Protein AF-0000000079761253 (afdb_homodimer)

Structure (mmCIF, N/CA/C/O backbone):
data_AF-0000000079761253-model_v1
#
loop_
_entity.id
_entity.type
_entity.pdbx_description
1 polymer 'Protein-ADP-ribose hydrolase'
#
loop_
_atom_site.group_PDB
_atom_site.id
_atom_site.type_symbol
_atom_site.label_atom_id
_atom_site.label_alt_id
_atom_site.label_comp_id
_atom_site.label_asym_id
_atom_site.label_entity_id
_atom_site.label_seq_id
_atom_site.pdbx_PDB_ins_code
_atom_site.Cartn_x
_atom_site.Cartn_y
_atom_site.Cartn_z
_atom_site.occupancy
_atom_site.B_iso_or_equiv
_atom_site.auth_seq_id
_atom_site.auth_comp_id
_atom_site.auth_asym_id
_atom_site.auth_atom_id
_atom_site.pdbx_PDB_model_num
ATOM 1 N N . MET A 1 1 ? 31.469 12.852 4.66 1 55.59 1 MET A N 1
ATOM 2 C CA . MET A 1 1 ? 31.109 11.852 3.656 1 55.59 1 MET A CA 1
ATOM 3 C C . MET A 1 1 ? 30.234 12.461 2.572 1 55.59 1 MET A C 1
ATOM 5 O O . MET A 1 1 ? 29.297 13.203 2.873 1 55.59 1 MET A O 1
ATOM 9 N N . ILE A 1 2 ? 30.562 12.32 1.294 1 78.19 2 ILE A N 1
ATOM 10 C CA . ILE A 1 2 ? 29.797 12.812 0.151 1 78.19 2 ILE A CA 1
ATOM 11 C C . ILE A 1 2 ? 28.422 12.156 0.125 1 78.19 2 ILE A C 1
ATOM 13 O O . ILE A 1 2 ? 28.25 11.047 0.638 1 78.19 2 ILE A O 1
ATOM 17 N N . ARG A 1 3 ? 27.438 12.938 -0.159 1 83.31 3 ARG A N 1
ATOM 18 C CA . ARG A 1 3 ? 26.031 12.547 -0.161 1 83.31 3 ARG A CA 1
ATOM 19 C C . ARG A 1 3 ? 25.844 11.164 -0.781 1 83.31 3 ARG A C 1
ATOM 21 O O . ARG A 1 3 ? 25.141 10.32 -0.221 1 83.31 3 ARG A O 1
ATOM 28 N N . GLU A 1 4 ? 26.516 10.93 -1.768 1 84 4 GLU A N 1
ATOM 29 C CA . GLU A 1 4 ? 26.375 9.656 -2.477 1 84 4 GLU A CA 1
ATOM 30 C C . GLU A 1 4 ? 26.922 8.5 -1.642 1 84 4 GLU A C 1
ATOM 32 O O . GLU A 1 4 ? 26.344 7.414 -1.631 1 84 4 GLU A O 1
ATOM 37 N N . GLU A 1 5 ? 27.984 8.789 -0.993 1 86.56 5 GLU A N 1
ATOM 38 C CA . GLU A 1 5 ? 28.578 7.75 -0.155 1 86.56 5 GLU A CA 1
ATOM 39 C C . GLU A 1 5 ? 27.688 7.414 1.031 1 86.56 5 GLU A C 1
ATOM 41 O O . GLU A 1 5 ? 27.609 6.258 1.451 1 86.56 5 GLU A O 1
ATOM 46 N N . ARG A 1 6 ? 27.109 8.469 1.516 1 90.69 6 ARG A N 1
ATOM 47 C CA . ARG A 1 6 ? 26.203 8.258 2.633 1 90.69 6 ARG A CA 1
ATOM 48 C C . ARG A 1 6 ? 25.016 7.379 2.215 1 90.69 6 ARG A C 1
ATOM 50 O O . ARG A 1 6 ? 24.656 6.445 2.93 1 90.69 6 ARG A O 1
ATOM 57 N N . VAL A 1 7 ? 24.469 7.664 1.088 1 92.38 7 VAL A N 1
ATOM 58 C CA . VAL A 1 7 ? 23.344 6.895 0.562 1 92.38 7 VAL A CA 1
ATOM 59 C C . VAL A 1 7 ? 23.766 5.438 0.366 1 92.38 7 VAL A C 1
ATOM 61 O O . VAL A 1 7 ? 23.016 4.52 0.712 1 92.38 7 VAL A O 1
ATOM 64 N N . ASP A 1 8 ? 24.953 5.258 -0.069 1 89.88 8 ASP A N 1
ATOM 65 C CA . ASP A 1 8 ? 25.469 3.906 -0.267 1 89.88 8 ASP A CA 1
ATOM 66 C C . ASP A 1 8 ? 25.562 3.152 1.059 1 89.88 8 ASP A C 1
ATOM 68 O O . ASP A 1 8 ? 25.219 1.972 1.133 1 89.88 8 ASP A O 1
ATOM 72 N N . SER A 1 9 ? 26.047 3.855 1.982 1 91.81 9 SER A N 1
ATOM 73 C CA . SER A 1 9 ? 26.203 3.244 3.299 1 91.81 9 SER A CA 1
ATOM 74 C C . SER A 1 9 ? 24.844 2.863 3.893 1 91.81 9 SER A C 1
ATOM 76 O O . SER A 1 9 ? 24.703 1.796 4.492 1 91.81 9 SER A O 1
ATOM 78 N N . LEU A 1 10 ? 23.906 3.721 3.719 1 94.19 10 LEU A N 1
ATOM 79 C CA . LEU A 1 10 ? 22.562 3.459 4.23 1 94.19 10 LEU A CA 1
ATOM 80 C C . LEU A 1 10 ? 21.938 2.26 3.527 1 94.19 10 LEU A C 1
ATOM 82 O O . LEU A 1 10 ? 21.328 1.404 4.172 1 94.19 10 LEU A O 1
ATOM 86 N N . ILE A 1 11 ? 22.094 2.244 2.256 1 89.69 11 ILE A N 1
ATOM 87 C CA . ILE A 1 11 ? 21.578 1.137 1.461 1 89.69 11 ILE A CA 1
ATOM 88 C C . ILE A 1 11 ? 22.219 -0.17 1.913 1 89.69 11 ILE A C 1
ATOM 90 O O . ILE A 1 11 ? 21.531 -1.174 2.113 1 89.69 11 ILE A O 1
ATOM 94 N N . ARG A 1 12 ? 23.531 -0.15 2.115 1 88.56 12 ARG A N 1
ATOM 95 C CA . ARG A 1 12 ? 24.25 -1.344 2.537 1 88.56 12 ARG A CA 1
ATOM 96 C C . ARG A 1 12 ? 23.734 -1.851 3.881 1 88.56 12 ARG A C 1
ATOM 98 O O . ARG A 1 12 ? 23.562 -3.057 4.07 1 88.56 12 ARG A O 1
ATOM 105 N N . TYR A 1 13 ? 23.484 -0.959 4.746 1 91.12 13 TYR A N 1
ATOM 106 C CA . TYR A 1 13 ? 22.969 -1.336 6.059 1 91.12 13 TYR A CA 1
ATOM 107 C C . TYR A 1 13 ? 21.625 -2.041 5.934 1 91.12 13 TYR A C 1
ATOM 109 O O . TYR A 1 13 ? 21.422 -3.117 6.504 1 91.12 13 TYR A O 1
ATOM 117 N N . LEU A 1 14 ? 20.719 -1.41 5.188 1 87.94 14 LEU A N 1
ATOM 118 C CA . LEU A 1 14 ? 19.359 -1.941 5.062 1 87.94 14 LEU A CA 1
ATOM 119 C C . LEU A 1 14 ? 19.375 -3.275 4.324 1 87.94 14 LEU A C 1
ATOM 121 O O . LEU A 1 14 ? 18.578 -4.168 4.637 1 87.94 14 LEU A O 1
ATOM 125 N N . LYS A 1 15 ? 20.281 -3.361 3.408 1 82.69 15 LYS A N 1
ATOM 126 C CA . LYS A 1 15 ? 20.422 -4.621 2.68 1 82.69 15 LYS A CA 1
ATOM 127 C C . LYS A 1 15 ? 20.875 -5.742 3.602 1 82.69 15 LYS A C 1
ATOM 129 O O . LYS A 1 15 ? 20.484 -6.898 3.43 1 82.69 15 LYS A O 1
ATOM 134 N N . ASN A 1 16 ? 21.656 -5.387 4.574 1 82.5 16 ASN A N 1
ATOM 135 C CA . ASN A 1 16 ? 22.234 -6.375 5.484 1 82.5 16 ASN A CA 1
ATOM 136 C C . ASN A 1 16 ? 21.219 -6.828 6.527 1 82.5 16 ASN A C 1
ATOM 138 O O . ASN A 1 16 ? 21.406 -7.859 7.18 1 82.5 16 ASN A O 1
ATOM 142 N N . GLU A 1 17 ? 20.219 -6.035 6.707 1 80.44 17 GLU A N 1
ATOM 143 C CA . GLU A 1 17 ? 19.188 -6.41 7.676 1 80.44 17 GLU A CA 1
ATOM 144 C C . GLU A 1 17 ? 18.359 -7.578 7.164 1 80.44 17 GLU A C 1
ATOM 146 O O . GLU A 1 17 ? 17.719 -8.289 7.953 1 80.44 17 GLU A O 1
ATOM 151 N N . ASN A 1 18 ? 18.281 -7.633 5.961 1 68.31 18 ASN A N 1
ATOM 152 C CA . ASN A 1 18 ? 17.5 -8.695 5.336 1 68.31 18 ASN A CA 1
ATOM 153 C C . ASN A 1 18 ? 18.297 -9.398 4.238 1 68.31 18 ASN A C 1
ATOM 155 O O . ASN A 1 18 ? 18.609 -8.797 3.209 1 68.31 18 ASN A O 1
ATOM 159 N N . ASP A 1 19 ? 18.625 -10.555 4.523 1 61.22 19 ASP A N 1
ATOM 160 C CA . ASP A 1 19 ? 19.438 -11.328 3.598 1 61.22 19 ASP A CA 1
ATOM 161 C C . ASP A 1 19 ? 18.859 -11.297 2.188 1 61.22 19 ASP A C 1
ATOM 163 O O . ASP A 1 19 ? 19.594 -11.43 1.204 1 61.22 19 ASP A O 1
ATOM 167 N N . GLY A 1 20 ? 17.641 -11.039 2.26 1 57.16 20 GLY A N 1
ATOM 168 C CA . GLY A 1 20 ? 16.984 -11 0.961 1 57.16 20 GLY A CA 1
ATOM 169 C C . GLY A 1 20 ? 17.375 -9.789 0.133 1 57.16 20 GLY A C 1
ATOM 170 O O . GLY A 1 20 ? 17.219 -9.797 -1.091 1 57.16 20 GLY A O 1
ATOM 171 N N . TYR A 1 21 ? 17.969 -8.781 0.924 1 61 21 TYR A N 1
ATOM 172 C CA . TYR A 1 21 ? 18.312 -7.559 0.209 1 61 21 TYR A CA 1
ATOM 173 C C . TYR A 1 21 ? 19.812 -7.504 -0.076 1 61 21 TYR A C 1
ATOM 175 O O . TYR A 1 21 ? 20.281 -6.582 -0.743 1 61 21 TYR A O 1
ATOM 183 N N . ALA A 1 22 ? 20.547 -8.375 0.52 1 57.91 22 ALA A N 1
ATOM 184 C CA . ALA A 1 22 ? 22.016 -8.359 0.447 1 57.91 22 ALA A CA 1
ATOM 185 C C . ALA A 1 22 ? 22.484 -8.336 -1.003 1 57.91 22 ALA A C 1
ATOM 187 O O . ALA A 1 22 ? 23.547 -7.777 -1.307 1 57.91 22 ALA A O 1
ATOM 188 N N . SER A 1 23 ? 21.672 -8.797 -1.765 1 51.03 23 SER A N 1
ATOM 189 C CA . SER A 1 23 ? 22.125 -9 -3.137 1 51.03 23 SER A CA 1
ATOM 190 C C . SER A 1 23 ? 21.812 -7.777 -4 1 51.03 23 SER A C 1
ATOM 192 O O . SER A 1 23 ? 22.219 -7.719 -5.164 1 51.03 23 SER A O 1
ATOM 194 N N . ILE A 1 24 ? 21.156 -6.844 -3.422 1 56.28 24 ILE A N 1
ATOM 195 C CA . ILE A 1 24 ? 20.828 -5.652 -4.207 1 56.28 24 ILE A CA 1
ATOM 196 C C . ILE A 1 24 ? 22.109 -4.875 -4.504 1 56.28 24 ILE A C 1
ATOM 198 O O . ILE A 1 24 ? 22.859 -4.527 -3.592 1 56.28 24 ILE A O 1
ATOM 202 N N . ARG A 1 25 ? 22.547 -4.793 -5.742 1 58.28 25 ARG A N 1
ATOM 203 C CA . ARG A 1 25 ? 23.703 -3.975 -6.082 1 58.28 25 ARG A CA 1
ATOM 204 C C . ARG A 1 25 ? 23.406 -2.492 -5.902 1 58.28 25 ARG A C 1
ATOM 206 O O . ARG A 1 25 ? 22.281 -2.047 -6.156 1 58.28 25 ARG A O 1
ATOM 213 N N . GLU A 1 26 ? 24.297 -1.822 -5.473 1 64.88 26 GLU A N 1
ATOM 214 C CA . GLU A 1 26 ? 24.156 -0.379 -5.32 1 64.88 26 GLU A CA 1
ATOM 215 C C . GLU A 1 26 ? 24.203 0.33 -6.672 1 64.88 26 GLU A C 1
ATOM 217 O O . GLU A 1 26 ? 25.094 0.071 -7.48 1 64.88 26 GLU A O 1
ATOM 222 N N . PRO A 1 27 ? 23.047 0.994 -6.984 1 62.44 27 PRO A N 1
ATOM 223 C CA . PRO A 1 27 ? 23.031 1.741 -8.242 1 62.44 27 PRO A CA 1
ATOM 224 C C . PRO A 1 27 ? 24.219 2.678 -8.398 1 62.44 27 PRO A C 1
ATOM 226 O O . PRO A 1 27 ? 24.859 3.039 -7.402 1 62.44 27 PRO A O 1
ATOM 229 N N . ILE A 1 28 ? 24.438 2.877 -9.727 1 65.56 28 ILE A N 1
ATOM 230 C CA . ILE A 1 28 ? 25.562 3.752 -10.031 1 65.56 28 ILE A CA 1
ATOM 231 C C . ILE A 1 28 ? 25.125 5.211 -9.969 1 65.56 28 ILE A C 1
ATOM 233 O O . ILE A 1 28 ? 25.812 6.059 -9.406 1 65.56 28 ILE A O 1
ATOM 237 N N . ASN A 1 29 ? 23.922 5.426 -10.516 1 82.38 29 ASN A N 1
ATOM 238 C CA . ASN A 1 29 ? 23.469 6.812 -10.523 1 82.38 29 ASN A CA 1
ATOM 239 C C . ASN A 1 29 ? 22.75 7.168 -9.227 1 82.38 29 ASN A C 1
ATOM 241 O O . ASN A 1 29 ? 22.062 6.328 -8.633 1 82.38 29 ASN A O 1
ATOM 245 N N . TYR A 1 30 ? 22.891 8.359 -8.891 1 84.94 30 TYR A N 1
ATOM 246 C CA . TYR A 1 30 ? 22.406 8.82 -7.594 1 84.94 30 TYR A CA 1
ATOM 247 C C . TYR A 1 30 ? 20.891 8.695 -7.5 1 84.94 30 TYR A C 1
ATOM 249 O O . TYR A 1 30 ? 20.359 8.305 -6.457 1 84.94 30 TYR A O 1
ATOM 257 N N . ASP A 1 31 ? 20.203 9.023 -8.531 1 85.06 31 ASP A N 1
ATOM 258 C CA . ASP A 1 31 ? 18.75 9 -8.508 1 85.06 31 ASP A CA 1
ATOM 259 C C . ASP A 1 31 ? 18.234 7.59 -8.242 1 85.06 31 ASP A C 1
ATOM 261 O O . ASP A 1 31 ? 17.266 7.406 -7.484 1 85.06 31 ASP A O 1
ATOM 265 N N . GLU A 1 32 ? 18.875 6.719 -8.781 1 82.88 32 GLU A N 1
ATOM 266 C CA . GLU A 1 32 ? 18.5 5.32 -8.594 1 82.88 32 GLU A CA 1
ATOM 267 C C . GLU A 1 32 ? 18.828 4.844 -7.18 1 82.88 32 GLU A C 1
ATOM 269 O O . GLU A 1 32 ? 18.078 4.07 -6.586 1 82.88 32 GLU A O 1
ATOM 274 N N . LYS A 1 33 ? 19.953 5.258 -6.738 1 86.25 33 LYS A N 1
ATOM 275 C CA . LYS A 1 33 ? 20.344 4.926 -5.371 1 86.25 33 LYS A CA 1
ATOM 276 C C . LYS A 1 33 ? 19.344 5.477 -4.359 1 86.25 33 LYS A C 1
ATOM 278 O O . LYS A 1 33 ? 18.953 4.777 -3.422 1 86.25 33 LYS A O 1
ATOM 283 N N . ARG A 1 34 ? 18.906 6.652 -4.695 1 91.81 34 ARG A N 1
ATOM 284 C CA . ARG A 1 34 ? 17.969 7.285 -3.771 1 91.81 34 ARG A CA 1
ATOM 285 C C . ARG A 1 34 ? 16.625 6.57 -3.785 1 91.81 34 ARG A C 1
ATOM 287 O O . ARG A 1 34 ? 16 6.391 -2.738 1 91.81 34 ARG A O 1
ATOM 294 N N . ARG A 1 35 ? 16.219 6.223 -4.938 1 88 35 ARG A N 1
ATOM 295 C CA . ARG A 1 35 ? 14.969 5.48 -5.07 1 88 35 ARG A CA 1
ATOM 296 C C . ARG A 1 35 ? 15.047 4.145 -4.34 1 88 35 ARG A C 1
ATOM 298 O O . ARG A 1 35 ? 14.086 3.736 -3.686 1 88 35 ARG A O 1
ATOM 305 N N . LEU A 1 36 ? 16.156 3.508 -4.449 1 86.5 36 LEU A N 1
ATOM 306 C CA . LEU A 1 36 ? 16.344 2.229 -3.773 1 86.5 36 LEU A CA 1
ATOM 307 C C . LEU A 1 36 ? 16.312 2.408 -2.258 1 86.5 36 LEU A C 1
ATOM 309 O O . LEU A 1 36 ? 15.68 1.627 -1.547 1 86.5 36 LEU A O 1
ATOM 313 N N . LEU A 1 37 ? 17.031 3.373 -1.843 1 91.88 37 LEU A N 1
ATOM 314 C CA . LEU A 1 37 ? 17.047 3.646 -0.41 1 91.88 37 LEU A CA 1
ATOM 315 C C . LEU A 1 37 ? 15.625 3.855 0.112 1 91.88 37 LEU A C 1
ATOM 317 O O . LEU A 1 37 ? 15.234 3.264 1.12 1 91.88 37 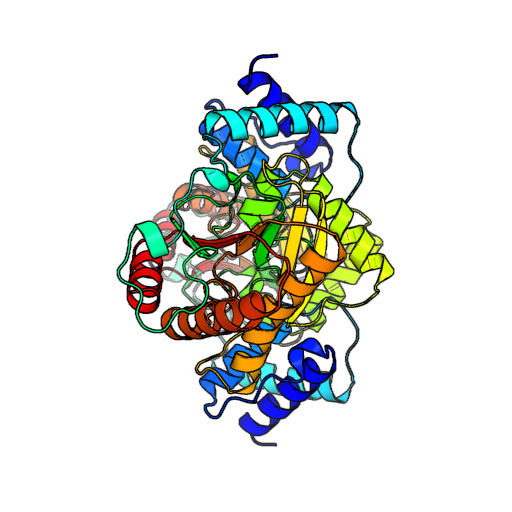LEU A O 1
ATOM 321 N N . ARG A 1 38 ? 14.828 4.691 -0.618 1 93.38 38 ARG A N 1
ATOM 322 C CA . ARG A 1 38 ? 13.445 4.945 -0.224 1 93.38 38 ARG A CA 1
ATOM 323 C C . ARG A 1 38 ? 12.633 3.654 -0.218 1 93.38 38 ARG A C 1
ATOM 325 O O . ARG A 1 38 ? 11.859 3.404 0.711 1 93.38 38 ARG A O 1
ATOM 332 N N . SER A 1 39 ? 12.805 2.902 -1.215 1 89.31 39 SER A N 1
ATOM 333 C CA . SER A 1 39 ? 12.078 1.64 -1.324 1 89.31 39 SER A CA 1
ATOM 334 C C . SER A 1 39 ? 12.383 0.724 -0.142 1 89.31 39 SER A C 1
ATOM 336 O O . SER A 1 39 ? 11.477 0.136 0.445 1 89.31 39 SER A O 1
ATOM 338 N N . LEU A 1 40 ? 13.672 0.574 0.189 1 88.25 40 LEU A N 1
ATOM 339 C CA . LEU A 1 40 ? 14.086 -0.291 1.287 1 88.25 40 LEU A CA 1
ATOM 340 C C . LEU A 1 40 ? 13.531 0.211 2.615 1 88.25 40 LEU A C 1
ATOM 342 O O . LEU A 1 40 ? 13.141 -0.586 3.469 1 88.25 40 LEU A O 1
ATOM 346 N N . MET A 1 41 ? 13.523 1.505 2.723 1 93.12 41 MET A N 1
ATOM 347 C CA . MET A 1 41 ? 12.938 2.09 3.928 1 93.12 41 MET A CA 1
ATOM 348 C C . MET A 1 41 ? 11.438 1.832 3.988 1 93.12 41 MET A C 1
ATOM 350 O O . MET A 1 41 ? 10.891 1.57 5.062 1 93.12 41 MET A O 1
ATOM 354 N N . ASN A 1 42 ? 10.75 1.91 2.859 1 91.69 42 ASN A N 1
ATOM 355 C CA . ASN A 1 42 ? 9.297 1.735 2.783 1 91.69 42 ASN A CA 1
ATOM 356 C C . ASN A 1 42 ? 8.883 0.331 3.209 1 91.69 42 ASN A C 1
ATOM 358 O O . ASN A 1 42 ? 7.875 0.161 3.9 1 91.69 42 ASN A O 1
ATOM 362 N N . VAL A 1 43 ? 9.633 -0.604 2.908 1 86.88 43 VAL A N 1
ATOM 363 C CA . VAL A 1 43 ? 9.203 -1.98 3.133 1 86.88 43 VAL A CA 1
ATOM 364 C C . VAL A 1 43 ? 9.727 -2.473 4.48 1 86.88 43 VAL A C 1
ATOM 366 O O . VAL A 1 43 ? 9.391 -3.576 4.918 1 86.88 43 VAL A O 1
ATOM 369 N N . ARG A 1 44 ? 10.57 -1.717 5.18 1 87.88 44 ARG A N 1
ATOM 370 C CA . ARG A 1 44 ? 11.203 -2.141 6.426 1 87.88 44 ARG A CA 1
ATOM 371 C C . ARG A 1 44 ? 10.188 -2.184 7.562 1 87.88 44 ARG A C 1
ATOM 373 O O . ARG A 1 44 ? 9.438 -1.228 7.773 1 87.88 44 ARG A O 1
ATOM 380 N N . TRP A 1 45 ? 10.133 -3.244 8.25 1 86.19 45 TRP A N 1
ATOM 381 C CA . TRP A 1 45 ? 9.281 -3.373 9.43 1 86.19 45 TRP A CA 1
ATOM 382 C C . TRP A 1 45 ? 9.812 -2.521 10.578 1 86.19 45 TRP A C 1
ATOM 384 O O . TRP A 1 45 ? 11.008 -2.227 10.641 1 86.19 45 TRP A O 1
ATOM 394 N N . PRO A 1 46 ? 8.867 -2.064 11.445 1 90.88 46 PRO A N 1
ATOM 395 C CA . PRO A 1 46 ? 9.367 -1.336 12.609 1 90.88 46 PRO A CA 1
ATOM 396 C C . PRO A 1 46 ? 10.43 -2.115 13.375 1 90.88 46 PRO A C 1
ATOM 398 O O . PRO A 1 46 ? 10.336 -3.338 13.508 1 90.88 46 PRO A O 1
ATOM 401 N N . GLY A 1 47 ? 11.461 -1.355 13.844 1 90.31 47 GLY A N 1
ATOM 402 C CA . GLY A 1 47 ? 12.539 -2 14.578 1 90.31 47 GLY A CA 1
ATOM 403 C C . GLY A 1 47 ? 13.734 -1.092 14.812 1 90.31 47 GLY A C 1
ATOM 404 O O . GLY A 1 47 ? 13.883 -0.072 14.133 1 90.31 47 GLY A O 1
ATOM 405 N N . GLU A 1 48 ? 14.539 -1.493 15.68 1 89.81 48 GLU A N 1
ATOM 406 C CA . GLU A 1 48 ? 15.734 -0.724 16 1 89.81 48 GLU A CA 1
ATOM 407 C C . GLU A 1 48 ? 16.75 -0.792 14.859 1 89.81 48 GLU A C 1
ATOM 409 O O . GLU A 1 48 ? 16.703 -1.702 14.031 1 89.81 48 GLU A O 1
ATOM 414 N N . ALA A 1 49 ? 17.547 0.183 14.727 1 93.38 49 ALA A N 1
ATOM 415 C CA . ALA A 1 49 ? 18.672 0.235 13.812 1 93.38 49 ALA A CA 1
ATOM 416 C C . ALA A 1 49 ? 19.938 0.702 14.523 1 93.38 49 ALA A C 1
ATOM 418 O O . ALA A 1 49 ? 19.875 1.239 15.633 1 93.38 49 ALA A O 1
ATOM 419 N N . SER A 1 50 ? 21.062 0.476 13.93 1 94.88 50 SER A N 1
ATOM 420 C CA . SER A 1 50 ? 22.328 0.874 14.539 1 94.88 50 SER A CA 1
ATOM 421 C C . SER A 1 50 ? 22.438 2.389 14.672 1 94.88 50 SER A C 1
ATOM 423 O O . SER A 1 50 ? 21.781 3.127 13.93 1 94.88 50 SER A O 1
ATOM 425 N N . GLU A 1 51 ? 23.219 2.805 15.656 1 96.06 51 GLU A N 1
ATOM 426 C CA . GLU A 1 51 ? 23.453 4.234 15.836 1 96.06 51 GLU A CA 1
ATOM 427 C C . GLU A 1 51 ? 24.062 4.859 14.586 1 96.06 51 GLU A C 1
ATOM 429 O O . GLU A 1 51 ? 23.734 5.996 14.234 1 96.06 51 GLU A O 1
ATOM 434 N N . GLU A 1 52 ? 24.938 4.074 14.023 1 94.69 52 GLU A N 1
ATOM 435 C CA . GLU A 1 52 ? 25.594 4.543 12.805 1 94.69 52 GLU A CA 1
ATOM 436 C C . GLU A 1 52 ? 24.578 4.789 11.695 1 94.69 52 GLU A C 1
ATOM 438 O O . GLU A 1 52 ? 24.641 5.805 11 1 94.69 52 GLU A O 1
ATOM 443 N N . PHE A 1 53 ? 23.688 3.887 11.531 1 96.56 53 PHE A N 1
ATOM 444 C CA . PHE A 1 53 ? 22.625 4.055 10.531 1 96.56 53 PHE A CA 1
ATOM 445 C C . PHE A 1 53 ? 21.766 5.266 10.859 1 96.56 53 PHE A C 1
ATOM 447 O O . PHE A 1 53 ? 21.469 6.078 9.977 1 96.56 53 PHE A O 1
ATOM 454 N N . MET A 1 54 ? 21.359 5.383 12.094 1 97.19 54 MET A N 1
ATOM 455 C CA . MET A 1 54 ? 20.469 6.457 12.508 1 97.19 54 MET A CA 1
ATOM 456 C C . MET A 1 54 ? 21.094 7.82 12.266 1 97.19 54 MET A C 1
ATOM 458 O O . MET A 1 54 ? 20.453 8.727 11.734 1 97.19 54 MET A O 1
ATOM 462 N N . THR A 1 55 ? 22.328 7.938 12.648 1 97 55 THR A N 1
ATOM 463 C CA . THR A 1 55 ? 23.047 9.195 12.445 1 97 55 THR A CA 1
ATOM 464 C C . THR A 1 55 ? 23.172 9.516 10.961 1 97 55 THR A C 1
ATOM 466 O O . THR A 1 55 ? 22.938 10.656 10.547 1 97 55 THR A O 1
ATOM 469 N N . GLY A 1 56 ? 23.594 8.484 10.18 1 96.94 56 GLY A N 1
ATOM 470 C CA . GLY A 1 56 ? 23.719 8.664 8.742 1 96.94 56 GLY A CA 1
ATOM 471 C C . GLY A 1 56 ? 22.422 9.047 8.07 1 96.94 56 GLY A C 1
ATOM 472 O O . GLY A 1 56 ? 22.391 9.945 7.227 1 96.94 56 GLY A O 1
ATOM 473 N N . GLN A 1 57 ? 21.359 8.367 8.383 1 97.81 57 GLN A N 1
ATOM 474 C CA . GLN A 1 57 ? 20.047 8.672 7.82 1 97.81 57 GLN A CA 1
ATOM 475 C C . GLN A 1 57 ? 19.625 10.102 8.156 1 97.81 57 GLN A C 1
ATOM 477 O O . GLN A 1 57 ? 19.156 10.828 7.281 1 97.81 57 GLN A O 1
ATOM 482 N N . ASP A 1 58 ? 19.781 10.477 9.43 1 98.06 58 ASP A N 1
ATOM 483 C CA . ASP A 1 58 ? 19.344 11.797 9.867 1 98.06 58 ASP A CA 1
ATOM 484 C C . ASP A 1 58 ? 20.094 12.898 9.109 1 98.06 58 ASP A C 1
ATOM 486 O O . ASP A 1 58 ? 19.484 13.875 8.672 1 98.06 58 ASP A O 1
ATOM 490 N N . GLU A 1 59 ? 21.359 12.68 9 1 97.5 59 GLU A N 1
ATOM 491 C CA . GLU A 1 59 ? 22.156 13.656 8.266 1 97.5 59 GLU A CA 1
ATOM 492 C C . GLU A 1 59 ? 21.719 13.742 6.809 1 97.5 59 GLU A C 1
ATOM 494 O O . GLU A 1 59 ? 21.578 14.836 6.254 1 97.5 59 GLU A O 1
ATOM 499 N N . PHE A 1 60 ? 21.547 12.641 6.234 1 97.75 60 PHE A N 1
ATOM 500 C CA . PHE A 1 60 ? 21.141 12.578 4.832 1 97.75 60 PHE A CA 1
ATOM 501 C C . PHE A 1 60 ? 19.797 13.242 4.617 1 97.75 60 PHE A C 1
ATOM 503 O O . PHE A 1 60 ? 19.641 14.102 3.74 1 97.75 60 PHE A O 1
ATOM 510 N N . LEU A 1 61 ? 18.766 12.898 5.379 1 98.25 61 LEU A N 1
ATOM 511 C CA . LEU A 1 61 ? 17.391 13.375 5.188 1 98.25 61 LEU A CA 1
ATOM 512 C C . LEU A 1 61 ? 17.281 14.859 5.516 1 98.25 61 LEU A C 1
ATOM 514 O O . LEU A 1 61 ? 16.516 15.586 4.875 1 98.25 61 LEU A O 1
ATOM 518 N N . THR A 1 62 ? 18.016 15.297 6.539 1 97.62 62 THR A N 1
ATOM 519 C CA . THR A 1 62 ? 18.031 16.719 6.867 1 97.62 62 THR A CA 1
ATOM 520 C C . THR A 1 62 ? 18.641 17.531 5.73 1 97.62 62 THR A C 1
ATOM 522 O O . THR A 1 62 ? 18.125 18.594 5.371 1 97.62 62 THR A O 1
ATOM 525 N N . GLU A 1 63 ? 19.734 16.984 5.172 1 96.88 63 GLU A N 1
ATOM 526 C CA . GLU A 1 63 ? 20.359 17.656 4.031 1 96.88 63 GLU A CA 1
ATOM 527 C C . GLU A 1 63 ? 19.422 17.688 2.83 1 96.88 63 GLU A C 1
ATOM 529 O O . GLU A 1 63 ? 19.344 18.688 2.125 1 96.88 63 GLU A O 1
ATOM 534 N N . GLU A 1 64 ? 18.766 16.641 2.6 1 96.75 64 GLU A N 1
ATOM 535 C CA . GLU A 1 64 ? 17.828 16.562 1.487 1 96.75 64 GLU A CA 1
ATOM 536 C C . GLU A 1 64 ? 16.688 17.562 1.662 1 96.75 64 GLU A C 1
ATOM 538 O O . GLU A 1 64 ? 16.234 18.188 0.694 1 96.75 64 GLU A O 1
ATOM 543 N N . ALA A 1 65 ? 16.188 17.688 2.85 1 97.19 65 ALA A N 1
ATOM 544 C CA . ALA A 1 65 ? 15.141 18.672 3.135 1 97.19 65 ALA A CA 1
ATOM 545 C C . ALA A 1 65 ? 15.609 20.078 2.826 1 97.19 65 ALA A C 1
ATOM 547 O O . ALA A 1 65 ? 14.875 20.875 2.223 1 97.19 65 ALA A O 1
ATOM 548 N N . GLU A 1 66 ? 16.781 20.359 3.227 1 97 66 GLU A N 1
ATOM 549 C CA . GLU A 1 66 ? 17.359 21.672 2.961 1 97 66 GLU A CA 1
ATOM 550 C C . GLU A 1 66 ? 17.531 21.906 1.463 1 97 66 GLU A C 1
ATOM 552 O O . GLU A 1 66 ? 17.234 23 0.962 1 97 66 GLU A O 1
ATOM 557 N N . GLU A 1 67 ? 17.953 20.891 0.765 1 96.12 67 GLU A N 1
ATOM 558 C CA . GLU A 1 67 ? 18.172 21 -0.675 1 96.12 67 GLU A CA 1
ATOM 559 C C . GLU A 1 67 ? 16.859 21.219 -1.419 1 96.12 67 GLU A C 1
ATOM 561 O O . GLU A 1 67 ? 16.828 21.938 -2.416 1 96.12 67 GLU A O 1
ATOM 566 N N . LYS A 1 68 ? 15.828 20.547 -0.965 1 95.94 68 LYS A N 1
ATOM 567 C CA . LYS A 1 68 ? 14.508 20.688 -1.571 1 95.94 68 LYS A CA 1
ATOM 568 C C . LYS A 1 68 ? 13.945 22.094 -1.34 1 95.94 68 LYS A C 1
ATOM 570 O O . LYS A 1 68 ? 13.078 22.547 -2.084 1 95.94 68 LYS A O 1
ATOM 575 N N . GLY A 1 69 ? 14.445 22.734 -0.339 1 97.75 69 GLY A N 1
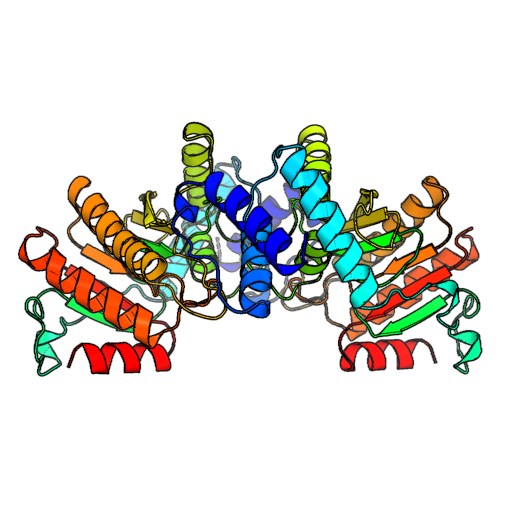ATOM 576 C CA . GLY A 1 69 ? 13.945 24.047 0.03 1 97.75 69 GLY A CA 1
ATOM 577 C C . GLY A 1 69 ? 12.875 24 1.102 1 97.75 69 GLY A C 1
ATOM 578 O O . GLY A 1 69 ? 11.805 23.438 0.888 1 97.75 69 GLY A O 1
ATOM 579 N N . ILE A 1 70 ? 13.188 24.594 2.158 1 98.5 70 ILE A N 1
ATOM 580 C CA . ILE A 1 70 ? 12.266 24.656 3.285 1 98.5 70 ILE A CA 1
ATOM 581 C C . ILE A 1 70 ? 11.375 25.891 3.162 1 98.5 70 ILE A C 1
ATOM 583 O O . ILE A 1 70 ? 11.844 26.969 2.809 1 98.5 70 ILE A O 1
ATOM 587 N N . VAL A 1 71 ? 10.102 25.703 3.381 1 98.69 71 VAL A N 1
ATOM 588 C CA . VAL A 1 71 ? 9.125 26.797 3.34 1 98.69 71 VAL A CA 1
ATOM 589 C C . VAL A 1 71 ? 8.586 27.062 4.742 1 98.69 71 VAL A C 1
ATOM 591 O O . VAL A 1 71 ? 7.914 26.203 5.328 1 98.69 71 VAL A O 1
ATOM 594 N N . ASP A 1 72 ? 8.883 28.234 5.242 1 98.62 72 ASP A N 1
ATOM 595 C CA . ASP A 1 72 ? 8.336 28.609 6.539 1 98.62 72 ASP A CA 1
ATOM 596 C C . ASP A 1 72 ? 6.855 28.984 6.426 1 98.62 72 ASP A C 1
ATOM 598 O O . ASP A 1 72 ? 6.465 29.734 5.535 1 98.62 72 ASP A O 1
ATOM 602 N N . TYR A 1 73 ? 6.078 28.422 7.328 1 98.31 73 TYR A N 1
ATOM 603 C CA . TYR A 1 73 ? 4.645 28.688 7.242 1 98.31 73 TYR A CA 1
ATOM 604 C C . TYR A 1 73 ? 4.355 30.188 7.332 1 98.31 73 TYR A C 1
ATOM 606 O O . TYR A 1 73 ? 3.381 30.672 6.754 1 98.31 73 TYR A O 1
ATOM 614 N N . GLU A 1 74 ? 5.176 30.969 7.973 1 97.88 74 GLU A N 1
ATOM 615 C CA . GLU A 1 74 ? 4.996 32.406 8.133 1 97.88 74 GLU A CA 1
ATOM 616 C C . GLU A 1 74 ? 5.145 33.125 6.801 1 97.88 74 GLU A C 1
ATOM 618 O O . GLU A 1 74 ? 4.652 34.25 6.641 1 97.88 74 GLU A O 1
ATOM 623 N N . ASP A 1 75 ? 5.855 32.469 5.906 1 98.06 75 ASP A N 1
ATOM 624 C CA . ASP A 1 75 ? 6.102 33.094 4.613 1 98.06 75 ASP A CA 1
ATOM 625 C C . ASP A 1 75 ? 4.953 32.812 3.645 1 98.06 75 ASP A C 1
ATOM 627 O O . ASP A 1 75 ? 4.906 33.406 2.553 1 98.06 75 ASP A O 1
ATOM 631 N N . ILE A 1 76 ? 4.051 31.984 4.008 1 98.31 76 ILE A N 1
ATOM 632 C CA . ILE A 1 76 ? 2.861 31.719 3.201 1 98.31 76 ILE A CA 1
ATOM 633 C C . ILE A 1 76 ? 1.77 32.75 3.545 1 98.31 76 ILE A C 1
ATOM 635 O O . ILE A 1 76 ? 1.342 32.812 4.699 1 98.31 76 ILE A O 1
ATOM 639 N N . PRO A 1 77 ? 1.352 33.469 2.572 1 98.06 77 PRO A N 1
ATOM 640 C CA . PRO A 1 77 ? 0.34 34.5 2.883 1 98.06 77 PRO A CA 1
ATOM 641 C C . PRO A 1 77 ? -0.978 33.875 3.357 1 98.06 77 PRO A C 1
ATOM 643 O O . PRO A 1 77 ? -1.34 32.781 2.938 1 98.06 77 PRO A O 1
ATOM 646 N N . VAL A 1 78 ? -1.642 34.594 4.242 1 98.06 78 VAL A N 1
ATOM 647 C CA . VAL A 1 78 ? -3.008 34.219 4.598 1 98.06 78 VAL A CA 1
ATOM 648 C C . VAL A 1 78 ? -3.955 34.594 3.455 1 98.06 78 VAL A C 1
ATOM 650 O O . VAL A 1 78 ? -3.652 35.469 2.643 1 98.06 78 VAL A O 1
ATOM 653 N N . ILE A 1 79 ? -5.031 33.906 3.396 1 97.69 79 ILE A N 1
ATOM 654 C CA . ILE A 1 79 ? -5.918 34.062 2.25 1 97.69 79 ILE A CA 1
ATOM 655 C C . ILE A 1 79 ? -6.516 35.469 2.232 1 97.69 79 ILE A C 1
ATOM 657 O O . ILE A 1 79 ? -6.809 36 1.165 1 97.69 79 ILE A O 1
ATOM 661 N N . GLY A 1 80 ? -6.672 36.125 3.365 1 95.81 80 GLY A N 1
ATOM 662 C CA . GLY A 1 80 ? -7.199 37.5 3.434 1 95.81 80 GLY A CA 1
ATOM 663 C C . GLY A 1 80 ? -6.324 38.5 2.727 1 95.81 80 GLY A C 1
ATOM 664 O O . GLY A 1 80 ? -6.797 39.562 2.342 1 95.81 80 GLY A O 1
ATOM 665 N N . ASP A 1 81 ? -5.102 38.156 2.562 1 95.69 81 ASP A N 1
ATOM 666 C CA . ASP A 1 81 ? -4.16 39.094 1.922 1 95.69 81 ASP A CA 1
ATOM 667 C C . ASP A 1 81 ? -4.156 38.906 0.407 1 95.69 81 ASP A C 1
ATOM 669 O O . ASP A 1 81 ? -3.648 39.75 -0.328 1 95.69 81 ASP A O 1
ATOM 673 N N . ILE A 1 82 ? -4.766 37.781 -0.028 1 93.19 82 ILE A N 1
ATOM 674 C CA . ILE A 1 82 ? -4.578 37.469 -1.436 1 93.19 82 ILE A CA 1
ATOM 675 C C . ILE A 1 82 ? -5.934 37.438 -2.143 1 93.19 82 ILE A C 1
ATOM 677 O O . ILE A 1 82 ? -6.012 37.625 -3.354 1 93.19 82 ILE A O 1
ATOM 681 N N . TYR A 1 83 ? -6.922 37.125 -1.38 1 90.56 83 TYR A N 1
ATOM 682 C CA . TYR A 1 83 ? -8.242 36.969 -1.987 1 90.56 83 TYR A CA 1
ATOM 683 C C . TYR A 1 83 ? -9.25 37.906 -1.345 1 90.56 83 TYR A C 1
ATOM 685 O O . TYR A 1 83 ? -9.016 38.438 -0.25 1 90.56 83 TYR A O 1
ATOM 693 N N . THR A 1 84 ? -10.273 38.219 -2.17 1 88.25 84 THR A N 1
ATOM 694 C CA . THR A 1 84 ? -11.492 38.75 -1.58 1 88.25 84 THR A CA 1
ATOM 695 C C . THR A 1 84 ? -12.375 37.656 -1.027 1 88.25 84 THR A C 1
ATOM 697 O O . THR A 1 84 ? -13.07 36.969 -1.783 1 88.25 84 THR A O 1
ATOM 700 N N . CYS A 1 85 ? -12.297 37.406 0.247 1 86.62 85 CYS A N 1
ATOM 701 C CA . CYS A 1 85 ? -12.93 36.25 0.877 1 86.62 85 CYS A CA 1
ATOM 702 C C . CYS A 1 85 ? -14.375 36.562 1.239 1 86.62 85 CYS A C 1
ATOM 704 O O . CYS A 1 85 ? -14.664 37.562 1.902 1 86.62 85 CYS A O 1
ATOM 706 N N . ILE A 1 86 ? -15.195 35.781 0.62 1 84.56 86 ILE A N 1
ATOM 707 C CA . ILE A 1 86 ? -16.609 35.906 0.956 1 84.56 86 ILE A CA 1
ATOM 708 C C . ILE A 1 86 ? -17.031 34.75 1.855 1 84.56 86 ILE A C 1
ATOM 710 O O . ILE A 1 86 ? -16.906 33.594 1.468 1 84.56 86 ILE A O 1
ATOM 714 N N . GLY A 1 87 ? -17.406 35.031 3.113 1 90.5 87 GLY A N 1
ATOM 715 C CA . GLY A 1 87 ? -17.984 34 3.949 1 90.5 87 GLY A CA 1
ATOM 716 C C . GLY A 1 87 ? -16.969 33.281 4.812 1 90.5 87 GLY A C 1
ATOM 717 O O . GLY A 1 87 ? -17.297 32.25 5.434 1 90.5 87 GLY A O 1
ATOM 718 N N . ILE A 1 88 ? -15.758 33.688 4.762 1 96.19 88 ILE A N 1
ATOM 719 C CA . ILE A 1 88 ? -14.727 33.125 5.617 1 96.19 88 ILE A CA 1
ATOM 720 C C . ILE A 1 88 ? -14.438 34.062 6.785 1 96.19 88 ILE A C 1
ATOM 722 O O . ILE A 1 88 ? -13.945 35.156 6.586 1 96.19 88 ILE A O 1
ATOM 726 N N . LYS A 1 89 ? -14.625 33.625 7.961 1 96.69 89 LYS A N 1
ATOM 727 C CA . LYS A 1 89 ? -14.523 34.469 9.141 1 96.69 89 LYS A CA 1
ATOM 728 C C . LYS A 1 89 ? -13.07 34.656 9.57 1 96.69 89 LYS A C 1
ATOM 730 O O . LYS A 1 89 ? -12.688 35.719 10.055 1 96.69 89 LYS A O 1
ATOM 735 N N . ASN A 1 90 ? -12.281 33.625 9.344 1 97.81 90 ASN A N 1
ATOM 736 C CA . ASN A 1 90 ? -10.914 33.625 9.852 1 97.81 90 ASN A CA 1
ATOM 737 C C . ASN A 1 90 ? -9.891 33.688 8.719 1 97.81 90 ASN A C 1
ATOM 739 O O . ASN A 1 90 ? -8.891 32.969 8.75 1 97.81 90 ASN A O 1
ATOM 743 N N . MET A 1 91 ? -10.117 34.5 7.762 1 97 91 MET A N 1
ATOM 744 C CA . MET A 1 91 ? -9.297 34.656 6.562 1 97 91 MET A CA 1
ATOM 745 C C . MET A 1 91 ? -7.895 35.125 6.918 1 97 91 MET A C 1
ATOM 747 O O . MET A 1 91 ? -6.965 35 6.117 1 97 91 MET A O 1
ATOM 751 N N . ASP A 1 92 ? -7.715 35.688 8.109 1 97.06 92 ASP A N 1
ATOM 752 C CA . ASP A 1 92 ? -6.43 36.219 8.547 1 97.06 92 ASP A CA 1
ATOM 753 C C . ASP A 1 92 ? -5.586 35.156 9.219 1 97.06 92 ASP A C 1
ATOM 755 O O . ASP A 1 92 ? -4.441 35.406 9.609 1 97.06 92 ASP A O 1
ATOM 759 N N . ARG A 1 93 ? -6.066 33.875 9.281 1 98.19 93 ARG A N 1
ATOM 760 C CA . ARG A 1 93 ? -5.344 32.781 9.93 1 98.19 93 ARG A CA 1
ATOM 761 C C . ARG A 1 93 ? -5.316 31.547 9.047 1 98.19 93 ARG A C 1
ATOM 763 O O . ARG A 1 93 ? -4.805 30.5 9.453 1 98.19 93 ARG A O 1
ATOM 770 N N . ILE A 1 94 ? -5.883 31.594 7.895 1 98.62 94 ILE A N 1
ATOM 771 C CA . ILE A 1 94 ? -5.953 30.453 6.98 1 98.62 94 ILE A CA 1
ATOM 772 C C . ILE A 1 94 ? -5.074 30.719 5.762 1 98.62 94 ILE A C 1
ATOM 774 O O . ILE A 1 94 ? -5.094 31.828 5.199 1 98.62 94 ILE A O 1
ATOM 778 N N . SER A 1 95 ? -4.258 29.812 5.418 1 98.75 95 SER A N 1
ATOM 779 C CA . SER A 1 95 ? -3.426 29.875 4.219 1 98.75 95 SER A CA 1
ATOM 780 C C . SER A 1 95 ? -3.725 28.703 3.277 1 98.75 95 SER A C 1
ATOM 782 O O . SER A 1 95 ? -4.25 27.672 3.701 1 98.75 95 SER A O 1
ATOM 784 N N . LEU A 1 96 ? -3.479 28.875 1.988 1 98.56 96 LEU A N 1
ATOM 785 C CA . LEU A 1 96 ? -3.482 27.859 0.951 1 98.56 96 LEU A CA 1
ATOM 786 C C . LEU A 1 96 ? -2.109 27.734 0.297 1 98.56 96 LEU A C 1
ATOM 788 O O . LEU A 1 96 ? -1.54 28.734 -0.142 1 98.56 96 LEU A O 1
ATOM 792 N N . TRP A 1 97 ? -1.568 26.562 0.288 1 98.5 97 TRP A N 1
ATOM 793 C CA . TRP A 1 97 ? -0.23 26.391 -0.27 1 98.5 97 TRP A CA 1
ATOM 794 C C . TRP A 1 97 ? -0.157 25.141 -1.147 1 98.5 97 TRP A C 1
ATOM 796 O O . TRP A 1 97 ? -0.563 24.062 -0.729 1 98.5 97 TRP A O 1
ATOM 806 N N . ARG A 1 98 ? 0.269 25.25 -2.389 1 98.25 98 ARG A N 1
ATOM 807 C CA . ARG A 1 98 ? 0.525 24.125 -3.293 1 98.25 98 ARG A CA 1
ATOM 808 C C . ARG A 1 98 ? 2 23.734 -3.277 1 98.25 98 ARG A C 1
ATOM 810 O O . ARG A 1 98 ? 2.863 24.547 -3.631 1 98.25 98 ARG A O 1
ATOM 817 N N . GLY A 1 99 ? 2.266 22.531 -2.883 1 97.88 99 GLY A N 1
ATOM 818 C CA . GLY A 1 99 ? 3.643 22.062 -2.822 1 97.88 99 GLY A CA 1
ATOM 819 C C . GLY A 1 99 ? 3.805 20.781 -2.035 1 97.88 99 GLY A C 1
ATOM 820 O O . GLY A 1 99 ? 2.816 20.156 -1.629 1 97.88 99 GLY A O 1
ATOM 821 N N . ASP A 1 100 ? 5.008 20.359 -1.856 1 98.06 100 ASP A N 1
ATOM 822 C CA . ASP A 1 100 ? 5.391 19.172 -1.094 1 98.06 100 ASP A CA 1
ATOM 823 C C . ASP A 1 100 ? 5.324 19.453 0.408 1 98.06 100 ASP A C 1
ATOM 825 O O . ASP A 1 100 ? 6.148 20.188 0.948 1 98.06 100 ASP A O 1
ATOM 829 N N . ILE A 1 101 ? 4.441 18.875 1.097 1 98.56 101 ILE A N 1
ATOM 830 C CA . ILE A 1 101 ? 4.156 19.156 2.498 1 98.56 101 ILE A CA 1
ATOM 831 C C . ILE A 1 101 ? 5.391 18.859 3.346 1 98.56 101 ILE A C 1
ATOM 833 O O . ILE A 1 101 ? 5.543 19.406 4.445 1 98.56 101 ILE A O 1
ATOM 837 N N . THR A 1 102 ? 6.309 18 2.838 1 98.75 102 THR A N 1
ATOM 838 C CA . THR A 1 102 ? 7.488 17.625 3.607 1 98.75 102 THR A CA 1
ATOM 839 C C . THR A 1 102 ? 8.492 18.766 3.65 1 98.75 102 THR A C 1
ATOM 841 O O . THR A 1 102 ? 9.477 18.703 4.387 1 98.75 102 THR A O 1
ATOM 844 N N . ARG A 1 103 ? 8.211 19.797 2.906 1 98.75 103 ARG A N 1
ATOM 845 C CA . ARG A 1 103 ? 9.07 20.969 2.893 1 98.75 103 ARG A CA 1
ATOM 846 C C . ARG A 1 103 ? 8.602 22 3.914 1 98.75 103 ARG A C 1
ATOM 848 O O . ARG A 1 103 ? 9.305 22.984 4.18 1 98.75 103 ARG A O 1
ATOM 855 N N . LEU A 1 104 ? 7.52 21.891 4.492 1 98.75 104 LEU A N 1
ATOM 856 C CA . LEU A 1 104 ? 6.879 22.922 5.293 1 98.75 104 LEU A CA 1
ATOM 857 C C . LEU A 1 104 ? 7.426 22.922 6.719 1 98.75 104 LEU A C 1
ATOM 859 O O . LEU A 1 104 ? 7.434 21.891 7.387 1 98.75 104 LEU A O 1
ATOM 863 N N . ARG A 1 105 ? 7.926 24.047 7.109 1 98.75 105 ARG A N 1
ATOM 864 C CA . ARG A 1 105 ? 8.281 24.281 8.508 1 98.75 105 ARG A CA 1
ATOM 865 C C . ARG A 1 105 ? 7.117 24.891 9.273 1 98.75 105 ARG A C 1
ATOM 867 O O . ARG A 1 105 ? 6.883 26.094 9.211 1 98.75 105 ARG A O 1
ATOM 874 N N . ALA A 1 106 ? 6.375 24.141 9.969 1 98.81 106 ALA A N 1
ATOM 875 C CA . ALA A 1 106 ? 5.258 24.453 10.852 1 98.81 106 ALA A CA 1
ATOM 876 C C . ALA A 1 106 ? 5.324 23.641 12.141 1 98.81 106 ALA A C 1
ATOM 878 O O . ALA A 1 106 ? 6.168 22.75 12.273 1 98.81 106 ALA A O 1
ATOM 879 N N . ASP A 1 107 ? 4.492 23.969 13.117 1 98.88 107 ASP A N 1
ATOM 880 C CA . ASP A 1 107 ? 4.48 23.172 14.344 1 98.88 107 ASP A CA 1
ATOM 881 C C . ASP A 1 107 ? 4.031 21.734 14.055 1 98.88 107 ASP A C 1
ATOM 883 O O . ASP A 1 107 ? 4.566 20.797 14.625 1 98.88 107 ASP A O 1
ATOM 887 N N . ALA A 1 108 ? 3.043 21.609 13.133 1 98.94 108 ALA A N 1
ATOM 888 C CA . ALA A 1 108 ? 2.596 20.266 12.781 1 98.94 108 ALA A CA 1
ATOM 889 C C . ALA A 1 108 ? 2.133 20.203 11.328 1 98.94 108 ALA A C 1
ATOM 891 O O . ALA A 1 108 ? 1.568 21.156 10.812 1 98.94 108 ALA A O 1
ATOM 892 N N . ILE A 1 109 ? 2.412 19.062 10.703 1 98.94 109 ILE A N 1
ATOM 893 C CA . ILE A 1 109 ? 1.743 18.688 9.461 1 98.94 109 ILE A CA 1
ATOM 894 C C . ILE A 1 109 ? 0.861 17.469 9.695 1 98.94 109 ILE A C 1
ATOM 896 O O . ILE A 1 109 ? 1.135 16.656 10.586 1 98.94 109 ILE A O 1
ATOM 900 N N . VAL A 1 110 ? -0.209 17.375 8.922 1 98.94 110 VAL A N 1
ATOM 901 C CA . VAL A 1 110 ? -1.153 16.281 9.117 1 98.94 110 VAL A CA 1
ATOM 902 C C . VAL A 1 110 ? -0.908 15.195 8.07 1 98.94 110 VAL A C 1
ATOM 904 O O . VAL A 1 110 ? -0.767 15.492 6.879 1 98.94 110 VAL A O 1
ATOM 907 N N . ASN A 1 111 ? -0.806 13.969 8.469 1 98.62 111 ASN A N 1
ATOM 908 C CA . ASN A 1 111 ? -0.7 12.789 7.629 1 98.62 111 ASN A CA 1
ATOM 909 C C . ASN A 1 111 ? -2.031 12.047 7.527 1 98.62 111 ASN A C 1
ATOM 911 O O . ASN A 1 111 ? -2.65 11.734 8.547 1 98.62 111 ASN A O 1
ATOM 915 N N . ALA A 1 112 ? -2.477 11.867 6.293 1 97.25 112 ALA A N 1
ATOM 916 C CA . ALA A 1 112 ? -3.58 10.93 6.086 1 97.25 112 ALA A CA 1
ATOM 917 C C . ALA A 1 112 ? -3.1 9.484 6.176 1 97.25 112 ALA A C 1
ATOM 919 O O . ALA A 1 112 ? -2.652 8.914 5.18 1 97.25 112 ALA A O 1
ATOM 920 N N . ALA A 1 113 ? -3.252 8.875 7.363 1 95.31 113 ALA A N 1
ATOM 921 C CA . ALA A 1 113 ? -2.717 7.547 7.66 1 95.31 113 ALA A CA 1
ATOM 922 C C . ALA A 1 113 ? -3.762 6.465 7.402 1 95.31 113 ALA A C 1
ATOM 924 O O . ALA A 1 113 ? -4.938 6.77 7.191 1 95.31 113 ALA A O 1
ATOM 925 N N . ASN A 1 114 ? -3.295 5.234 7.367 1 89.5 114 ASN A N 1
ATOM 926 C CA . ASN A 1 114 ? -4.207 4.098 7.477 1 89.5 114 ASN A CA 1
ATOM 927 C C . ASN A 1 114 ? -4.414 3.684 8.93 1 89.5 114 ASN A C 1
ATOM 929 O O . ASN A 1 114 ? -3.779 4.23 9.836 1 89.5 114 ASN A O 1
ATOM 933 N N . SER A 1 115 ? -5.309 2.764 9.125 1 89.12 115 SER A N 1
ATOM 934 C CA . SER A 1 115 ? -5.707 2.426 10.492 1 89.12 115 SER A CA 1
ATOM 935 C C . SER A 1 115 ? -4.59 1.702 11.234 1 89.12 115 SER A C 1
ATOM 937 O O . SER A 1 115 ? -4.57 1.668 12.461 1 89.12 115 SER A O 1
ATOM 939 N N . GLN A 1 116 ? -3.693 1.043 10.492 1 88.06 116 GLN A N 1
ATOM 940 C CA . GLN A 1 116 ? -2.574 0.358 11.133 1 88.06 116 GLN A CA 1
ATOM 941 C C . GLN A 1 116 ? -1.58 1.357 11.711 1 88.06 116 GLN A C 1
ATOM 943 O O . GLN A 1 116 ? -0.833 1.028 12.641 1 88.06 116 GLN A O 1
ATOM 948 N N . MET A 1 117 ? -1.467 2.549 11.117 1 94.44 117 MET A N 1
ATOM 949 C CA . MET A 1 117 ? -0.635 3.646 11.602 1 94.44 117 MET A CA 1
ATOM 950 C C . MET A 1 117 ? 0.846 3.318 11.445 1 94.44 117 MET A C 1
ATOM 952 O O . MET A 1 117 ? 1.666 3.715 12.273 1 94.44 117 MET A O 1
ATOM 956 N N . LEU A 1 118 ? 1.198 2.559 10.469 1 93.12 118 LEU A N 1
ATOM 957 C CA . LEU A 1 118 ? 2.596 2.17 10.312 1 93.12 118 LEU A CA 1
ATOM 958 C C . LEU A 1 118 ? 3.164 2.719 9.008 1 93.12 118 LEU A C 1
ATOM 960 O O . LEU A 1 118 ? 4.242 2.305 8.57 1 93.12 118 LEU A O 1
ATOM 964 N N . GLY A 1 119 ? 2.393 3.602 8.398 1 93.94 119 GLY A N 1
ATOM 965 C CA . GLY A 1 119 ? 2.832 4.137 7.117 1 93.94 119 GLY A CA 1
ATOM 966 C C . GLY A 1 119 ? 2.531 3.219 5.949 1 93.94 119 GLY A C 1
ATOM 967 O O . GLY A 1 119 ? 1.931 2.156 6.125 1 93.94 119 GLY A O 1
ATOM 968 N N . CYS A 1 120 ? 2.879 3.607 4.809 1 92.12 120 CYS A N 1
ATOM 969 C CA . CYS A 1 120 ? 2.678 2.854 3.578 1 92.12 120 CYS A CA 1
ATOM 970 C C . CYS A 1 120 ? 3.873 1.954 3.287 1 92.12 120 CYS A C 1
ATOM 972 O O . CYS A 1 120 ? 5.012 2.426 3.23 1 92.12 120 CYS A O 1
ATOM 974 N N . PHE A 1 121 ? 3.674 0.712 2.945 1 89.06 121 PHE A N 1
ATOM 975 C CA . PHE A 1 121 ? 4.75 -0.255 2.771 1 89.06 121 PHE A CA 1
ATOM 976 C C . PHE A 1 121 ? 5.035 -0.49 1.293 1 89.06 121 PHE A C 1
ATOM 978 O O . PHE A 1 121 ? 5.914 -1.281 0.943 1 89.06 121 PHE A O 1
ATOM 985 N N . VAL A 1 122 ? 4.281 0.129 0.446 1 87.44 122 VAL A N 1
ATOM 986 C CA . VAL A 1 122 ? 4.48 -0.011 -0.992 1 87.44 122 VAL A CA 1
ATOM 987 C C . VAL A 1 122 ? 5.652 0.864 -1.437 1 87.44 122 VAL A C 1
ATOM 989 O O . VAL A 1 122 ? 5.629 2.084 -1.251 1 87.44 122 VAL A O 1
ATOM 992 N N . PRO A 1 123 ? 6.707 0.262 -2.035 1 87.44 123 PRO A N 1
ATOM 993 C CA . PRO A 1 123 ? 7.883 1.033 -2.434 1 87.44 123 PRO A CA 1
ATOM 994 C C . PRO A 1 123 ? 7.539 2.209 -3.346 1 87.44 123 PRO A C 1
ATOM 996 O O . PRO A 1 123 ? 6.883 2.025 -4.375 1 87.44 123 PRO A O 1
ATOM 999 N N . CYS A 1 124 ? 7.934 3.4 -2.908 1 88.75 124 CYS A N 1
ATOM 1000 C CA . CYS A 1 124 ? 7.863 4.637 -3.678 1 88.75 124 CYS A CA 1
ATOM 1001 C C . CYS A 1 124 ? 6.422 4.961 -4.055 1 88.75 124 CYS A C 1
ATOM 1003 O O . CYS A 1 124 ? 6.172 5.582 -5.09 1 88.75 124 CYS A O 1
ATOM 1005 N N . HIS A 1 125 ? 5.445 4.441 -3.281 1 90.44 125 HIS A N 1
ATOM 1006 C CA . HIS A 1 125 ? 4.039 4.742 -3.529 1 90.44 125 HIS A CA 1
ATOM 1007 C C . HIS A 1 125 ? 3.787 6.246 -3.5 1 90.44 125 HIS A C 1
ATOM 1009 O O . HIS A 1 125 ? 4.395 6.969 -2.707 1 90.44 125 HIS A O 1
ATOM 1015 N N . GLY A 1 126 ? 2.906 6.715 -4.344 1 90.5 126 GLY A N 1
ATOM 1016 C CA . GLY A 1 126 ? 2.658 8.133 -4.508 1 90.5 126 GLY A CA 1
ATOM 1017 C C . GLY A 1 126 ? 1.63 8.68 -3.531 1 90.5 126 GLY A C 1
ATOM 1018 O O . GLY A 1 126 ? 0.917 9.633 -3.842 1 90.5 126 GLY A O 1
ATOM 1019 N N . CYS A 1 127 ? 1.519 8.133 -2.346 1 92.31 127 CYS A N 1
ATOM 1020 C CA . CYS A 1 127 ? 0.563 8.625 -1.361 1 92.31 127 CYS A CA 1
ATOM 1021 C C . CYS A 1 127 ? 1.257 9.492 -0.318 1 92.31 127 CYS A C 1
ATOM 1023 O O . CYS A 1 127 ? 2.471 9.398 -0.132 1 92.31 127 CYS A O 1
ATOM 1025 N N . ILE A 1 128 ? 0.508 10.359 0.342 1 96.5 128 ILE A N 1
ATOM 1026 C CA . ILE A 1 128 ? 1.035 11.312 1.314 1 96.5 128 ILE A CA 1
ATOM 1027 C C . ILE A 1 128 ? 1.641 10.562 2.496 1 96.5 128 ILE A C 1
ATOM 1029 O O . ILE A 1 128 ? 2.631 11.008 3.082 1 96.5 128 ILE A O 1
ATOM 1033 N N . ASP A 1 129 ? 1.07 9.438 2.889 1 96.75 129 ASP A N 1
ATOM 1034 C CA . ASP A 1 129 ? 1.571 8.609 3.982 1 96.75 129 ASP A CA 1
ATOM 1035 C C . ASP A 1 129 ? 2.996 8.133 3.705 1 96.75 129 ASP A C 1
ATOM 1037 O O . ASP A 1 129 ? 3.857 8.195 4.582 1 96.75 129 ASP A O 1
ATOM 1041 N N . ASN A 1 130 ? 3.268 7.723 2.504 1 96.44 130 ASN A N 1
ATOM 1042 C CA . ASN A 1 130 ? 4.602 7.305 2.09 1 96.44 130 ASN A CA 1
ATOM 1043 C C . ASN A 1 130 ? 5.574 8.477 2.068 1 96.44 130 ASN A C 1
ATOM 1045 O O . ASN A 1 130 ? 6.703 8.367 2.551 1 96.44 130 ASN A O 1
ATOM 1049 N N . ALA A 1 131 ? 5.133 9.57 1.529 1 97.62 131 ALA A N 1
ATOM 1050 C CA . ALA A 1 131 ? 5.973 10.758 1.405 1 97.62 131 ALA A CA 1
ATOM 1051 C C . ALA A 1 131 ? 6.449 11.234 2.773 1 97.62 131 ALA A C 1
ATOM 1053 O O . ALA A 1 131 ? 7.641 11.5 2.963 1 97.62 131 ALA A O 1
ATOM 1054 N N . ILE A 1 132 ? 5.555 11.305 3.695 1 98.69 132 ILE A N 1
ATOM 1055 C CA . ILE A 1 132 ? 5.867 11.844 5.016 1 98.69 132 ILE A CA 1
ATOM 1056 C C . ILE A 1 132 ? 6.777 10.875 5.766 1 98.69 132 ILE A C 1
ATOM 1058 O O . ILE A 1 132 ? 7.793 11.281 6.336 1 98.69 132 ILE A O 1
ATOM 1062 N N . HIS A 1 133 ? 6.484 9.648 5.719 1 98.5 133 HIS A N 1
ATOM 1063 C CA . HIS A 1 133 ? 7.32 8.664 6.398 1 98.5 133 HIS A CA 1
ATOM 1064 C C . HIS A 1 133 ? 8.719 8.609 5.789 1 98.5 133 HIS A C 1
ATOM 1066 O O . HIS A 1 133 ? 9.703 8.461 6.508 1 98.5 133 HIS A O 1
ATOM 1072 N N . SER A 1 134 ? 8.773 8.695 4.496 1 98.12 134 SER A N 1
ATOM 1073 C CA . SER A 1 134 ? 10.055 8.656 3.805 1 98.12 134 SER A CA 1
ATOM 1074 C C . SER A 1 134 ? 10.93 9.844 4.188 1 98.12 134 SER A C 1
ATOM 1076 O O . SER A 1 134 ? 12.141 9.695 4.355 1 98.12 134 SER A O 1
ATOM 1078 N N . ALA A 1 135 ? 10.336 10.984 4.301 1 98.62 135 ALA A N 1
ATOM 1079 C CA . ALA A 1 135 ? 11.086 12.203 4.613 1 98.62 135 ALA A CA 1
ATOM 1080 C C . ALA A 1 135 ? 11.438 12.266 6.094 1 98.62 135 ALA A C 1
ATOM 1082 O O . ALA A 1 135 ? 12.477 12.812 6.469 1 98.62 135 ALA A O 1
ATOM 1083 N N . ALA A 1 136 ? 10.625 11.703 6.941 1 98.75 136 ALA A N 1
ATOM 1084 C CA . ALA A 1 136 ? 10.828 11.758 8.383 1 98.75 136 ALA A CA 1
ATOM 1085 C C . ALA A 1 136 ? 11.938 10.805 8.82 1 98.75 136 ALA A C 1
ATOM 1087 O O . ALA A 1 136 ? 12.656 11.078 9.789 1 98.75 136 ALA A O 1
ATOM 1088 N N . GLY A 1 137 ? 12.008 9.664 8.117 1 98.5 137 GLY A N 1
ATOM 1089 C CA . GLY A 1 137 ? 12.938 8.617 8.516 1 98.5 137 GLY A CA 1
ATOM 1090 C C . GLY A 1 137 ? 12.266 7.473 9.258 1 98.5 137 GLY A C 1
ATOM 1091 O O . GLY A 1 137 ? 11.094 7.57 9.625 1 98.5 137 GLY A O 1
ATOM 1092 N N . ILE A 1 138 ? 13.039 6.434 9.547 1 97.25 138 ILE A N 1
ATOM 1093 C CA . ILE A 1 138 ? 12.477 5.188 10.062 1 97.25 138 ILE A CA 1
ATOM 1094 C C . ILE A 1 138 ? 11.977 5.398 11.492 1 97.25 138 ILE A C 1
ATOM 1096 O O . ILE A 1 138 ? 11.203 4.59 12.008 1 97.25 138 ILE A O 1
ATOM 1100 N N . GLN A 1 139 ? 12.414 6.512 12.133 1 98 139 GLN A N 1
ATOM 1101 C CA . GLN A 1 139 ? 12.023 6.812 13.508 1 98 139 GLN A CA 1
ATOM 1102 C C . GLN A 1 139 ? 10.516 7.031 13.617 1 98 139 GLN A C 1
ATOM 1104 O O . GLN A 1 139 ? 9.898 6.684 14.625 1 98 139 GLN A O 1
ATOM 1109 N N . LEU A 1 140 ? 9.992 7.617 12.594 1 98.56 140 LEU A N 1
ATOM 1110 C CA . LEU A 1 140 ? 8.562 7.922 12.648 1 98.56 140 LEU A CA 1
ATOM 1111 C C . LEU A 1 140 ? 7.738 6.645 12.75 1 98.56 140 LEU A C 1
ATOM 1113 O O . LEU A 1 140 ? 6.848 6.539 13.602 1 98.56 140 LEU A O 1
ATOM 1117 N N . ARG A 1 141 ? 8.008 5.691 11.891 1 97.12 141 ARG A N 1
ATOM 1118 C CA . ARG A 1 141 ? 7.301 4.414 11.914 1 97.12 141 ARG A CA 1
ATOM 1119 C C . ARG A 1 141 ? 7.496 3.709 13.258 1 97.12 141 ARG A C 1
ATOM 1121 O O . ARG A 1 141 ? 6.57 3.086 13.773 1 97.12 141 ARG A O 1
ATOM 1128 N N . ASN A 1 142 ? 8.703 3.738 13.797 1 97.31 142 ASN A N 1
ATOM 1129 C CA . ASN A 1 142 ? 8.984 3.129 15.086 1 97.31 142 ASN A CA 1
ATOM 1130 C C . ASN A 1 142 ? 8.125 3.736 16.188 1 97.31 142 ASN A C 1
ATOM 1132 O O . ASN A 1 142 ? 7.598 3.016 17.047 1 97.31 142 ASN A O 1
ATOM 1136 N N . GLU A 1 143 ? 8.055 5.062 16.172 1 98.31 143 GLU A N 1
ATOM 1137 C CA . GLU A 1 143 ? 7.23 5.727 17.172 1 98.31 143 GLU A CA 1
ATOM 1138 C C . GLU A 1 143 ? 5.762 5.34 17.031 1 98.31 143 GLU A C 1
ATOM 1140 O O . GLU A 1 143 ? 5.086 5.059 18.016 1 98.31 143 GLU A O 1
ATOM 1145 N N . CYS A 1 144 ? 5.293 5.273 15.82 1 97.94 144 CYS A N 1
ATOM 1146 C CA . CYS A 1 144 ? 3.922 4.848 15.562 1 97.94 144 CYS A CA 1
ATOM 1147 C C . CYS A 1 144 ? 3.689 3.426 16.062 1 97.94 144 CYS A C 1
ATOM 1149 O O . CYS A 1 144 ? 2.672 3.145 16.703 1 97.94 144 CYS A O 1
ATOM 1151 N N . ALA A 1 145 ? 4.605 2.557 15.758 1 95.12 145 ALA A N 1
ATOM 1152 C CA . ALA A 1 145 ? 4.492 1.154 16.156 1 95.12 145 ALA A CA 1
ATOM 1153 C C . ALA A 1 145 ? 4.344 1.018 17.672 1 95.12 145 ALA A C 1
ATOM 1155 O O . ALA A 1 145 ? 3.523 0.233 18.141 1 95.12 145 ALA A O 1
ATOM 1156 N N . ARG A 1 146 ? 5.168 1.764 18.391 1 96.62 146 ARG A N 1
ATOM 1157 C CA . ARG A 1 146 ? 5.094 1.729 19.844 1 96.62 146 ARG A CA 1
ATOM 1158 C C . ARG A 1 146 ? 3.729 2.203 20.344 1 96.62 146 ARG A C 1
ATOM 1160 O O . ARG A 1 146 ? 3.137 1.593 21.234 1 96.62 146 ARG A O 1
ATOM 1167 N N . MET A 1 147 ? 3.25 3.305 19.75 1 97.25 147 MET A N 1
ATOM 1168 C CA . MET A 1 147 ? 1.943 3.84 20.109 1 97.25 147 MET A CA 1
ATOM 1169 C C . MET A 1 147 ? 0.845 2.809 19.875 1 97.25 147 MET A C 1
ATOM 1171 O O . MET A 1 147 ? -0.041 2.635 20.719 1 97.25 147 MET A O 1
ATOM 1175 N N . MET A 1 148 ? 0.936 2.115 18.812 1 93.5 148 MET A N 1
ATOM 1176 C CA . MET A 1 148 ? -0.114 1.176 18.438 1 93.5 148 MET A CA 1
ATOM 1177 C C . MET A 1 148 ? -0.051 -0.087 19.281 1 93.5 148 MET A C 1
ATOM 1179 O O . MET A 1 148 ? -1.084 -0.673 19.609 1 93.5 148 MET A O 1
ATOM 1183 N N . GLU A 1 149 ? 1.181 -0.521 19.531 1 90.5 149 GLU A N 1
ATOM 1184 C CA . GLU A 1 149 ? 1.345 -1.655 20.438 1 90.5 149 GLU A CA 1
ATOM 1185 C C . GLU A 1 149 ? 0.694 -1.381 21.781 1 90.5 149 GLU A C 1
ATOM 1187 O O . GLU A 1 149 ? -0.003 -2.238 22.328 1 90.5 149 GLU A O 1
ATOM 1192 N N . GLU A 1 150 ? 0.917 -0.21 22.266 1 94.19 150 GLU A N 1
ATOM 1193 C CA . GLU A 1 150 ? 0.34 0.19 23.547 1 94.19 150 GLU A CA 1
ATOM 1194 C C . GLU A 1 150 ? -1.183 0.268 23.469 1 94.19 150 GLU A C 1
ATOM 1196 O O . GLU A 1 150 ? -1.881 -0.15 24.391 1 94.19 150 GLU A O 1
ATOM 1201 N N . GLN A 1 151 ? -1.646 0.799 22.375 1 91.12 151 GLN A N 1
ATOM 1202 C CA . GLN A 1 151 ? -3.084 0.954 22.188 1 91.12 151 GLN A CA 1
ATOM 1203 C C . GLN A 1 151 ? -3.768 -0.401 22.031 1 91.12 151 GLN A C 1
ATOM 1205 O O . GLN A 1 151 ? -4.883 -0.603 22.516 1 91.12 151 GLN A O 1
ATOM 1210 N N . GLY A 1 152 ? -3.141 -1.338 21.234 1 85.44 152 GLY A N 1
ATOM 1211 C CA . GLY A 1 152 ? -3.59 -2.719 21.172 1 85.44 152 GLY A CA 1
ATOM 1212 C C . GLY A 1 152 ? -4.664 -2.943 20.125 1 85.44 152 GLY A C 1
ATOM 1213 O O . GLY A 1 152 ? -5.227 -4.035 20.031 1 85.44 152 GLY A O 1
ATOM 1214 N N . HIS A 1 153 ? -5.102 -1.873 19.391 1 82.62 153 HIS A N 1
ATOM 1215 C CA . HIS A 1 153 ? -6.074 -1.982 18.312 1 82.62 153 HIS A CA 1
ATOM 1216 C C . HIS A 1 153 ? -5.836 -0.916 17.25 1 82.62 153 HIS A C 1
ATOM 1218 O O . HIS A 1 153 ? -5.098 0.045 17.484 1 82.62 153 HIS A O 1
ATOM 1224 N N . GLU A 1 154 ? -6.387 -1.076 16.094 1 87.31 154 GLU A N 1
ATOM 1225 C CA . GLU A 1 154 ? -6.211 -0.143 14.992 1 87.31 154 GLU A CA 1
ATOM 1226 C C . GLU A 1 154 ? -6.75 1.241 15.344 1 87.31 154 GLU A C 1
ATOM 1228 O O . GLU A 1 154 ? -7.672 1.366 16.156 1 87.31 154 GLU A O 1
ATOM 1233 N N . GLU A 1 155 ? -6.164 2.221 14.797 1 91.75 155 GLU A N 1
ATOM 1234 C CA . GLU A 1 155 ? -6.625 3.586 15.023 1 91.75 155 GLU A CA 1
ATOM 1235 C C . GLU A 1 155 ? -7.98 3.828 14.359 1 91.75 155 GLU A C 1
ATOM 1237 O O . GLU A 1 155 ? -8.148 3.562 13.164 1 91.75 155 GLU A O 1
ATOM 1242 N N . PRO A 1 156 ? -8.906 4.383 15.102 1 89.19 156 PRO A N 1
ATOM 1243 C CA . PRO A 1 156 ? -10.234 4.605 14.523 1 89.19 156 PRO A CA 1
ATOM 1244 C C . PRO A 1 156 ? -10.266 5.785 13.555 1 89.19 156 PRO A C 1
ATOM 1246 O O . PRO A 1 156 ? -9.484 6.73 13.703 1 89.19 156 PRO A O 1
ATOM 1249 N N . THR A 1 157 ? -11.195 5.703 12.633 1 90.94 157 THR A N 1
ATOM 1250 C CA . THR A 1 157 ? -11.43 6.805 11.711 1 90.94 157 THR A CA 1
ATOM 1251 C C . THR A 1 157 ? -11.789 8.078 12.469 1 90.94 157 THR A C 1
ATOM 1253 O O . THR A 1 157 ? -12.555 8.039 13.43 1 90.94 157 THR A O 1
ATOM 1256 N N . GLY A 1 158 ? -11.203 9.148 12.062 1 93.62 158 GLY A N 1
ATOM 1257 C CA . GLY A 1 158 ? -11.586 10.445 12.602 1 93.62 158 GLY A CA 1
ATOM 1258 C C . GLY A 1 158 ? -10.781 10.828 13.836 1 93.62 158 GLY A C 1
ATOM 1259 O O . GLY A 1 158 ? -10.875 11.969 14.305 1 93.62 158 GLY A O 1
ATOM 1260 N N . LYS A 1 159 ? -10.047 9.938 14.367 1 94.94 159 LYS A N 1
ATOM 1261 C CA . LYS A 1 159 ? -9.188 10.25 15.516 1 94.94 159 LYS A CA 1
ATOM 1262 C C . LYS A 1 159 ? -7.824 10.766 15.055 1 94.94 159 LYS A C 1
ATOM 1264 O O . LYS A 1 159 ? -7.535 10.789 13.859 1 94.94 159 LYS A O 1
ATOM 1269 N N . ALA A 1 160 ? -7.078 11.25 16 1 97.5 160 ALA A N 1
ATOM 1270 C CA . ALA A 1 160 ? -5.777 11.828 15.68 1 97.5 160 ALA A CA 1
ATOM 1271 C C . ALA A 1 160 ? -4.723 11.422 16.703 1 97.5 160 ALA A C 1
ATOM 1273 O O . ALA A 1 160 ? -5.012 11.32 17.891 1 97.5 160 ALA A O 1
ATOM 1274 N N . LYS A 1 161 ? -3.549 11.172 16.234 1 98.25 161 LYS A N 1
ATOM 1275 C CA . LYS A 1 161 ? -2.365 10.914 17.047 1 98.25 161 LYS A CA 1
ATOM 1276 C C . LYS A 1 161 ? -1.206 11.812 16.625 1 98.25 161 LYS A C 1
ATOM 1278 O O . LYS A 1 161 ? -1.114 12.219 15.469 1 98.25 161 LYS A O 1
ATOM 1283 N N . ILE A 1 162 ? -0.33 12.102 17.641 1 98.81 162 ILE A N 1
ATOM 1284 C CA . ILE A 1 162 ? 0.751 13.031 17.344 1 98.81 162 ILE A CA 1
ATOM 1285 C C . ILE A 1 162 ? 2.1 12.344 17.562 1 98.81 162 ILE A C 1
ATOM 1287 O O . ILE A 1 162 ? 2.264 11.57 18.5 1 98.81 162 ILE A O 1
ATOM 1291 N N . THR A 1 163 ? 3.014 12.508 16.688 1 98.81 163 THR A N 1
ATOM 1292 C CA . THR A 1 163 ? 4.402 12.07 16.812 1 98.81 163 THR A CA 1
ATOM 1293 C C . THR A 1 163 ? 5.355 13.25 16.609 1 98.81 163 THR A C 1
ATOM 1295 O O . THR A 1 163 ? 4.926 14.352 16.281 1 98.81 163 THR A O 1
ATOM 1298 N N . GLN A 1 164 ? 6.633 12.969 16.891 1 98.75 164 GLN A N 1
ATOM 1299 C CA . GLN A 1 164 ? 7.656 13.93 16.484 1 98.75 164 GLN A CA 1
ATOM 1300 C C . GLN A 1 164 ? 7.785 13.969 14.961 1 98.75 164 GLN A C 1
ATOM 1302 O O . GLN A 1 164 ? 7.32 13.062 14.266 1 98.75 164 GLN A O 1
ATOM 1307 N N . GLY A 1 165 ? 8.422 15.023 14.469 1 98.75 165 GLY A N 1
ATOM 1308 C CA . GLY A 1 165 ? 8.609 15.164 13.031 1 98.75 165 GLY A CA 1
ATOM 1309 C C . GLY A 1 165 ? 9.914 14.578 12.539 1 98.75 165 GLY A C 1
ATOM 1310 O O . GLY A 1 165 ? 10.086 14.336 11.344 1 98.75 165 GLY A O 1
ATOM 1311 N N . TYR A 1 166 ? 10.945 14.477 13.555 1 98.56 166 TYR A N 1
ATOM 1312 C CA . TYR A 1 166 ? 12.258 13.914 13.266 1 98.56 166 TYR A CA 1
ATOM 1313 C C . TYR A 1 166 ? 12.977 14.734 12.195 1 98.56 166 TYR A C 1
ATOM 1315 O O . TYR A 1 166 ? 13.25 15.922 12.383 1 98.56 166 TYR A O 1
ATOM 1323 N N . ASN A 1 167 ? 13.141 14.203 10.953 1 98.75 167 ASN A N 1
ATOM 1324 C CA . ASN A 1 167 ? 13.969 14.898 9.969 1 98.75 167 ASN A CA 1
ATOM 1325 C C . ASN A 1 167 ? 13.133 15.852 9.109 1 98.75 167 ASN A C 1
ATOM 1327 O O . ASN A 1 167 ? 13.664 16.484 8.195 1 98.75 167 ASN A O 1
ATOM 1331 N N . LEU A 1 168 ? 11.898 15.945 9.359 1 98.81 168 LEU A N 1
ATOM 1332 C CA . LEU A 1 168 ? 11.039 16.922 8.695 1 98.81 168 LEU A CA 1
ATOM 1333 C C . LEU A 1 168 ? 11.305 18.328 9.234 1 98.81 168 LEU A C 1
ATOM 1335 O O . LEU A 1 168 ? 11.688 18.484 10.391 1 98.81 168 LEU A O 1
ATOM 1339 N N . PRO A 1 169 ? 11.055 19.359 8.344 1 98.81 169 PRO A N 1
ATOM 1340 C CA . PRO A 1 169 ? 11.07 20.719 8.875 1 98.81 169 PRO A CA 1
ATOM 1341 C C . PRO A 1 169 ? 9.977 20.953 9.922 1 98.81 169 PRO A C 1
ATOM 1343 O O . PRO A 1 169 ? 10.133 21.797 10.805 1 98.81 169 PRO A O 1
ATOM 1346 N N . ALA A 1 170 ? 8.859 20.266 9.844 1 98.88 170 ALA A N 1
ATOM 1347 C CA . ALA A 1 170 ? 7.785 20.359 10.828 1 98.88 170 ALA A CA 1
ATOM 1348 C C . ALA A 1 170 ? 8.195 19.688 12.141 1 98.88 170 ALA A C 1
ATOM 1350 O O . ALA A 1 170 ? 8.828 18.625 12.133 1 98.88 170 ALA A O 1
ATOM 1351 N N . SER A 1 171 ? 7.797 20.266 13.242 1 98.88 171 SER A N 1
ATOM 1352 C CA . SER A 1 171 ? 8.18 19.75 14.555 1 98.88 171 SER A CA 1
ATOM 1353 C C . SER A 1 171 ? 7.445 18.438 14.867 1 98.88 171 SER A C 1
ATOM 1355 O O . SER A 1 171 ? 7.992 17.562 15.539 1 98.88 171 SER A O 1
ATOM 1357 N N . HIS A 1 172 ? 6.199 18.375 14.398 1 98.94 172 HIS A N 1
ATOM 1358 C CA . HIS A 1 172 ? 5.355 17.219 14.695 1 98.94 172 HIS A CA 1
ATOM 1359 C C . HIS A 1 172 ? 4.59 16.766 13.461 1 98.94 172 HIS A C 1
ATOM 1361 O O . HIS A 1 172 ? 4.43 17.516 12.5 1 98.94 172 HIS A O 1
ATOM 1367 N N . VAL A 1 173 ? 4.258 15.516 13.477 1 98.94 173 VAL A N 1
ATOM 1368 C CA . VAL A 1 173 ? 3.271 14.977 12.539 1 98.94 173 VAL A CA 1
ATOM 1369 C C . VAL A 1 173 ? 2.021 14.547 13.297 1 98.94 173 VAL A C 1
ATOM 1371 O O . VAL A 1 173 ? 2.113 13.828 14.297 1 98.94 173 VAL A O 1
ATOM 1374 N N . ILE A 1 174 ? 0.895 15.07 12.922 1 98.94 174 ILE A N 1
ATOM 1375 C CA . ILE A 1 174 ? -0.377 14.562 13.438 1 98.94 174 ILE A CA 1
ATOM 1376 C C . ILE A 1 174 ? -1.004 13.617 12.414 1 98.94 174 ILE A C 1
ATOM 1378 O O . ILE A 1 174 ? -1.212 13.984 11.258 1 98.94 174 ILE A O 1
ATOM 1382 N N . HIS A 1 175 ? -1.206 12.383 12.867 1 98.75 175 HIS A N 1
ATOM 1383 C CA . HIS A 1 175 ? -1.764 11.344 12.008 1 98.75 175 HIS A CA 1
ATOM 1384 C C . HIS A 1 175 ? -3.262 11.18 12.242 1 98.75 175 HIS A C 1
ATOM 1386 O O . HIS A 1 175 ? -3.711 11.133 13.391 1 98.75 175 HIS A O 1
ATOM 1392 N N . THR A 1 176 ? -4.012 11.109 11.148 1 97.75 176 THR A N 1
ATOM 1393 C CA . THR A 1 176 ? -5.441 10.844 11.242 1 97.75 176 THR A CA 1
ATOM 1394 C C . THR A 1 176 ? -5.879 9.852 10.172 1 97.75 176 THR A C 1
ATOM 1396 O O . THR A 1 176 ? -5.254 9.766 9.109 1 97.75 176 THR A O 1
ATOM 1399 N N . VAL A 1 177 ? -6.871 9.117 10.531 1 94.62 177 VAL A N 1
ATOM 1400 C CA . VAL A 1 177 ? -7.426 8.133 9.609 1 94.62 177 VAL A CA 1
ATOM 1401 C C . VAL A 1 177 ? -8.742 8.656 9.031 1 94.62 177 VAL A C 1
ATOM 1403 O O . VAL A 1 177 ? -9.727 8.797 9.75 1 94.62 177 VAL A O 1
ATOM 1406 N N . GLY A 1 178 ? -8.719 8.898 7.766 1 93.62 178 GLY A N 1
ATOM 1407 C CA . GLY A 1 178 ? -9.914 9.375 7.094 1 93.62 178 GLY A CA 1
ATOM 1408 C C . GLY A 1 178 ? -10.883 8.266 6.734 1 93.62 178 GLY A C 1
ATOM 1409 O O . GLY A 1 178 ? -10.523 7.086 6.789 1 93.62 178 GLY A O 1
ATOM 1410 N N . PRO A 1 179 ? -12.086 8.672 6.391 1 89.75 179 PRO A N 1
ATOM 1411 C CA . PRO A 1 179 ? -13.078 7.672 5.969 1 89.75 179 PRO A CA 1
ATOM 1412 C C . PRO A 1 179 ? -12.766 7.082 4.594 1 89.75 179 PRO A C 1
ATOM 1414 O O . PRO A 1 179 ? -12.297 7.797 3.703 1 89.75 179 PRO A O 1
ATOM 1417 N N . ILE A 1 180 ? -13.023 5.863 4.469 1 85.5 180 ILE A N 1
ATOM 1418 C CA . ILE A 1 180 ? -12.914 5.188 3.182 1 85.5 180 ILE A CA 1
ATOM 1419 C C . ILE A 1 180 ? -14.258 5.23 2.459 1 85.5 180 ILE A C 1
ATOM 1421 O O . ILE A 1 180 ? -15.281 4.797 3.002 1 85.5 180 ILE A O 1
ATOM 1425 N N . VAL A 1 181 ? -14.164 5.746 1.24 1 80.5 181 VAL A N 1
ATOM 1426 C CA . VAL A 1 181 ? -15.406 5.961 0.513 1 80.5 181 VAL A CA 1
ATOM 1427 C C . VAL A 1 181 ? -15.594 4.863 -0.534 1 80.5 181 VAL A C 1
ATOM 1429 O O . VAL A 1 181 ? -14.656 4.531 -1.263 1 80.5 181 VAL A O 1
ATOM 1432 N N . GLY A 1 182 ? -16.719 4.363 -0.519 1 70.31 182 GLY A N 1
ATOM 1433 C CA . GLY A 1 182 ? -17.094 3.494 -1.621 1 70.31 182 GLY A CA 1
ATOM 1434 C C . GLY A 1 182 ? -17.562 4.258 -2.848 1 70.31 182 GLY A C 1
ATOM 1435 O O . GLY A 1 182 ? -16.859 5.129 -3.35 1 70.31 182 GLY A O 1
ATOM 1436 N N . LEU A 1 183 ? -18.703 4.121 -3.396 1 66 183 LEU A N 1
ATOM 1437 C CA . LEU A 1 183 ? -19.188 4.801 -4.594 1 66 183 LEU A CA 1
ATOM 1438 C C . LEU A 1 183 ? -19.719 6.188 -4.254 1 66 183 LEU A C 1
ATOM 1440 O O . LEU A 1 183 ? -19.5 7.141 -5 1 66 183 LEU A O 1
ATOM 1444 N N . GLU A 1 184 ? -20.469 6.27 -3.08 1 76.38 184 GLU A N 1
ATOM 1445 C CA . GLU A 1 184 ? -21.016 7.57 -2.686 1 76.38 184 GLU A CA 1
ATOM 1446 C C . GLU A 1 184 ? -20.625 7.906 -1.247 1 76.38 184 GLU A C 1
ATOM 1448 O O . GLU A 1 184 ? -20.484 7.012 -0.412 1 76.38 184 GLU A O 1
ATOM 1453 N N . VAL A 1 185 ? -20.609 9.148 -1.046 1 85.88 185 VAL A N 1
ATOM 1454 C CA . VAL A 1 185 ? -20.281 9.633 0.286 1 85.88 185 VAL A CA 1
ATOM 1455 C C . VAL A 1 185 ? -21.531 9.664 1.162 1 85.88 185 VAL A C 1
ATOM 1457 O O . VAL A 1 185 ? -22.562 10.211 0.766 1 85.88 185 VAL A O 1
ATOM 1460 N N . THR A 1 186 ? -21.469 9.18 2.336 1 83.88 186 THR A N 1
ATOM 1461 C CA . THR A 1 186 ? -22.562 9.203 3.287 1 83.88 186 THR A CA 1
ATOM 1462 C C . THR A 1 186 ? -22.422 10.367 4.258 1 83.88 186 THR A C 1
ATOM 1464 O O . THR A 1 186 ? -21.359 10.984 4.336 1 83.88 186 THR A O 1
ATOM 1467 N N . GLN A 1 187 ? -23.516 10.68 4.906 1 88.19 187 GLN A N 1
ATOM 1468 C CA . GLN A 1 187 ? -23.469 11.734 5.914 1 88.19 187 GLN A CA 1
ATOM 1469 C C . G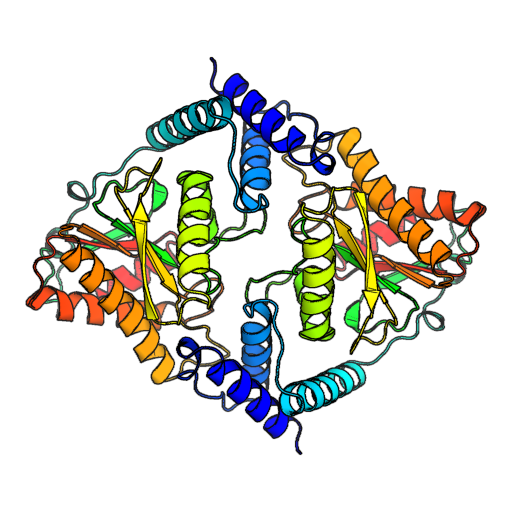LN A 1 187 ? -22.469 11.383 7.023 1 88.19 187 GLN A C 1
ATOM 1471 O O . GLN A 1 187 ? -21.766 12.258 7.531 1 88.19 187 GLN A O 1
ATOM 1476 N N . ARG A 1 188 ? -22.453 10.234 7.402 1 85.06 188 ARG A N 1
ATOM 1477 C CA . ARG A 1 188 ? -21.531 9.789 8.445 1 85.06 188 ARG A CA 1
ATOM 1478 C C . ARG A 1 188 ? -20.078 10.008 8.016 1 85.06 188 ARG A C 1
ATOM 1480 O O . ARG A 1 188 ? -19.25 10.43 8.82 1 85.06 188 ARG A O 1
ATOM 1487 N N . GLN A 1 189 ? -19.812 9.656 6.789 1 88.19 189 GLN A N 1
ATOM 1488 C CA . GLN A 1 189 ? -18.469 9.844 6.266 1 88.19 189 GLN A CA 1
ATOM 1489 C C . GLN A 1 189 ? -18.094 11.32 6.23 1 88.19 189 GLN A C 1
ATOM 1491 O O . GLN A 1 189 ? -16.938 11.68 6.449 1 88.19 189 GLN A O 1
ATOM 1496 N N . LYS A 1 190 ? -19.062 12.086 5.902 1 93.44 190 LYS A N 1
ATOM 1497 C CA . LYS A 1 190 ? -18.844 13.523 5.984 1 93.44 190 LYS A CA 1
ATOM 1498 C C . LYS A 1 190 ? -18.469 13.945 7.402 1 93.44 190 LYS A C 1
ATOM 1500 O O . LYS A 1 190 ? -17.531 14.727 7.602 1 93.44 190 LYS A O 1
ATOM 1505 N N . GLU A 1 191 ? -19.172 13.406 8.344 1 94.06 191 GLU A N 1
ATOM 1506 C CA . GLU A 1 191 ? -18.906 13.711 9.75 1 94.06 191 GLU A CA 1
ATOM 1507 C C . GLU A 1 191 ? -17.547 13.172 10.188 1 94.06 191 GLU A C 1
ATOM 1509 O O . GLU A 1 191 ? -16.859 13.789 11 1 94.06 191 GLU A O 1
ATOM 1514 N N . GLU A 1 192 ? -17.234 12.07 9.688 1 92.75 192 GLU A N 1
ATOM 1515 C CA . GLU A 1 192 ? -15.93 11.484 9.992 1 92.75 192 GLU A CA 1
ATOM 1516 C C . GLU A 1 192 ? -14.797 12.367 9.469 1 92.75 192 GLU A C 1
ATOM 1518 O O . GLU A 1 192 ? -13.805 12.578 10.156 1 92.75 192 GLU A O 1
ATOM 1523 N N . LEU A 1 193 ? -14.969 12.766 8.258 1 96.12 193 LEU A N 1
ATOM 1524 C CA . LEU A 1 193 ? -13.961 13.664 7.699 1 96.12 193 LEU A CA 1
ATOM 1525 C C . LEU A 1 193 ? -13.852 14.938 8.523 1 96.12 193 LEU A C 1
ATOM 1527 O O . LEU A 1 193 ? -12.742 15.414 8.797 1 96.12 193 LEU A O 1
ATOM 1531 N N . LYS A 1 194 ? -15.008 15.461 8.922 1 97.75 194 LYS A N 1
ATOM 1532 C CA . LYS A 1 194 ? -15.031 16.609 9.82 1 97.75 194 LYS A CA 1
ATOM 1533 C C . LYS A 1 194 ? -14.258 16.328 11.102 1 97.75 194 LYS A C 1
ATOM 1535 O O . LYS A 1 194 ? -13.477 17.156 11.562 1 97.75 194 LYS A O 1
ATOM 1540 N N . SER A 1 195 ? -14.477 15.164 11.609 1 97.19 195 SER A N 1
ATOM 1541 C CA . SER A 1 195 ? -13.844 14.766 12.867 1 97.19 195 SER A CA 1
ATOM 1542 C C . SER A 1 195 ? -12.328 14.703 12.727 1 97.19 195 SER A C 1
ATOM 1544 O O . SER A 1 195 ? -11.594 15 13.672 1 97.19 195 SER A O 1
ATOM 1546 N N . CYS A 1 196 ? -11.875 14.25 11.586 1 97.69 196 CYS A N 1
ATOM 1547 C CA . CYS A 1 196 ? -10.438 14.242 11.336 1 97.69 196 CYS A CA 1
ATOM 1548 C C . CYS A 1 196 ? -9.844 15.633 11.539 1 97.69 196 CYS A C 1
ATOM 1550 O O . CYS A 1 196 ? -8.891 15.797 12.297 1 97.69 196 CYS A O 1
ATOM 1552 N N . TYR A 1 197 ? -10.414 16.625 10.938 1 98.75 197 TYR A N 1
ATOM 1553 C CA . TYR A 1 197 ? -9.914 18 11.031 1 98.75 197 TYR A CA 1
ATOM 1554 C C . TYR A 1 197 ? -10.047 18.531 12.453 1 98.75 197 TYR A C 1
ATOM 1556 O O . TYR A 1 197 ? -9.102 19.109 12.992 1 98.75 197 TYR A O 1
ATOM 1564 N N . LEU A 1 198 ? -11.18 18.281 13.078 1 98.75 198 LEU A N 1
ATOM 1565 C CA . LEU A 1 198 ? -11.438 18.781 14.43 1 98.75 198 LEU A CA 1
ATOM 1566 C C . LEU A 1 198 ? -10.445 18.172 15.422 1 98.75 198 LEU A C 1
ATOM 1568 O O . LEU A 1 198 ? -9.836 18.891 16.203 1 98.75 198 LEU A O 1
ATOM 1572 N N . ASN A 1 199 ? -10.289 16.906 15.359 1 98.62 199 ASN A N 1
ATOM 1573 C CA . ASN A 1 199 ? -9.461 16.219 16.344 1 98.62 199 ASN A CA 1
ATOM 1574 C C . ASN A 1 199 ? -7.98 16.547 16.141 1 98.62 199 ASN A C 1
ATOM 1576 O O . ASN A 1 199 ? -7.223 16.609 17.109 1 98.62 199 ASN A O 1
ATOM 1580 N N . CYS A 1 200 ? -7.59 16.734 14.906 1 98.81 200 CYS A N 1
ATOM 1581 C CA . CYS A 1 200 ? -6.227 17.188 14.648 1 98.81 200 CYS A CA 1
ATOM 1582 C C . CYS A 1 200 ? -5.973 18.562 15.258 1 98.81 200 CYS A C 1
ATOM 1584 O O . CYS A 1 200 ? -4.949 18.766 15.906 1 98.81 200 CYS A O 1
ATOM 1586 N N . MET A 1 201 ? -6.891 19.453 15.078 1 98.88 201 MET A N 1
ATOM 1587 C CA . MET A 1 201 ? -6.727 20.812 15.609 1 98.88 201 MET A CA 1
ATOM 1588 C C . MET A 1 201 ? -6.793 20.812 17.125 1 98.88 201 MET A C 1
ATOM 1590 O O . MET A 1 201 ? -6 21.484 17.797 1 98.88 201 MET A O 1
ATOM 1594 N N . LYS A 1 202 ? -7.691 20.031 17.719 1 98.75 202 LYS A N 1
ATOM 1595 C CA . LYS A 1 202 ? -7.789 19.906 19.172 1 98.75 202 LYS A CA 1
ATOM 1596 C C . LYS A 1 202 ? -6.484 19.391 19.766 1 98.75 202 LYS A C 1
ATOM 1598 O O . LYS A 1 202 ? -6.016 19.891 20.781 1 98.75 202 LYS A O 1
ATOM 1603 N N . LEU A 1 203 ? -6.02 18.406 19.125 1 98.75 203 LEU A N 1
ATOM 1604 C CA . LEU A 1 203 ? -4.777 17.797 19.594 1 98.75 203 LEU A CA 1
ATOM 1605 C C . LEU A 1 203 ? -3.621 18.797 19.5 1 98.75 203 LEU A C 1
ATOM 1607 O O . LEU A 1 203 ? -2.793 18.875 20.406 1 98.75 203 LEU A O 1
ATOM 1611 N N . ALA A 1 204 ? -3.543 19.5 18.422 1 98.69 204 ALA A N 1
ATOM 1612 C CA . ALA A 1 204 ? -2.518 20.531 18.266 1 98.69 204 ALA A CA 1
ATOM 1613 C C . ALA A 1 204 ? -2.594 21.562 19.406 1 98.69 204 ALA A C 1
ATOM 1615 O O . ALA A 1 204 ? -1.575 21.906 20 1 98.69 204 ALA A O 1
ATOM 1616 N N . GLU A 1 205 ? -3.73 21.953 19.719 1 98.12 205 GLU A N 1
ATOM 1617 C CA . GLU A 1 205 ? -3.924 22.938 20.797 1 98.12 205 GLU A CA 1
ATOM 1618 C C . GLU A 1 205 ? -3.523 22.344 22.141 1 98.12 205 GLU A C 1
ATOM 1620 O O . GLU A 1 205 ? -2.891 23.031 22.953 1 98.12 205 GLU A O 1
ATOM 1625 N N . LYS A 1 206 ? -4.008 21.172 22.344 1 98.19 206 LYS A N 1
ATOM 1626 C CA . LYS A 1 206 ? -3.68 20.5 23.594 1 98.19 206 LYS A CA 1
ATOM 1627 C C . LYS A 1 206 ? -2.17 20.438 23.812 1 98.19 206 LYS A C 1
ATOM 1629 O O . LYS A 1 206 ? -1.697 20.547 24.938 1 98.19 206 LYS A O 1
ATOM 1634 N N . GLU A 1 207 ? -1.425 20.328 22.75 1 98.25 207 GLU A N 1
ATOM 1635 C CA . GLU A 1 207 ? 0.029 20.203 22.828 1 98.25 207 GLU A CA 1
ATOM 1636 C C . GLU A 1 207 ? 0.695 21.578 22.766 1 98.25 207 GLU A C 1
ATOM 1638 O O . GLU A 1 207 ? 1.923 21.672 22.703 1 98.25 207 GLU A O 1
ATOM 1643 N N . GLY A 1 208 ? -0.103 22.594 22.672 1 98.12 208 GLY A N 1
ATOM 1644 C CA . GLY A 1 208 ? 0.402 23.969 22.703 1 98.12 208 GLY A CA 1
ATOM 1645 C C . GLY A 1 208 ? 0.979 24.422 21.391 1 98.12 208 GLY A C 1
ATOM 1646 O O . GLY A 1 208 ? 1.801 25.344 21.344 1 98.12 208 GLY A O 1
ATOM 1647 N N . LEU A 1 209 ? 0.628 23.812 20.312 1 98.62 209 LEU A N 1
ATOM 1648 C CA . LEU A 1 209 ? 1.115 24.172 18.984 1 98.62 209 LEU A CA 1
ATOM 1649 C C . LEU A 1 209 ? 0.356 25.375 18.438 1 98.62 209 LEU A C 1
ATOM 1651 O O . LEU A 1 209 ? -0.788 25.625 18.828 1 98.62 209 LEU A O 1
ATOM 1655 N N . LYS A 1 210 ? 0.941 26.109 17.516 1 98.44 210 LYS A N 1
ATOM 1656 C CA . LYS A 1 210 ? 0.357 27.344 17.016 1 98.44 210 LYS A CA 1
ATOM 1657 C C . LYS A 1 210 ? -0.007 27.219 15.531 1 98.44 210 LYS A C 1
ATOM 1659 O O . LYS A 1 210 ? -0.858 27.969 15.039 1 98.44 210 LYS A O 1
ATOM 1664 N N . SER A 1 211 ? 0.671 26.328 14.805 1 98.88 211 SER A N 1
ATOM 1665 C CA . SER A 1 211 ? 0.44 26.188 13.367 1 98.88 211 SER A CA 1
ATOM 1666 C C . SER A 1 211 ? 0.268 24.734 12.977 1 98.88 211 SER A C 1
ATOM 1668 O O . SER A 1 211 ? 0.934 23.844 13.523 1 98.88 211 SER A O 1
ATOM 1670 N N . ILE A 1 212 ? -0.67 24.5 12.086 1 98.94 212 ILE A N 1
ATOM 1671 C CA . ILE A 1 212 ? -0.952 23.156 11.609 1 98.94 212 ILE A CA 1
ATOM 1672 C C . ILE A 1 212 ? -1.262 23.188 10.117 1 98.94 212 ILE A C 1
ATOM 1674 O O . ILE A 1 212 ? -1.991 24.062 9.648 1 98.94 212 ILE A O 1
ATOM 1678 N N . ALA A 1 213 ? -0.636 22.297 9.336 1 98.94 213 ALA A N 1
ATOM 1679 C CA . ALA A 1 213 ? -0.886 22.188 7.898 1 98.94 213 ALA A CA 1
ATOM 1680 C C . ALA A 1 213 ? -1.587 20.875 7.57 1 98.94 213 ALA A C 1
ATOM 1682 O O . ALA A 1 213 ? -1.104 19.797 7.93 1 98.94 213 ALA A O 1
ATOM 1683 N N . PHE A 1 214 ? -2.68 20.984 6.891 1 98.88 214 PHE A N 1
ATOM 1684 C CA . PHE A 1 214 ? -3.475 19.828 6.512 1 98.88 214 PHE A CA 1
ATOM 1685 C C . PHE A 1 214 ? -3.197 19.422 5.07 1 98.88 214 PHE A C 1
ATOM 1687 O O . PHE A 1 214 ? -3.248 20.266 4.164 1 98.88 214 PHE A O 1
ATOM 1694 N N . CYS A 1 215 ? -2.914 18.125 4.848 1 98.25 215 CYS A N 1
ATOM 1695 C CA . CYS A 1 215 ? -3.053 17.578 3.504 1 98.25 215 CYS A CA 1
ATOM 1696 C C . CYS A 1 215 ? -4.52 17.344 3.16 1 98.25 215 CYS A C 1
ATOM 1698 O O . CYS A 1 215 ? -5.406 17.625 3.967 1 98.25 215 CYS A O 1
ATOM 1700 N N . CYS A 1 216 ? -4.777 16.906 1.922 1 95.75 216 CYS A N 1
ATOM 1701 C CA . CYS A 1 216 ? -6.125 16.5 1.55 1 95.75 216 CYS A CA 1
ATOM 1702 C C . CYS A 1 216 ? -6.453 15.125 2.115 1 95.75 216 CYS A C 1
ATOM 1704 O O . CYS A 1 216 ? -6.039 14.109 1.558 1 95.75 216 CYS A O 1
ATOM 1706 N N . ILE A 1 217 ? -7.18 15.117 3.133 1 95.75 217 ILE A N 1
ATOM 1707 C CA . ILE A 1 217 ? -7.473 13.875 3.838 1 95.75 217 ILE A CA 1
ATOM 1708 C C . ILE A 1 217 ? -8.508 13.07 3.059 1 95.75 217 ILE A C 1
ATOM 1710 O O . ILE A 1 217 ? -9.555 13.602 2.67 1 95.75 217 ILE A O 1
ATOM 1714 N N . SER A 1 218 ? -8.273 11.766 2.809 1 90.12 218 SER A N 1
ATOM 1715 C CA . SER A 1 218 ? -9.18 10.75 2.285 1 90.12 218 SER A CA 1
ATOM 1716 C C . SER A 1 218 ? -9.414 10.93 0.79 1 90.12 218 SER A C 1
ATOM 1718 O O . SER A 1 218 ? -10.227 10.219 0.191 1 90.12 218 SER A O 1
ATOM 1720 N N . THR A 1 219 ? -8.734 11.773 0.127 1 87.44 219 THR A N 1
ATOM 1721 C CA . THR A 1 219 ? -9.102 12.117 -1.242 1 87.44 219 THR A CA 1
ATOM 1722 C C . THR A 1 219 ? -8.242 11.352 -2.242 1 87.44 219 THR A C 1
ATOM 1724 O O . THR A 1 219 ? -8.461 11.43 -3.451 1 87.44 219 THR A O 1
ATOM 1727 N N . GLY A 1 220 ? -7.262 10.641 -1.824 1 83.69 220 GLY A N 1
ATOM 1728 C CA . GLY A 1 220 ? -6.445 9.789 -2.678 1 83.69 220 GLY A CA 1
ATOM 1729 C C . GLY A 1 220 ? -6.863 8.336 -2.648 1 83.69 220 GLY A C 1
ATOM 1730 O O . GLY A 1 220 ? -7.855 7.953 -3.273 1 83.69 220 GLY A O 1
ATOM 1731 N N . GLU A 1 221 ? -6.289 7.547 -1.885 1 75.5 221 GLU A N 1
ATOM 1732 C CA . GLU A 1 221 ? -6.477 6.098 -1.803 1 75.5 221 GLU A CA 1
ATOM 1733 C C . GLU A 1 221 ? -7.84 5.75 -1.209 1 75.5 221 GLU A C 1
ATOM 1735 O O . GLU A 1 221 ? -8.383 4.68 -1.479 1 75.5 221 GLU A O 1
ATOM 1740 N N . PHE A 1 222 ? -8.406 6.75 -0.489 1 78 222 PHE A N 1
ATOM 1741 C CA . PHE A 1 222 ? -9.648 6.441 0.211 1 78 222 PHE A CA 1
ATOM 1742 C C . PHE A 1 222 ? -10.852 6.996 -0.546 1 78 222 PHE A C 1
ATOM 1744 O O . PHE A 1 222 ? -11.992 6.793 -0.139 1 78 222 PHE A O 1
ATOM 1751 N N . HIS A 1 223 ? -10.688 7.707 -1.587 1 80.5 223 HIS A N 1
ATOM 1752 C CA . HIS A 1 223 ? -11.609 7.996 -2.678 1 80.5 223 HIS A CA 1
ATOM 1753 C C . HIS A 1 223 ? -12.703 8.961 -2.232 1 80.5 223 HIS A C 1
ATOM 1755 O O . HIS A 1 223 ? -13.805 8.945 -2.777 1 80.5 223 HIS A O 1
ATOM 1761 N N . PHE A 1 224 ? -12.484 9.727 -1.225 1 88 224 PHE A N 1
ATOM 1762 C CA . PHE A 1 224 ? -13.398 10.82 -0.92 1 88 224 PHE A CA 1
ATOM 1763 C C . PHE A 1 224 ? -13.375 11.875 -2.025 1 88 224 PHE A C 1
ATOM 1765 O O . PHE A 1 224 ? -12.305 12.289 -2.469 1 88 224 PHE A O 1
ATOM 1772 N N . PRO A 1 225 ? -14.586 12.273 -2.52 1 91.5 225 PRO A N 1
ATOM 1773 C CA . PRO A 1 225 ? -14.578 13.258 -3.605 1 91.5 225 PRO A CA 1
ATOM 1774 C C . PRO A 1 225 ? -13.875 14.562 -3.221 1 91.5 225 PRO A C 1
ATOM 1776 O O . PRO A 1 225 ? -14.203 15.164 -2.193 1 91.5 225 PRO A O 1
ATOM 1779 N N . ASN A 1 226 ? -13.031 15.078 -4.066 1 95 226 ASN A N 1
ATOM 1780 C CA . ASN A 1 226 ? -12.133 16.188 -3.748 1 95 226 ASN A CA 1
ATOM 1781 C C . ASN A 1 226 ? -12.906 17.453 -3.395 1 95 226 ASN A C 1
ATOM 1783 O O . ASN A 1 226 ? -12.609 18.109 -2.395 1 95 226 ASN A O 1
ATOM 1787 N N . LYS A 1 227 ? -13.891 17.797 -4.227 1 96.12 227 LYS A N 1
ATOM 1788 C CA . LYS A 1 227 ? -14.625 19.047 -4.016 1 96.12 227 LYS A CA 1
ATOM 1789 C C . LYS A 1 227 ? -15.375 19.016 -2.682 1 96.12 227 LYS A C 1
ATOM 1791 O O . LYS A 1 227 ? -15.328 19.984 -1.923 1 96.12 227 LYS A O 1
ATOM 1796 N N . LEU A 1 228 ? -16.047 17.906 -2.451 1 96.44 228 LEU A N 1
ATOM 1797 C CA . LEU A 1 228 ? -16.797 17.766 -1.212 1 96.44 228 LEU A CA 1
ATOM 1798 C C . LEU A 1 228 ? -15.867 17.75 -0.006 1 96.44 228 LEU A C 1
ATOM 1800 O O . LEU A 1 228 ? -16.172 18.344 1.03 1 96.44 228 LEU A O 1
ATOM 1804 N N . ALA A 1 229 ? -14.797 17.062 -0.135 1 97.5 229 ALA A N 1
ATOM 1805 C CA . ALA A 1 229 ? -13.805 17 0.938 1 97.5 229 ALA A CA 1
ATOM 1806 C C . ALA A 1 229 ? -13.273 18.391 1.267 1 97.5 229 ALA A C 1
ATOM 1808 O O . ALA A 1 229 ? -13.133 18.75 2.439 1 97.5 229 ALA A O 1
ATOM 1809 N N . ALA A 1 230 ? -12.969 19.156 0.251 1 98.25 230 ALA A N 1
ATOM 1810 C CA . ALA A 1 230 ? -12.461 20.5 0.434 1 98.25 230 ALA A CA 1
ATOM 1811 C C . ALA A 1 230 ? -13.484 21.391 1.124 1 98.25 230 ALA A C 1
ATOM 1813 O O . ALA A 1 230 ? -13.141 22.188 1.998 1 98.25 230 ALA A O 1
ATOM 1814 N N . GLN A 1 231 ? -14.711 21.297 0.738 1 98 231 GLN A N 1
ATOM 1815 C CA . GLN A 1 231 ? -15.781 22.062 1.365 1 98 231 GLN A CA 1
ATOM 1816 C C . GLN A 1 231 ? -15.867 21.766 2.859 1 98 231 GLN A C 1
ATOM 1818 O O . GLN A 1 231 ? -15.945 22.688 3.676 1 98 231 GLN A O 1
ATOM 1823 N N . ILE A 1 232 ? -15.859 20.5 3.162 1 98.12 232 ILE A N 1
ATOM 1824 C CA . ILE A 1 232 ? -15.93 20.078 4.555 1 98.12 232 ILE A CA 1
ATOM 1825 C C . ILE A 1 232 ? -14.719 20.594 5.32 1 98.12 232 ILE A C 1
ATOM 1827 O O . ILE A 1 232 ? -14.852 21.094 6.438 1 98.12 232 ILE A O 1
ATOM 1831 N N . ALA A 1 233 ? -13.57 20.516 4.746 1 98.62 233 ALA A N 1
ATOM 1832 C CA . ALA A 1 233 ? -12.328 20.969 5.367 1 98.62 233 ALA A CA 1
ATOM 1833 C C . ALA A 1 233 ? -12.398 22.469 5.691 1 98.62 233 ALA A C 1
ATOM 1835 O O . ALA A 1 233 ? -12.18 22.875 6.84 1 98.62 233 ALA A O 1
ATOM 1836 N N . VAL A 1 234 ? -12.719 23.266 4.684 1 98.38 234 VAL A N 1
ATOM 1837 C CA . VAL A 1 234 ? -12.734 24.719 4.816 1 98.38 234 VAL A CA 1
ATOM 1838 C C . VAL A 1 234 ? -13.766 25.125 5.863 1 98.38 234 VAL A C 1
ATOM 1840 O O . VAL A 1 234 ? -13.469 25.922 6.758 1 98.38 234 VAL A O 1
ATOM 1843 N N . GLU A 1 235 ? -14.93 24.547 5.785 1 98.19 235 GLU A N 1
ATOM 1844 C CA . GLU A 1 235 ? -15.992 24.875 6.727 1 98.19 235 GLU A CA 1
ATOM 1845 C C . GLU A 1 235 ? -15.602 24.5 8.156 1 98.19 235 GLU A C 1
ATOM 1847 O O . GLU A 1 235 ? -15.805 25.281 9.086 1 98.19 235 GLU A O 1
ATOM 1852 N N . THR A 1 236 ? -15.086 23.328 8.305 1 98.69 236 THR A N 1
ATOM 1853 C CA . THR A 1 236 ? -14.727 22.812 9.625 1 98.69 236 THR A CA 1
ATOM 1854 C C . THR A 1 236 ? -13.617 23.656 10.242 1 98.69 236 THR A C 1
ATOM 1856 O O . THR A 1 236 ? -13.711 24.062 11.406 1 98.69 236 THR A O 1
ATOM 1859 N N . VAL A 1 237 ? -12.602 23.953 9.484 1 98.75 237 VAL A N 1
ATOM 1860 C CA . VAL A 1 237 ? -11.453 24.719 9.961 1 98.75 237 VAL A CA 1
ATOM 1861 C C . VAL A 1 237 ? -11.891 26.141 10.328 1 98.75 237 VAL A C 1
ATOM 1863 O O . VAL A 1 237 ? -11.562 26.641 11.406 1 98.75 237 VAL A O 1
ATOM 1866 N N . ASP A 1 238 ? -12.625 26.781 9.43 1 98.5 238 ASP A N 1
ATOM 1867 C CA . ASP A 1 238 ? -13.062 28.156 9.672 1 98.5 238 ASP A CA 1
ATOM 1868 C C . ASP A 1 238 ? -13.914 28.25 10.938 1 98.5 238 ASP A C 1
ATOM 1870 O O . ASP A 1 238 ? -13.727 29.141 11.758 1 98.5 238 ASP A O 1
ATOM 1874 N N . ARG A 1 239 ? -14.82 27.312 11.094 1 98.12 239 ARG A N 1
ATOM 1875 C CA . ARG A 1 239 ? -15.688 27.297 12.266 1 98.12 239 ARG A CA 1
ATOM 1876 C C . ARG A 1 239 ? -14.891 27.094 13.539 1 98.12 239 ARG A C 1
ATOM 1878 O O . ARG A 1 239 ? -15.109 27.766 14.547 1 98.12 239 ARG A O 1
ATOM 1885 N N . TYR A 1 240 ? -13.984 26.219 13.508 1 98.56 240 TYR A N 1
ATOM 1886 C CA . TYR A 1 240 ? -13.203 25.875 14.695 1 98.56 240 TYR A CA 1
ATOM 1887 C C . TYR A 1 240 ? -12.297 27.031 15.094 1 98.56 240 TYR A C 1
ATOM 1889 O O . TYR A 1 240 ? -12.109 27.312 16.281 1 98.56 240 TYR A O 1
ATOM 1897 N N . LEU A 1 241 ? -11.719 27.703 14.164 1 98.12 241 LEU A N 1
ATOM 1898 C CA . LEU A 1 241 ? -10.719 28.734 14.398 1 98.12 241 LEU A CA 1
ATOM 1899 C C . LEU A 1 241 ? -11.32 29.922 15.164 1 98.12 241 LEU A C 1
ATOM 1901 O O . LEU A 1 241 ? -10.602 30.656 15.852 1 98.12 241 LEU A O 1
ATOM 1905 N N . SER A 1 242 ? -12.633 30.109 15.062 1 97.31 242 SER A N 1
ATOM 1906 C CA . SER A 1 242 ? -13.281 31.25 15.703 1 97.31 242 SER A CA 1
ATOM 1907 C C . SER A 1 242 ? -13.125 31.203 17.219 1 97.31 242 SER A C 1
ATOM 1909 O O . SER A 1 242 ? -13.148 32.25 17.875 1 97.31 242 SER A O 1
ATOM 1911 N N . SER A 1 243 ? -12.898 30.047 17.734 1 96.88 243 SER A N 1
ATOM 1912 C CA . SER A 1 243 ? -12.734 29.922 19.172 1 96.88 243 SER A CA 1
ATOM 1913 C C . SER A 1 243 ? -11.414 29.25 19.531 1 96.88 243 SER A C 1
ATOM 1915 O O . SER A 1 243 ? -11.234 28.766 20.641 1 96.88 243 SER A O 1
ATOM 1917 N N . SER A 1 244 ? -10.57 29.172 18.625 1 97.06 244 SER A N 1
ATOM 1918 C CA . SER A 1 244 ? -9.32 28.438 18.766 1 97.06 244 SER A CA 1
ATOM 1919 C C . SER A 1 244 ? -8.156 29.375 19.031 1 97.06 244 SER A C 1
ATOM 1921 O O . SER A 1 244 ? -8.211 30.562 18.719 1 97.06 244 SER A O 1
ATOM 1923 N N . LYS A 1 245 ? -7.156 28.828 19.672 1 96.62 245 LYS A N 1
ATOM 1924 C CA . LYS A 1 245 ? -5.93 29.578 19.922 1 96.62 245 LYS A CA 1
ATOM 1925 C C . LYS A 1 245 ? -4.91 29.344 18.812 1 96.62 245 LYS A C 1
ATOM 1927 O O . LYS A 1 245 ? -3.838 29.969 18.812 1 96.62 245 LYS A O 1
ATOM 1932 N N . LEU A 1 246 ? -5.207 28.531 17.891 1 98.31 246 LEU A N 1
ATOM 1933 C CA . LEU A 1 246 ? -4.316 28.297 16.75 1 98.31 246 LEU A CA 1
ATOM 1934 C C . LEU A 1 246 ? -4.094 29.578 15.969 1 98.31 246 LEU A C 1
ATOM 1936 O O . LEU A 1 246 ? -5.039 30.344 15.719 1 98.31 246 LEU A O 1
ATOM 1940 N N . GLU A 1 247 ? -2.867 29.828 15.57 1 98.44 247 GLU A N 1
ATOM 1941 C CA . GLU A 1 247 ? -2.52 31.078 14.891 1 98.44 247 GLU A CA 1
ATOM 1942 C C . GLU A 1 247 ? -2.574 30.906 13.375 1 98.44 247 GLU A C 1
ATOM 1944 O O . GLU A 1 247 ? -2.768 31.891 12.648 1 98.44 247 GLU A O 1
ATOM 1949 N N . ARG A 1 248 ? -2.344 29.672 12.953 1 98.75 248 ARG A N 1
ATOM 1950 C CA . ARG A 1 248 ? -2.326 29.453 11.508 1 98.75 248 ARG A CA 1
ATOM 1951 C C . ARG A 1 248 ? -2.76 28.047 11.156 1 98.75 248 ARG A C 1
ATOM 1953 O O . ARG A 1 248 ? -2.289 27.078 11.758 1 98.75 248 ARG A O 1
ATOM 1960 N N . VAL A 1 249 ? -3.672 27.953 10.211 1 98.88 249 VAL A N 1
ATOM 1961 C CA . VAL A 1 249 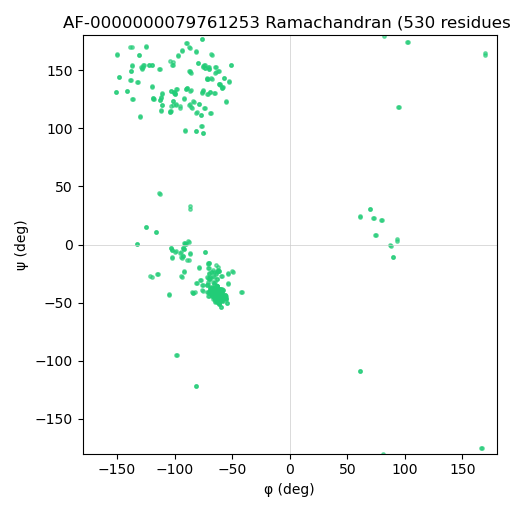? -4.008 26.688 9.562 1 98.88 249 VAL A CA 1
ATOM 1962 C C . VAL A 1 249 ? -3.711 26.781 8.07 1 98.88 249 VAL A C 1
ATOM 1964 O O . VAL A 1 249 ? -4.145 27.719 7.398 1 98.88 249 VAL A O 1
ATOM 1967 N N . ILE A 1 250 ? -2.947 25.875 7.547 1 98.94 250 ILE A N 1
ATOM 1968 C CA . ILE A 1 250 ? -2.57 25.859 6.141 1 98.94 250 ILE A CA 1
ATOM 1969 C C . ILE A 1 250 ? -3.234 24.672 5.441 1 98.94 250 ILE A C 1
ATOM 1971 O O . ILE A 1 250 ? -3.07 23.531 5.859 1 98.94 250 ILE A O 1
ATOM 1975 N N . PHE A 1 251 ? -4.039 24.953 4.438 1 98.81 251 PHE A N 1
ATOM 1976 C CA . PHE A 1 251 ? -4.453 23.906 3.518 1 98.81 251 PHE A CA 1
ATOM 1977 C C . PHE A 1 251 ? -3.369 23.641 2.482 1 98.81 251 PHE A C 1
ATOM 1979 O O . PHE A 1 251 ? -3.062 24.5 1.654 1 98.81 251 PHE A O 1
ATOM 1986 N N . ASN A 1 252 ? -2.807 22.453 2.557 1 98.75 252 ASN A N 1
ATOM 1987 C CA . ASN A 1 252 ? -1.779 22.062 1.601 1 98.75 252 ASN A CA 1
ATOM 1988 C C . ASN A 1 252 ? -2.346 21.156 0.511 1 98.75 252 ASN A C 1
ATOM 1990 O O . ASN A 1 252 ? -3.062 20.188 0.806 1 98.75 252 ASN A O 1
ATOM 1994 N N . VAL A 1 253 ? -2.039 21.5 -0.752 1 97.81 253 VAL A N 1
ATOM 1995 C CA . VAL A 1 253 ? -2.42 20.688 -1.898 1 97.81 253 VAL A CA 1
ATOM 1996 C C . VAL A 1 253 ? -1.2 20.438 -2.783 1 97.81 253 VAL A C 1
ATOM 1998 O O . VAL A 1 253 ? -0.244 21.219 -2.768 1 97.81 253 VAL A O 1
ATOM 2001 N N . PHE A 1 254 ? -1.224 19.312 -3.498 1 94.88 254 PHE A N 1
ATOM 2002 C CA . PHE A 1 254 ? -0.113 18.984 -4.383 1 94.88 254 PHE A CA 1
ATOM 2003 C C . PHE A 1 254 ? -0.499 19.219 -5.84 1 94.88 254 PHE A C 1
ATOM 2005 O O . PHE A 1 254 ? 0.268 19.797 -6.605 1 94.88 254 PHE A O 1
ATOM 2012 N N . LYS A 1 255 ? -1.727 18.781 -6.203 1 93.44 255 LYS A N 1
ATOM 2013 C CA . LYS A 1 255 ? -2.193 18.875 -7.582 1 93.44 255 LYS A CA 1
ATOM 2014 C C . LYS A 1 255 ? -2.83 20.234 -7.863 1 93.44 255 LYS A C 1
ATOM 2016 O O . LYS A 1 255 ? -3.48 20.812 -6.992 1 93.44 255 LYS A O 1
ATOM 2021 N N . GLU A 1 256 ? -2.721 20.656 -9.062 1 95.44 256 GLU A N 1
ATOM 2022 C CA . GLU A 1 256 ? -3.307 21.922 -9.484 1 95.44 256 GLU A CA 1
ATOM 2023 C C . GLU A 1 256 ? -4.828 21.891 -9.383 1 95.44 256 GLU A C 1
ATOM 2025 O O . GLU A 1 256 ? -5.457 22.891 -9.023 1 95.44 256 GLU A O 1
ATOM 2030 N N . GLU A 1 257 ? -5.355 20.828 -9.688 1 95.5 257 GLU A N 1
ATOM 2031 C CA . GLU A 1 257 ? -6.809 20.688 -9.617 1 95.5 257 GLU A CA 1
ATOM 2032 C C . GLU A 1 257 ? -7.32 20.953 -8.203 1 95.5 257 GLU A C 1
ATOM 2034 O O . GLU A 1 257 ? -8.336 21.625 -8.023 1 95.5 257 GLU A O 1
ATOM 2039 N N . ASP A 1 258 ? -6.645 20.406 -7.258 1 96.56 258 ASP A N 1
ATOM 2040 C CA . ASP A 1 258 ? -7.043 20.625 -5.871 1 96.56 258 ASP A CA 1
ATOM 2041 C C . ASP A 1 258 ? -6.84 22.078 -5.461 1 96.56 258 ASP A C 1
ATOM 2043 O O . ASP A 1 258 ? -7.641 22.641 -4.707 1 96.56 258 ASP A O 1
ATOM 2047 N N . TYR A 1 259 ? -5.762 22.656 -5.938 1 97.5 259 TYR A N 1
ATOM 2048 C CA . TYR A 1 259 ? -5.527 24.062 -5.66 1 97.5 259 TYR A CA 1
ATOM 2049 C C . TYR A 1 259 ? -6.699 24.922 -6.129 1 97.5 259 TYR A C 1
ATOM 2051 O O . TYR A 1 259 ? -7.168 25.797 -5.402 1 97.5 259 TYR A O 1
ATOM 2059 N N . ASN A 1 260 ? -7.137 24.625 -7.289 1 97.38 260 ASN A N 1
ATOM 2060 C CA . ASN A 1 260 ? -8.242 25.391 -7.863 1 97.38 260 ASN A CA 1
ATOM 2061 C C . ASN A 1 260 ? -9.531 25.203 -7.074 1 97.38 260 ASN A C 1
ATOM 2063 O O . ASN A 1 260 ? -10.305 26.141 -6.898 1 97.38 260 ASN A O 1
ATOM 2067 N N . ILE A 1 261 ? -9.734 24.031 -6.621 1 97.56 261 ILE A N 1
ATOM 2068 C CA . ILE A 1 261 ? -10.914 23.75 -5.816 1 97.56 261 ILE A CA 1
ATOM 2069 C C . ILE A 1 261 ? -10.891 24.578 -4.535 1 97.56 261 ILE A C 1
ATOM 2071 O O . ILE A 1 261 ? -11.859 25.266 -4.219 1 97.56 261 ILE A O 1
ATOM 2075 N N . TYR A 1 262 ? -9.789 24.547 -3.842 1 97.69 262 TYR A N 1
ATOM 2076 C CA . TYR A 1 262 ? -9.672 25.281 -2.586 1 97.69 262 TYR A CA 1
ATOM 2077 C C . TYR A 1 262 ? -9.727 26.781 -2.826 1 97.69 262 TYR A C 1
ATOM 2079 O O . TYR A 1 262 ? -10.367 27.516 -2.062 1 97.69 262 TYR A O 1
ATOM 2087 N N . LYS A 1 263 ? -9.047 27.203 -3.871 1 96.62 263 LYS A N 1
ATOM 2088 C CA . LYS A 1 263 ? -9.055 28.609 -4.211 1 96.62 263 LYS A CA 1
ATOM 2089 C C . LYS A 1 263 ? -10.477 29.125 -4.395 1 96.62 263 LYS A C 1
ATOM 2091 O O . LYS A 1 263 ? -10.836 30.188 -3.863 1 96.62 263 LYS A O 1
ATOM 2096 N N . LYS A 1 264 ? -11.266 28.438 -5.082 1 95.88 264 LYS A N 1
ATOM 2097 C CA . LYS A 1 264 ? -12.648 28.828 -5.336 1 95.88 264 LYS A CA 1
ATOM 2098 C C . LYS A 1 264 ? -13.445 28.891 -4.039 1 95.88 264 LYS A C 1
ATOM 2100 O O . LYS A 1 264 ? -14.281 29.766 -3.855 1 95.88 264 LYS A O 1
ATOM 2105 N N . LEU A 1 265 ? -13.234 27.938 -3.158 1 96.19 265 LEU A N 1
ATOM 2106 C CA . LEU A 1 265 ? -13.969 27.859 -1.898 1 96.19 265 LEU A CA 1
ATOM 2107 C C . LEU A 1 265 ? -13.562 29 -0.965 1 96.19 265 LEU A C 1
ATOM 2109 O O . LEU A 1 265 ? -14.367 29.469 -0.159 1 96.19 265 LEU A O 1
ATOM 2113 N N . LEU A 1 266 ? -12.328 29.469 -1.131 1 95.88 266 LEU A N 1
ATOM 2114 C CA . LEU A 1 266 ? -11.773 30.422 -0.181 1 95.88 266 LEU A CA 1
ATOM 2115 C C . LEU A 1 266 ? -11.984 31.859 -0.666 1 95.88 266 LEU A C 1
ATOM 2117 O O . LEU A 1 266 ? -11.797 32.812 0.095 1 95.88 266 LEU A O 1
ATOM 2121 N N . GLN A 1 267 ? -12.398 31.984 -1.888 1 91.5 267 GLN A N 1
ATOM 2122 C CA . GLN A 1 267 ? -12.711 33.281 -2.459 1 91.5 267 GLN A CA 1
ATOM 2123 C C . GLN A 1 267 ? -14.18 33.656 -2.242 1 91.5 267 GLN A C 1
ATOM 2125 O O . GLN A 1 267 ? -15.039 32.75 -2.227 1 91.5 267 GLN A O 1
ATOM 2130 N N . MET B 1 1 ? -29.719 -16.328 2.311 1 56.41 1 MET B N 1
ATOM 2131 C CA . MET B 1 1 ? -29.531 -14.875 2.348 1 56.41 1 MET B CA 1
ATOM 2132 C C . MET B 1 1 ? -29.094 -14.352 0.984 1 56.41 1 MET B C 1
ATOM 2134 O O . MET B 1 1 ? -28.234 -14.938 0.332 1 56.41 1 MET B O 1
ATOM 2138 N N . ILE B 1 2 ? -29.781 -13.359 0.414 1 78.5 2 ILE B N 1
ATOM 2139 C CA . ILE B 1 2 ? -29.469 -12.734 -0.864 1 78.5 2 ILE B CA 1
ATOM 2140 C C . ILE B 1 2 ? -28.078 -12.102 -0.795 1 78.5 2 ILE B C 1
ATOM 2142 O O . ILE B 1 2 ? -27.609 -11.734 0.285 1 78.5 2 ILE B O 1
ATOM 2146 N N . ARG B 1 3 ? -27.328 -12.258 -1.845 1 83.25 3 ARG B N 1
ATOM 2147 C CA . ARG B 1 3 ? -25.938 -11.812 -1.968 1 83.25 3 ARG B CA 1
ATOM 2148 C C . ARG B 1 3 ? -25.766 -10.422 -1.367 1 83.25 3 ARG B C 1
ATOM 2150 O O . ARG B 1 3 ? -24.828 -10.188 -0.606 1 83.25 3 ARG B O 1
ATOM 2157 N N . GLU B 1 4 ? -26.656 -9.625 -1.584 1 84 4 GLU B N 1
ATOM 2158 C CA . GLU B 1 4 ? -26.562 -8.25 -1.105 1 84 4 GLU B CA 1
ATOM 2159 C C . GLU B 1 4 ? -26.672 -8.188 0.416 1 84 4 GLU B C 1
ATOM 2161 O O . GLU B 1 4 ? -25.969 -7.406 1.061 1 84 4 GLU B O 1
ATOM 2166 N N . GLU B 1 5 ? -27.531 -8.992 0.911 1 86.69 5 GLU B N 1
ATOM 2167 C CA . GLU B 1 5 ? -27.703 -9.016 2.359 1 86.69 5 GLU B CA 1
ATOM 2168 C C . GLU B 1 5 ? -26.469 -9.555 3.059 1 86.69 5 GLU B C 1
ATOM 2170 O O . GLU B 1 5 ? -26.109 -9.102 4.148 1 86.69 5 GLU B O 1
ATOM 2175 N N . ARG B 1 6 ? -25.938 -10.516 2.4 1 90.81 6 ARG B N 1
ATOM 2176 C CA . ARG B 1 6 ? -24.719 -11.078 2.959 1 90.81 6 ARG B CA 1
ATOM 2177 C C . ARG B 1 6 ? -23.609 -10.039 3.012 1 90.81 6 ARG B C 1
ATOM 2179 O O . ARG B 1 6 ? -22.922 -9.906 4.027 1 90.81 6 ARG B O 1
ATOM 2186 N N . VAL B 1 7 ? -23.438 -9.32 1.954 1 92.38 7 VAL B N 1
ATOM 2187 C CA . VAL B 1 7 ? -22.438 -8.266 1.883 1 92.38 7 VAL B CA 1
ATOM 2188 C C . VAL B 1 7 ? -22.688 -7.23 2.973 1 92.38 7 VAL B C 1
ATOM 2190 O O . VAL B 1 7 ? -21.75 -6.785 3.645 1 92.38 7 VAL B O 1
ATOM 2193 N N . ASP B 1 8 ? -23.922 -6.945 3.213 1 89.88 8 ASP B N 1
ATOM 2194 C CA . ASP B 1 8 ? -24.281 -5.98 4.25 1 89.88 8 ASP B CA 1
ATOM 2195 C C . ASP B 1 8 ? -23.875 -6.488 5.633 1 89.88 8 ASP B C 1
ATOM 2197 O O . ASP B 1 8 ? -23.359 -5.723 6.453 1 89.88 8 ASP B O 1
ATOM 2201 N N . SER B 1 9 ? -24.156 -7.707 5.797 1 91.88 9 SER B N 1
ATOM 2202 C CA . SER B 1 9 ? -23.828 -8.305 7.09 1 91.88 9 SER B CA 1
ATOM 2203 C C . SER B 1 9 ? -22.328 -8.312 7.332 1 91.88 9 SER B C 1
ATOM 2205 O O . SER B 1 9 ? -21.875 -8.039 8.445 1 91.88 9 SER B O 1
ATOM 2207 N N . LEU B 1 10 ? -21.609 -8.625 6.312 1 94.19 10 LEU B N 1
ATOM 2208 C CA . LEU B 1 10 ? -20.156 -8.648 6.422 1 94.19 10 LEU B CA 1
ATOM 2209 C C . LEU B 1 10 ? -19.594 -7.258 6.707 1 94.19 10 LEU B C 1
ATOM 2211 O O . LEU B 1 10 ? -18.719 -7.098 7.551 1 94.19 10 LEU B O 1
ATOM 2215 N N . ILE B 1 11 ? -20.125 -6.316 6.008 1 89.62 11 ILE B N 1
ATOM 2216 C CA . ILE B 1 11 ? -19.703 -4.93 6.199 1 89.62 11 ILE B CA 1
ATOM 2217 C C . ILE B 1 11 ? -20.016 -4.5 7.633 1 89.62 11 ILE B C 1
ATOM 2219 O O . ILE B 1 11 ? -19.172 -3.896 8.297 1 89.62 11 ILE B O 1
ATOM 2223 N N . ARG B 1 12 ? -21.188 -4.848 8.125 1 88.5 12 ARG B N 1
ATOM 2224 C CA . ARG B 1 12 ? -21.578 -4.48 9.484 1 88.5 12 ARG B CA 1
ATOM 2225 C C . ARG B 1 12 ?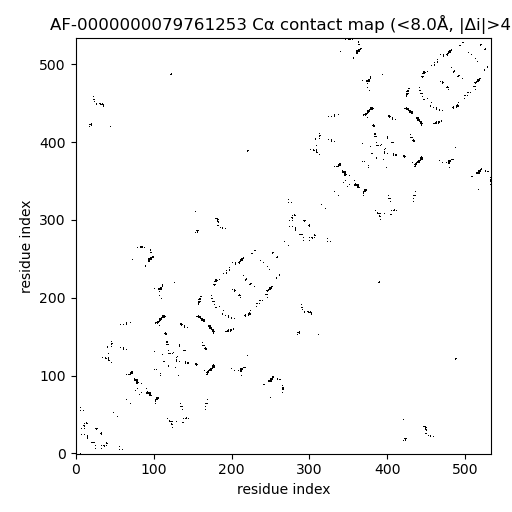 -20.625 -5.078 10.516 1 88.5 12 ARG B C 1
ATOM 2227 O O . ARG B 1 12 ? -20.25 -4.41 11.477 1 88.5 12 ARG B O 1
ATOM 2234 N N . TYR B 1 13 ? -20.266 -6.277 10.281 1 91.06 13 TYR B N 1
ATOM 2235 C CA . TYR B 1 13 ? -19.344 -6.938 11.203 1 91.06 13 TYR B CA 1
ATOM 2236 C C . TYR B 1 13 ? -18.016 -6.203 11.258 1 91.06 13 TYR B C 1
ATOM 2238 O O . TYR B 1 13 ? -17.5 -5.898 12.336 1 91.06 13 TYR B O 1
ATOM 2246 N N . LEU B 1 14 ? -17.453 -5.938 10.07 1 87.88 14 LEU B N 1
ATOM 2247 C CA . LEU B 1 14 ? -16.141 -5.312 10 1 87.88 14 LEU B CA 1
ATOM 2248 C C . LEU B 1 14 ? -16.188 -3.891 10.547 1 87.88 14 LEU B C 1
ATOM 2250 O O . LEU B 1 14 ? -15.219 -3.434 11.172 1 87.88 14 LEU B O 1
ATOM 2254 N N . LYS B 1 15 ? -17.297 -3.273 10.344 1 82.5 15 LYS B N 1
ATOM 2255 C CA . LYS B 1 15 ? -17.469 -1.927 10.875 1 82.5 15 LYS B CA 1
ATOM 2256 C C . LYS B 1 15 ? -17.484 -1.943 12.406 1 82.5 15 LYS B C 1
ATOM 2258 O O . LYS B 1 15 ? -17.016 -1.004 13.047 1 82.5 15 LYS B O 1
ATOM 2263 N N . ASN B 1 16 ? -17.984 -2.998 12.945 1 82.38 16 ASN B N 1
ATOM 2264 C CA . ASN B 1 16 ? -18.125 -3.107 14.391 1 82.38 16 ASN B CA 1
ATOM 2265 C C . ASN B 1 16 ? -16.797 -3.449 15.055 1 82.38 16 ASN B C 1
ATOM 2267 O O . ASN B 1 16 ? -16.641 -3.285 16.266 1 82.38 16 ASN B O 1
ATOM 2271 N N . GLU B 1 17 ? -15.898 -3.961 14.273 1 80.31 17 GLU B N 1
ATOM 2272 C CA . GLU B 1 17 ? -14.594 -4.293 14.836 1 80.31 17 GLU B CA 1
ATOM 2273 C C . GLU B 1 17 ? -13.789 -3.031 15.148 1 80.31 17 GLU B C 1
ATOM 2275 O O . GLU B 1 17 ? -12.867 -3.064 15.961 1 80.31 17 GLU B O 1
ATOM 2280 N N . ASN B 1 18 ? -14.062 -2.09 14.445 1 68.31 18 ASN B N 1
ATOM 2281 C CA . ASN B 1 18 ? -13.367 -0.819 14.633 1 68.31 18 ASN B CA 1
ATOM 2282 C C . ASN B 1 18 ? -14.352 0.345 14.727 1 68.31 18 ASN B C 1
ATOM 2284 O O . ASN B 1 18 ? -15.031 0.67 13.75 1 68.31 18 ASN B O 1
ATOM 2288 N N . ASP B 1 19 ? -14.438 0.838 15.859 1 61.16 19 ASP B N 1
ATOM 2289 C CA . ASP B 1 19 ? -15.383 1.919 16.125 1 61.16 19 ASP B CA 1
ATOM 2290 C C . ASP B 1 19 ? -15.25 3.027 15.078 1 61.16 19 ASP B C 1
ATOM 2292 O O . ASP B 1 19 ? -16.219 3.744 14.805 1 61.16 19 ASP B O 1
ATOM 2296 N N . GLY B 1 20 ? -14.094 2.982 14.578 1 57.31 20 GLY B N 1
ATOM 2297 C CA . GLY B 1 20 ? -13.859 4.016 13.578 1 57.31 20 GLY B CA 1
ATOM 2298 C C . GLY B 1 20 ? -14.625 3.783 12.289 1 57.31 20 GLY B C 1
ATOM 2299 O O . GLY B 1 20 ? -14.844 4.719 11.516 1 57.31 20 GLY B O 1
ATOM 2300 N N . TYR B 1 21 ? -15.102 2.455 12.188 1 61.16 21 TYR B N 1
ATOM 2301 C CA . TYR B 1 21 ? -15.805 2.135 10.953 1 61.16 21 TYR B CA 1
ATOM 2302 C C . TYR B 1 21 ? -17.312 2.113 11.172 1 61.16 21 TYR B C 1
ATOM 2304 O O . TYR B 1 21 ? -18.078 1.938 10.219 1 61.16 21 TYR B O 1
ATOM 2312 N N . ALA B 1 22 ? -17.734 2.141 12.391 1 58.09 22 ALA B N 1
ATOM 2313 C CA . ALA B 1 22 ? -19.141 1.992 12.758 1 58.09 22 ALA B CA 1
ATOM 2314 C C . ALA B 1 22 ? -20.016 2.988 12 1 58.09 22 ALA B C 1
ATOM 2316 O O . ALA B 1 22 ? -21.172 2.707 11.711 1 58.09 22 ALA B O 1
ATOM 2317 N N . SER B 1 23 ? -19.391 3.979 11.648 1 51.19 23 SER B N 1
ATOM 2318 C CA . SER B 1 23 ? -20.188 5.066 11.102 1 51.19 23 SER B CA 1
ATOM 2319 C C . SER B 1 23 ? -20.312 4.949 9.586 1 51.19 23 SER B C 1
ATOM 2321 O O . SER B 1 23 ? -21.031 5.719 8.953 1 51.19 23 SER B O 1
ATOM 2323 N N . ILE B 1 24 ? -19.656 3.986 9.062 1 56.59 24 ILE B N 1
ATOM 2324 C CA . ILE B 1 24 ? -19.734 3.824 7.617 1 56.59 24 ILE B CA 1
ATOM 2325 C C . ILE B 1 24 ? -21.141 3.375 7.234 1 56.59 24 ILE B C 1
ATOM 2327 O O . ILE B 1 24 ? -21.641 2.373 7.75 1 56.59 24 ILE B O 1
ATOM 2331 N N . ARG B 1 25 ? -21.906 4.184 6.543 1 58.56 25 ARG B N 1
ATOM 2332 C CA . ARG B 1 25 ? -23.219 3.75 6.07 1 58.56 25 ARG B CA 1
ATOM 2333 C C . ARG B 1 25 ? -23.094 2.682 4.988 1 58.56 25 ARG B C 1
ATOM 2335 O O . ARG B 1 25 ? -22.172 2.732 4.168 1 58.56 25 ARG B O 1
ATOM 2342 N N . GLU B 1 26 ? -23.906 1.836 5.02 1 65 26 GLU B N 1
ATOM 2343 C CA . GLU B 1 26 ? -23.922 0.792 4 1 65 26 GLU B CA 1
ATOM 2344 C C . GLU B 1 26 ? -24.453 1.323 2.674 1 65 26 GLU B C 1
ATOM 2346 O O . GLU B 1 26 ? -25.484 1.982 2.639 1 65 26 GLU B O 1
ATOM 2351 N N . PRO B 1 27 ? -23.547 1.268 1.649 1 62.78 27 PRO B N 1
ATOM 2352 C CA . PRO B 1 27 ? -24 1.709 0.327 1 62.78 27 PRO B CA 1
ATOM 2353 C C . PRO B 1 27 ? -25.297 1.043 -0.104 1 62.78 27 PRO B C 1
ATOM 2355 O O . PRO B 1 27 ? -25.656 -0.017 0.417 1 62.78 27 PRO B O 1
ATOM 2358 N N . ILE B 1 28 ? -25.922 1.858 -0.99 1 65.94 28 ILE B N 1
ATOM 2359 C CA . ILE B 1 28 ? -27.188 1.351 -1.489 1 65.94 28 ILE B CA 1
ATOM 2360 C C . ILE B 1 28 ? -26.953 0.417 -2.672 1 65.94 28 ILE B C 1
ATOM 2362 O O . ILE B 1 28 ? -27.547 -0.661 -2.754 1 65.94 28 ILE B O 1
ATOM 2366 N N . ASN B 1 29 ? -26.016 0.855 -3.51 1 82.44 29 ASN B N 1
ATOM 2367 C CA . ASN B 1 29 ? -25.766 0.015 -4.676 1 82.44 29 ASN B CA 1
ATOM 2368 C C . ASN B 1 29 ? -24.75 -1.089 -4.371 1 82.44 29 ASN B C 1
ATOM 2370 O O . ASN B 1 29 ? -23.828 -0.888 -3.586 1 82.44 29 ASN B O 1
ATOM 2374 N N . TYR B 1 30 ? -24.953 -2.135 -5.012 1 85.12 30 TYR B N 1
ATOM 2375 C CA . TYR B 1 30 ? -24.188 -3.34 -4.723 1 85.12 30 TYR B CA 1
ATOM 2376 C C . TYR B 1 30 ? -22.703 -3.123 -5.012 1 85.12 30 TYR B C 1
ATOM 2378 O O . TYR B 1 30 ? -21.844 -3.57 -4.25 1 85.12 30 TYR B O 1
ATOM 2386 N N . ASP B 1 31 ? -22.422 -2.482 -6.082 1 85.25 31 ASP B N 1
ATOM 2387 C CA . ASP B 1 31 ? -21.016 -2.287 -6.473 1 85.25 31 ASP B CA 1
ATOM 2388 C C . ASP B 1 31 ? -20.266 -1.491 -5.418 1 85.25 31 ASP B C 1
ATOM 2390 O O . ASP B 1 31 ? -19.109 -1.808 -5.102 1 85.25 31 ASP B O 1
ATOM 2394 N N . GLU B 1 32 ? -20.906 -0.593 -4.895 1 82.88 32 GLU B N 1
ATOM 2395 C CA . GLU B 1 32 ? -20.312 0.233 -3.852 1 82.88 32 GLU B CA 1
ATOM 2396 C C . GLU B 1 32 ? -20.141 -0.549 -2.551 1 82.88 32 GLU B C 1
ATOM 2398 O O . GLU B 1 32 ? -19.156 -0.385 -1.839 1 82.88 32 GLU B O 1
ATOM 2403 N N . LYS B 1 33 ? -21.125 -1.311 -2.268 1 86.31 33 LYS B N 1
ATOM 2404 C CA . LYS B 1 33 ? -21.047 -2.162 -1.083 1 86.31 33 LYS B CA 1
ATOM 2405 C C . LYS B 1 33 ? -19.891 -3.141 -1.176 1 86.31 33 LYS B C 1
ATOM 2407 O O . LYS B 1 33 ? -19.141 -3.326 -0.207 1 86.31 33 LYS B O 1
ATOM 2412 N N . ARG B 1 34 ? -19.734 -3.602 -2.387 1 91.88 34 ARG B N 1
ATOM 2413 C CA . ARG B 1 34 ? -18.672 -4.574 -2.576 1 91.88 34 ARG B CA 1
ATOM 2414 C C . ARG B 1 34 ? -17.297 -3.914 -2.451 1 91.88 34 ARG B C 1
ATOM 2416 O O . ARG B 1 34 ? -16.375 -4.492 -1.871 1 91.88 34 ARG B O 1
ATOM 2423 N N . ARG B 1 35 ? -17.203 -2.775 -3 1 88.06 35 ARG B N 1
ATOM 2424 C CA . ARG B 1 35 ? -15.961 -2.021 -2.896 1 88.06 35 ARG B CA 1
ATOM 2425 C C . ARG B 1 35 ? -15.633 -1.701 -1.441 1 88.06 35 ARG B C 1
ATOM 2427 O O . ARG B 1 35 ? -14.477 -1.789 -1.025 1 88.06 35 ARG B O 1
ATOM 2434 N N . LEU B 1 36 ? -16.625 -1.356 -0.705 1 86.5 36 LEU B N 1
ATOM 2435 C CA . LEU B 1 36 ? -16.422 -1.048 0.707 1 86.5 36 LEU B CA 1
ATOM 2436 C C . LEU B 1 36 ? -15.984 -2.287 1.478 1 86.5 36 LEU B C 1
ATOM 2438 O O . LEU B 1 36 ? -15.07 -2.217 2.297 1 86.5 36 LEU B O 1
ATOM 2442 N N . LEU B 1 37 ? -16.672 -3.324 1.218 1 91.88 37 LEU B N 1
ATOM 2443 C CA . LEU B 1 37 ? -16.297 -4.57 1.877 1 91.88 37 LEU B CA 1
ATOM 2444 C C . LEU B 1 37 ? -14.836 -4.902 1.619 1 91.88 37 LEU B C 1
ATOM 2446 O O . LEU B 1 37 ? -14.086 -5.207 2.553 1 91.88 37 LEU B O 1
ATOM 2450 N N . ARG B 1 38 ? -14.414 -4.797 0.324 1 93.38 38 ARG B N 1
ATOM 2451 C CA . ARG B 1 38 ? -13.023 -5.066 -0.036 1 93.38 38 ARG B CA 1
ATOM 2452 C C . ARG B 1 38 ? -12.078 -4.117 0.688 1 93.38 38 ARG B C 1
ATOM 2454 O O . ARG B 1 38 ? -11.039 -4.539 1.204 1 93.38 38 ARG B O 1
ATOM 2461 N N . SER B 1 39 ? -12.422 -2.908 0.703 1 89.25 39 SER B N 1
ATOM 2462 C CA . SER B 1 39 ? -11.594 -1.901 1.364 1 89.25 39 SER B CA 1
ATOM 2463 C C . SER B 1 39 ? -11.414 -2.223 2.844 1 89.25 39 SER B C 1
ATOM 2465 O O . SER B 1 39 ? -10.297 -2.148 3.367 1 89.25 39 SER B O 1
ATOM 2467 N N . LEU B 1 40 ? -12.516 -2.549 3.525 1 88.06 40 LEU B N 1
ATOM 2468 C CA . LEU B 1 40 ? -12.469 -2.855 4.949 1 88.06 40 LEU B CA 1
ATOM 2469 C C . LEU B 1 40 ? -11.617 -4.098 5.211 1 88.06 40 LEU B C 1
ATOM 2471 O O . LEU B 1 40 ? -10.883 -4.156 6.203 1 88.06 40 LEU B O 1
ATOM 2475 N N . MET B 1 41 ? -11.75 -5.027 4.309 1 93 41 MET B N 1
ATOM 2476 C CA . MET B 1 41 ? -10.922 -6.223 4.426 1 93 41 MET B CA 1
ATOM 2477 C C . MET B 1 41 ? -9.453 -5.895 4.215 1 93 41 MET B C 1
ATOM 2479 O O . MET B 1 41 ? -8.578 -6.449 4.895 1 93 41 MET B O 1
ATOM 2483 N N . ASN B 1 42 ? -9.148 -5 3.279 1 91.75 42 ASN B N 1
ATOM 2484 C CA . ASN B 1 42 ? -7.777 -4.633 2.938 1 91.75 42 ASN B CA 1
ATOM 2485 C C . ASN B 1 42 ? -7.066 -3.971 4.113 1 91.75 42 ASN B C 1
ATOM 2487 O O . ASN B 1 42 ? -5.887 -4.23 4.355 1 91.75 42 ASN B O 1
ATOM 2491 N N . VAL B 1 43 ? -7.727 -3.242 4.848 1 86.69 43 VAL B N 1
ATOM 2492 C CA . VAL B 1 43 ? -7.062 -2.451 5.879 1 86.69 43 VAL B CA 1
ATOM 2493 C C . VAL B 1 43 ? -7.094 -3.203 7.207 1 86.69 43 VAL B C 1
ATOM 2495 O O . VAL B 1 43 ? -6.496 -2.762 8.188 1 86.69 43 VAL B O 1
ATOM 2498 N N . ARG B 1 44 ? -7.801 -4.336 7.316 1 87.62 44 ARG B N 1
ATOM 2499 C CA . ARG B 1 44 ? -7.973 -5.074 8.562 1 87.62 44 ARG B CA 1
ATOM 2500 C C . ARG B 1 44 ? -6.672 -5.754 8.977 1 87.62 44 ARG B C 1
ATOM 2502 O O . ARG B 1 44 ? -6.031 -6.43 8.172 1 87.62 44 ARG B O 1
ATOM 2509 N N . TRP B 1 45 ? -6.281 -5.566 10.164 1 85.94 45 TRP B N 1
ATOM 2510 C CA . TRP B 1 45 ? -5.113 -6.242 10.719 1 85.94 45 TRP B CA 1
ATOM 2511 C C . TRP B 1 45 ? -5.395 -7.727 10.93 1 85.94 45 TRP B C 1
ATOM 2513 O O . TRP B 1 45 ? -6.547 -8.125 11.102 1 85.94 45 TRP B O 1
ATOM 2523 N N . PRO B 1 46 ? -4.309 -8.539 10.844 1 90.62 46 PRO B N 1
ATOM 2524 C CA . PRO B 1 46 ? -4.543 -9.953 11.148 1 90.62 46 PRO B CA 1
ATOM 2525 C C . PRO B 1 46 ? -5.219 -10.156 12.5 1 90.62 46 PRO B C 1
ATOM 2527 O O . PRO B 1 46 ? -4.922 -9.438 13.461 1 90.62 46 PRO B O 1
ATOM 2530 N N . GLY B 1 47 ? -6.172 -11.133 12.516 1 90 47 GLY B N 1
ATOM 2531 C CA . GLY B 1 47 ? -6.891 -11.406 13.75 1 90 47 GLY B CA 1
ATOM 2532 C C . GLY B 1 47 ? -8.078 -12.328 13.562 1 90 47 GLY B C 1
ATOM 2533 O O . GLY B 1 47 ? -8.562 -12.508 12.438 1 90 47 GLY B O 1
ATOM 2534 N N . GLU B 1 48 ? -8.516 -12.844 14.609 1 89.56 48 GLU B N 1
ATOM 2535 C CA . GLU B 1 48 ? -9.664 -13.742 14.578 1 89.56 48 GLU B CA 1
ATOM 2536 C C . GLU B 1 48 ? -10.953 -12.992 14.25 1 89.56 48 GLU B C 1
ATOM 2538 O O . GLU B 1 48 ? -11.016 -11.773 14.414 1 89.56 48 GLU B O 1
ATOM 2543 N N . ALA B 1 49 ? -11.883 -13.633 13.68 1 93.25 49 ALA B N 1
ATOM 2544 C CA . ALA B 1 49 ? -13.234 -13.141 13.43 1 93.25 49 ALA B CA 1
ATOM 2545 C C . ALA B 1 49 ? -14.281 -14.156 13.883 1 93.25 49 ALA B C 1
ATOM 2547 O O . ALA B 1 49 ? -13.961 -15.32 14.141 1 93.25 49 ALA B O 1
ATOM 2548 N N . SER B 1 50 ? -15.5 -13.719 14.031 1 94.81 50 SER B N 1
ATOM 2549 C CA . SER B 1 50 ? -16.562 -14.602 14.469 1 94.81 50 SER B CA 1
ATOM 2550 C C . SER B 1 50 ? -16.828 -15.711 13.445 1 94.81 50 SER B C 1
ATOM 2552 O O . SER B 1 50 ? -16.531 -15.547 12.266 1 94.81 50 SER B O 1
ATOM 2554 N N . GLU B 1 51 ? -17.328 -16.828 13.953 1 96.06 51 GLU B N 1
ATOM 2555 C CA . GLU B 1 51 ? -17.688 -17.922 13.062 1 96.06 51 GLU B CA 1
ATOM 2556 C C . GLU B 1 51 ? -18.719 -17.484 12.023 1 96.06 51 GLU B C 1
ATOM 2558 O O . GLU B 1 51 ? -18.688 -17.922 10.875 1 96.06 51 GLU B O 1
ATOM 2563 N N . GLU B 1 52 ? -19.625 -16.672 12.531 1 94.75 52 GLU B N 1
ATOM 2564 C CA . GLU B 1 52 ? -20.656 -16.156 11.641 1 94.75 52 GLU B CA 1
ATOM 2565 C C . GLU B 1 52 ? -20.047 -15.352 10.492 1 94.75 52 GLU B C 1
ATOM 2567 O O . GLU B 1 52 ? -20.453 -15.508 9.336 1 94.75 52 GLU B O 1
ATOM 2572 N N . PHE B 1 53 ? -19.125 -14.516 10.812 1 96.5 53 PHE B N 1
ATOM 2573 C CA . PHE B 1 53 ? -18.453 -13.742 9.781 1 96.5 53 PHE B CA 1
ATOM 2574 C C . PHE B 1 53 ? -17.703 -14.656 8.82 1 96.5 53 PHE B C 1
ATOM 2576 O O . PHE B 1 53 ? -17.797 -14.492 7.602 1 96.5 53 PHE B O 1
ATOM 2583 N N . MET B 1 54 ? -16.969 -15.594 9.352 1 97.19 54 MET B N 1
ATOM 2584 C CA . MET B 1 54 ? -16.141 -16.484 8.547 1 97.19 54 MET B CA 1
ATOM 2585 C C . MET B 1 54 ? -17 -17.281 7.566 1 97.19 54 MET B C 1
ATOM 2587 O O . MET B 1 54 ? -16.672 -17.391 6.387 1 97.19 54 MET B O 1
ATOM 2591 N N . THR B 1 55 ? -18.062 -17.812 8.078 1 97 55 THR B N 1
ATOM 2592 C CA . THR B 1 55 ? -18.969 -18.594 7.23 1 97 55 THR B CA 1
ATOM 2593 C C . THR B 1 55 ? -19.578 -17.719 6.137 1 97 55 THR B C 1
ATOM 2595 O O . THR B 1 55 ? -19.625 -18.109 4.973 1 97 55 THR B O 1
ATOM 2598 N N . GLY B 1 56 ? -20.062 -16.516 6.559 1 96.94 56 GLY B N 1
ATOM 2599 C CA . GLY B 1 56 ? -20.625 -15.578 5.602 1 96.94 56 GLY B CA 1
ATOM 2600 C C . GLY B 1 56 ? -19.641 -15.156 4.527 1 96.94 56 GLY B C 1
ATOM 2601 O O . GLY B 1 56 ? -19.984 -15.109 3.346 1 96.94 56 GLY B O 1
ATOM 2602 N N . GLN B 1 57 ? -18.469 -14.805 4.914 1 97.88 57 GLN B N 1
ATOM 2603 C CA . GLN B 1 57 ? -17.422 -14.406 3.967 1 97.88 57 GLN B CA 1
ATOM 2604 C C . GLN B 1 57 ? -17.125 -15.531 2.98 1 97.88 57 GLN B C 1
ATOM 2606 O O . GLN B 1 57 ? -17.031 -15.297 1.774 1 97.88 57 GLN B O 1
ATOM 2611 N N . ASP B 1 58 ? -16.938 -16.734 3.504 1 98.06 58 ASP B N 1
ATOM 2612 C CA . ASP B 1 58 ? -16.594 -17.875 2.66 1 98.06 58 ASP B CA 1
ATOM 2613 C C . ASP B 1 58 ? -17.672 -18.125 1.605 1 98.06 58 ASP B C 1
ATOM 2615 O O . ASP B 1 58 ? -17.344 -18.344 0.434 1 98.06 58 ASP B O 1
ATOM 2619 N N . GLU B 1 59 ? -18.875 -18.078 2.084 1 97.5 59 GLU B N 1
ATOM 2620 C CA . GLU B 1 59 ? -19.969 -18.281 1.146 1 97.5 59 GLU B CA 1
ATOM 2621 C C . GLU B 1 59 ? -20 -17.188 0.08 1 97.5 59 GLU B C 1
ATOM 2623 O O . GLU B 1 59 ? -20.172 -17.484 -1.105 1 97.5 59 GLU B O 1
ATOM 2628 N N . PHE B 1 60 ? -19.844 -16.016 0.498 1 97.75 60 PHE B N 1
ATOM 2629 C CA . PHE B 1 60 ? -19.859 -14.883 -0.414 1 97.75 60 PHE B CA 1
ATOM 2630 C C . PHE B 1 60 ? -18.734 -14.977 -1.434 1 97.75 60 PHE B C 1
ATOM 2632 O O . PHE B 1 60 ? -18.969 -14.859 -2.639 1 97.75 60 PHE B O 1
ATOM 2639 N N . LEU B 1 61 ? -17.5 -15.18 -1.021 1 98.25 61 LEU B N 1
ATOM 2640 C CA . LEU B 1 61 ? -16.328 -15.164 -1.889 1 98.25 61 LEU B CA 1
ATOM 2641 C C . LEU B 1 61 ? -16.328 -16.359 -2.828 1 98.25 61 LEU B C 1
ATOM 2643 O O . LEU B 1 61 ? -15.898 -16.25 -3.979 1 98.25 61 LEU B O 1
ATOM 2647 N N . THR B 1 62 ? -16.797 -17.5 -2.324 1 97.56 62 THR B N 1
ATOM 2648 C CA . THR B 1 62 ? -16.906 -18.688 -3.18 1 97.56 62 THR B CA 1
ATOM 2649 C C . THR B 1 62 ? -17.922 -18.453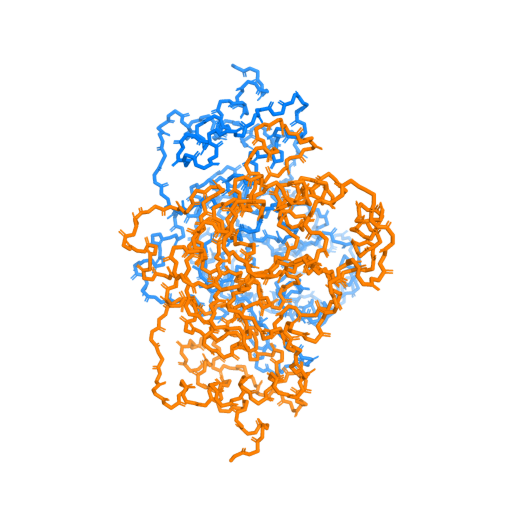 -4.289 1 97.56 62 THR B C 1
ATOM 2651 O O . THR B 1 62 ? -17.688 -18.797 -5.445 1 97.56 62 THR B O 1
ATOM 2654 N N . GLU B 1 63 ? -19.047 -17.844 -3.908 1 96.88 63 GLU B N 1
ATOM 2655 C CA . GLU B 1 63 ? -20.062 -17.5 -4.902 1 96.88 63 GLU B CA 1
ATOM 2656 C C . GLU B 1 63 ? -19.531 -16.5 -5.926 1 96.88 63 GLU B C 1
ATOM 2658 O O . GLU B 1 63 ? -19.797 -16.625 -7.121 1 96.88 63 GLU B O 1
ATOM 2663 N N . GLU B 1 64 ? -18.828 -15.555 -5.477 1 96.81 64 GLU B N 1
ATOM 2664 C CA . GLU B 1 64 ? -18.266 -14.547 -6.363 1 96.81 64 GLU B CA 1
ATOM 2665 C C . GLU B 1 64 ? -17.266 -15.172 -7.336 1 96.81 64 GLU B C 1
ATOM 2667 O O . GLU B 1 64 ? -17.219 -14.797 -8.508 1 96.81 64 GLU B O 1
ATOM 2672 N N . ALA B 1 65 ? -16.469 -16.078 -6.867 1 97.19 65 ALA B N 1
ATOM 2673 C CA . ALA B 1 65 ? -15.523 -16.781 -7.727 1 97.19 65 ALA B CA 1
ATOM 2674 C C . ALA B 1 65 ? -16.25 -17.547 -8.836 1 97.19 65 ALA B C 1
ATOM 2676 O O . ALA B 1 65 ? -15.836 -17.516 -9.992 1 97.19 65 ALA B O 1
ATOM 2677 N N . GLU B 1 66 ? -17.281 -18.172 -8.453 1 97 66 GLU B N 1
ATOM 2678 C CA . GLU B 1 66 ? -18.078 -18.906 -9.43 1 97 66 GLU B CA 1
ATOM 2679 C C . GLU B 1 66 ? -18.703 -17.969 -10.453 1 97 66 GLU B C 1
ATOM 2681 O O . GLU B 1 66 ? -18.719 -18.281 -11.648 1 97 66 GLU B O 1
ATOM 2686 N N . GLU B 1 67 ? -19.188 -16.859 -9.984 1 96.12 67 GLU B N 1
ATOM 2687 C CA . GLU B 1 67 ? -19.828 -15.891 -10.859 1 96.12 67 GLU B CA 1
ATOM 2688 C C . GLU B 1 67 ? -18.828 -15.297 -11.859 1 96.12 67 GLU B C 1
ATOM 2690 O O . GLU B 1 67 ? -19.188 -15.023 -13.008 1 96.12 67 GLU B O 1
ATOM 2695 N N . LYS B 1 68 ? -17.625 -15.047 -11.383 1 95.94 68 LYS B N 1
ATOM 2696 C CA . LYS B 1 68 ? -16.562 -14.516 -12.242 1 95.94 68 LYS B CA 1
ATOM 2697 C C . LYS B 1 68 ? -16.172 -15.523 -13.312 1 95.94 68 LYS B C 1
ATOM 2699 O O . LYS B 1 68 ? -15.625 -15.148 -14.352 1 95.94 68 LYS B O 1
ATOM 2704 N N . GLY B 1 69 ? -16.422 -16.766 -13.047 1 97.75 69 GLY B N 1
ATOM 2705 C CA . GLY B 1 69 ? -16.031 -17.828 -13.953 1 97.75 69 GLY B CA 1
ATOM 2706 C C . GLY B 1 69 ? -14.695 -18.453 -13.594 1 97.75 69 GLY B C 1
ATOM 2707 O O . GLY B 1 69 ? -13.656 -17.781 -13.633 1 97.75 69 GLY B O 1
ATOM 2708 N N . ILE B 1 70 ? -14.766 -19.672 -13.305 1 98.5 70 ILE B N 1
ATOM 2709 C CA . ILE B 1 70 ? -13.57 -20.422 -12.938 1 98.5 70 ILE B CA 1
ATOM 2710 C C . ILE B 1 70 ? -12.938 -21.016 -14.188 1 98.5 70 ILE B C 1
ATOM 2712 O O . ILE B 1 70 ? -13.633 -21.516 -15.07 1 98.5 70 ILE B O 1
ATOM 2716 N N . VAL B 1 71 ? -11.633 -20.891 -14.297 1 98.69 71 VAL B N 1
ATOM 2717 C CA . VAL B 1 71 ? -10.875 -21.438 -15.422 1 98.69 71 VAL B CA 1
ATOM 2718 C C . VAL B 1 71 ? -9.984 -22.578 -14.93 1 98.69 71 VAL B C 1
ATOM 2720 O O . VAL B 1 71 ? -9.062 -22.359 -14.141 1 98.69 71 VAL B O 1
ATOM 2723 N N . ASP B 1 72 ? -10.273 -23.75 -15.414 1 98.62 72 ASP B N 1
ATOM 2724 C CA . ASP B 1 72 ? -9.43 -24.906 -15.078 1 98.62 72 ASP B CA 1
ATOM 2725 C C . ASP B 1 72 ? -8.109 -24.844 -15.859 1 98.62 72 ASP B C 1
ATOM 2727 O O . ASP B 1 72 ? -8.109 -24.641 -17.062 1 98.62 72 ASP B O 1
ATOM 2731 N N . TYR B 1 73 ? -7.035 -25.062 -15.133 1 98.31 73 TYR B N 1
ATOM 2732 C CA . TYR B 1 73 ? -5.738 -24.969 -15.797 1 98.31 73 TYR B CA 1
ATOM 2733 C C . TYR B 1 73 ? -5.645 -25.984 -16.938 1 98.31 73 TYR B C 1
ATOM 2735 O O . TYR B 1 73 ? -4.957 -25.734 -17.938 1 98.31 73 TYR B O 1
ATOM 2743 N N . GLU B 1 74 ? -6.332 -27.078 -16.906 1 97.88 74 GLU B N 1
ATOM 2744 C CA . GLU B 1 74 ? -6.312 -28.109 -17.922 1 97.88 74 GLU B CA 1
ATOM 2745 C C . GLU B 1 74 ? -6.945 -27.609 -19.219 1 97.88 74 GLU B C 1
ATOM 2747 O O . GLU B 1 74 ? -6.684 -28.156 -20.297 1 97.88 74 GLU B O 1
ATOM 2752 N N . ASP B 1 75 ? -7.789 -26.609 -19.062 1 98 75 ASP B N 1
ATOM 2753 C CA . ASP B 1 75 ? -8.484 -26.094 -20.234 1 98 75 ASP B CA 1
ATOM 2754 C C . ASP B 1 75 ? -7.645 -25.031 -20.938 1 98 75 ASP B C 1
ATOM 2756 O O . ASP B 1 75 ? -7.996 -24.594 -22.031 1 98 75 ASP B O 1
ATOM 2760 N N . ILE B 1 76 ? -6.574 -24.641 -20.359 1 98.31 76 ILE B N 1
ATOM 2761 C CA . ILE B 1 76 ? -5.648 -23.703 -21 1 98.31 76 ILE B CA 1
ATOM 2762 C C . ILE B 1 76 ? -4.652 -24.469 -21.859 1 98.31 76 ILE B C 1
ATOM 2764 O O . ILE B 1 76 ? -3.924 -25.328 -21.359 1 98.31 76 ILE B O 1
ATOM 2768 N N . PRO B 1 77 ? -4.645 -24.172 -23.125 1 98.06 77 PRO B N 1
ATOM 2769 C CA . PRO B 1 77 ? -3.734 -24.938 -23.984 1 98.06 77 PRO B CA 1
ATOM 2770 C C . PRO B 1 77 ? -2.264 -24.703 -23.625 1 98.06 77 PRO B C 1
ATOM 2772 O O . PRO B 1 77 ? -1.895 -23.625 -23.172 1 98.06 77 PRO B O 1
ATOM 2775 N N . VAL B 1 78 ? -1.474 -25.734 -23.828 1 98.06 78 VAL B N 1
ATOM 2776 C CA . VAL B 1 78 ? -0.026 -25.578 -23.75 1 98.06 78 VAL B CA 1
ATOM 2777 C C . VAL B 1 78 ? 0.487 -24.828 -24.984 1 98.06 78 VAL B C 1
ATOM 2779 O O . VAL B 1 78 ? -0.155 -24.844 -26.031 1 98.06 78 VAL B O 1
ATOM 2782 N N . ILE B 1 79 ? 1.583 -24.203 -24.812 1 97.69 79 ILE B N 1
ATOM 2783 C CA . ILE B 1 79 ? 2.07 -23.312 -25.875 1 97.69 79 ILE B CA 1
ATOM 2784 C C . ILE B 1 79 ? 2.436 -24.141 -27.109 1 97.69 79 ILE B C 1
ATOM 2786 O O . ILE B 1 79 ? 2.332 -23.656 -28.234 1 97.69 79 ILE B O 1
ATOM 2790 N N . GLY B 1 80 ? 2.818 -25.406 -26.969 1 95.81 80 GLY B N 1
ATOM 2791 C CA . GLY B 1 80 ? 3.15 -26.281 -28.094 1 95.81 80 GLY B CA 1
ATOM 2792 C C . GLY B 1 80 ? 1.976 -26.531 -29.016 1 95.81 80 GLY B C 1
ATOM 2793 O O . GLY B 1 80 ? 2.162 -26.875 -30.188 1 95.81 80 GLY B O 1
ATOM 2794 N N . ASP B 1 81 ? 0.824 -26.359 -28.5 1 95.69 81 ASP B N 1
ATOM 2795 C CA . ASP B 1 81 ? -0.383 -26.594 -29.281 1 95.69 81 ASP B CA 1
ATOM 2796 C C . ASP B 1 81 ? -0.804 -25.344 -30.047 1 95.69 81 ASP B C 1
ATOM 2798 O O . ASP B 1 81 ? -1.612 -25.422 -30.984 1 95.69 81 ASP B O 1
ATOM 2802 N N . ILE B 1 82 ? -0.201 -24.219 -29.672 1 93.19 82 ILE B N 1
ATOM 2803 C CA . ILE B 1 82 ? -0.748 -22.984 -30.219 1 93.19 82 ILE B CA 1
ATOM 2804 C C . ILE B 1 82 ? 0.331 -22.25 -31 1 93.19 82 ILE B C 1
ATOM 2806 O O . ILE B 1 82 ? 0.024 -21.469 -31.906 1 93.19 82 ILE B O 1
ATOM 2810 N N . TYR B 1 83 ? 1.533 -22.484 -30.609 1 90.75 83 TYR B N 1
ATOM 2811 C CA . TYR B 1 83 ? 2.625 -21.75 -31.25 1 90.75 83 TYR B CA 1
ATOM 2812 C C . TYR B 1 83 ? 3.631 -22.719 -31.875 1 90.75 83 TYR B C 1
ATOM 2814 O O . TYR B 1 83 ? 3.652 -23.906 -31.531 1 90.75 83 TYR B O 1
ATOM 2822 N N . THR B 1 84 ? 4.316 -22.172 -32.906 1 88.31 84 THR B N 1
ATOM 2823 C CA . THR B 1 84 ? 5.562 -22.797 -33.312 1 88.31 84 THR B CA 1
ATOM 2824 C C . THR B 1 84 ? 6.715 -22.359 -32.406 1 88.31 84 THR B C 1
ATOM 2826 O O . THR B 1 84 ? 7.254 -21.266 -32.562 1 88.31 84 THR B O 1
ATOM 2829 N N . CYS B 1 85 ? 7.039 -23.172 -31.438 1 86.5 85 CYS B N 1
ATOM 2830 C CA . CYS B 1 85 ? 7.98 -22.812 -30.391 1 86.5 85 CYS B CA 1
ATOM 2831 C C . CYS B 1 85 ? 9.414 -23.078 -30.828 1 86.5 85 CYS B C 1
ATOM 2833 O O . CYS B 1 85 ? 9.734 -24.188 -31.266 1 86.5 85 CYS B O 1
ATOM 2835 N N . ILE B 1 86 ? 10.117 -22 -30.875 1 84.38 86 ILE B N 1
ATOM 2836 C CA . ILE B 1 86 ? 11.531 -22.141 -31.172 1 84.38 86 ILE B CA 1
ATOM 2837 C C . ILE B 1 86 ? 12.352 -21.984 -29.891 1 84.38 86 ILE B C 1
ATOM 2839 O O . ILE B 1 86 ? 12.289 -20.953 -29.234 1 84.38 86 ILE B O 1
ATOM 2843 N N . GLY B 1 87 ? 13.031 -23.047 -29.453 1 90.25 87 GLY B N 1
ATOM 2844 C CA . GLY B 1 87 ? 13.977 -22.922 -28.359 1 90.25 87 GLY B CA 1
ATOM 2845 C C . GLY B 1 87 ? 13.367 -23.219 -27 1 90.25 87 GLY B C 1
ATOM 2846 O O . GLY B 1 87 ? 13.992 -22.984 -25.969 1 90.25 87 GLY B O 1
ATOM 2847 N N . ILE B 1 88 ? 12.148 -23.625 -26.984 1 96.12 88 ILE B N 1
ATOM 2848 C CA . ILE B 1 88 ? 11.508 -24.016 -25.734 1 96.12 88 ILE B CA 1
ATOM 2849 C C . ILE B 1 88 ? 11.445 -25.547 -25.641 1 96.12 88 ILE B C 1
ATOM 2851 O O . ILE B 1 88 ? 10.766 -26.188 -26.438 1 96.12 88 ILE B O 1
ATOM 2855 N N . LYS B 1 89 ? 12.039 -26.109 -24.672 1 96.69 89 LYS B N 1
ATOM 2856 C CA . LYS B 1 89 ? 12.172 -27.562 -24.562 1 96.69 89 LYS B CA 1
ATOM 2857 C C . LYS B 1 89 ? 10.898 -28.188 -24.016 1 96.69 89 LYS B C 1
ATOM 2859 O O . LYS B 1 89 ? 10.523 -29.297 -24.406 1 96.69 89 LYS B O 1
ATOM 2864 N N . ASN B 1 90 ? 10.227 -27.453 -23.156 1 97.81 90 ASN B N 1
ATOM 2865 C CA . ASN B 1 90 ? 9.078 -28.031 -22.453 1 97.81 90 ASN B CA 1
ATOM 2866 C C . ASN B 1 90 ? 7.777 -27.359 -22.859 1 97.81 90 ASN B C 1
ATOM 2868 O O . ASN B 1 90 ? 6.938 -27.031 -22.016 1 97.81 90 ASN B O 1
ATOM 2872 N N . MET B 1 91 ? 7.602 -27.141 -24.125 1 97.06 91 MET B N 1
ATOM 2873 C CA . MET B 1 91 ? 6.453 -26.453 -24.703 1 97.06 91 MET B CA 1
ATOM 2874 C C . MET B 1 91 ? 5.164 -27.234 -24.453 1 97.06 91 MET B C 1
ATOM 2876 O O . MET B 1 91 ? 4.07 -26.672 -24.562 1 97.06 91 MET B O 1
ATOM 2880 N N . ASP B 1 92 ? 5.266 -28.516 -24.109 1 97.06 92 ASP B N 1
ATOM 2881 C CA . ASP B 1 92 ? 4.109 -29.359 -23.859 1 97.06 92 ASP B CA 1
ATOM 2882 C C . ASP B 1 92 ? 3.65 -29.266 -22.406 1 97.06 92 ASP B C 1
ATOM 2884 O O . ASP B 1 92 ? 2.648 -29.875 -22.031 1 97.06 92 ASP B O 1
ATOM 2888 N N . ARG B 1 93 ? 4.297 -28.422 -21.562 1 98.19 93 ARG B N 1
ATOM 2889 C CA . ARG B 1 93 ? 3.953 -28.297 -20.156 1 98.19 93 ARG B CA 1
ATOM 2890 C C . ARG B 1 93 ? 3.834 -26.828 -19.75 1 98.19 93 ARG B C 1
ATOM 2892 O O . ARG B 1 93 ? 3.613 -26.516 -18.578 1 98.19 93 ARG B O 1
ATOM 2899 N N . ILE B 1 94 ? 4.023 -25.922 -20.641 1 98.62 94 ILE B N 1
ATOM 2900 C CA . ILE B 1 94 ? 3.975 -24.5 -20.375 1 98.62 94 ILE B CA 1
ATOM 2901 C C . ILE B 1 94 ? 2.752 -23.875 -21.047 1 98.62 94 ILE B C 1
ATOM 2903 O O . ILE B 1 94 ? 2.457 -24.172 -22.203 1 98.62 94 ILE B O 1
ATOM 2907 N N . SER B 1 95 ? 1.999 -23.125 -20.312 1 98.75 95 SER B N 1
ATOM 2908 C CA . SER B 1 95 ? 0.854 -22.391 -20.844 1 98.75 95 SER B CA 1
ATOM 2909 C C . SER B 1 95 ? 1.02 -20.891 -20.641 1 98.75 95 SER B C 1
ATOM 2911 O O . SER B 1 95 ? 1.784 -20.469 -19.766 1 98.75 95 SER B O 1
ATOM 2913 N N . LEU B 1 96 ? 0.388 -20.078 -21.469 1 98.56 96 LEU B N 1
ATOM 2914 C CA . LEU B 1 96 ? 0.227 -18.641 -21.344 1 98.56 96 LEU B CA 1
ATOM 2915 C C . LEU B 1 96 ? -1.248 -18.266 -21.234 1 98.56 96 LEU B C 1
ATOM 2917 O O . LEU B 1 96 ? -2.051 -18.672 -22.078 1 98.56 96 LEU B O 1
ATOM 2921 N N . TRP B 1 97 ? -1.598 -17.562 -20.219 1 98.56 97 TRP B N 1
ATOM 2922 C CA . TRP B 1 97 ? -3.006 -17.219 -20.031 1 98.56 97 TRP B CA 1
ATOM 2923 C C . TRP B 1 97 ? -3.162 -15.766 -19.609 1 98.56 97 TRP B C 1
ATOM 2925 O O . TRP B 1 97 ? -2.506 -15.312 -18.672 1 98.56 97 TRP B O 1
ATOM 2935 N N . ARG B 1 98 ? -3.939 -14.969 -20.312 1 98.25 98 ARG B N 1
ATOM 2936 C CA . ARG B 1 98 ? -4.297 -13.602 -19.953 1 98.25 98 ARG B CA 1
ATOM 2937 C C . ARG B 1 98 ? -5.633 -13.555 -19.219 1 98.25 98 ARG B C 1
ATOM 2939 O O . ARG B 1 98 ? -6.664 -13.938 -19.781 1 98.25 98 ARG B O 1
ATOM 2946 N N . GLY B 1 99 ? -5.598 -13.102 -18 1 97.94 99 GLY B N 1
ATOM 2947 C CA . GLY B 1 99 ? -6.82 -13.031 -17.203 1 97.94 99 GLY B CA 1
ATOM 2948 C C . GLY B 1 99 ? -6.57 -12.789 -15.734 1 97.94 99 GLY B C 1
ATOM 2949 O O . GLY B 1 99 ? -5.434 -12.547 -15.32 1 97.94 99 GLY B O 1
ATOM 2950 N N . ASP B 1 100 ? -7.609 -12.812 -14.969 1 98.06 100 ASP B N 1
ATOM 2951 C CA . ASP B 1 100 ? -7.59 -12.648 -13.523 1 98.06 100 ASP B CA 1
ATOM 2952 C C . ASP B 1 100 ? -7.129 -13.938 -12.836 1 98.06 100 ASP B C 1
ATOM 2954 O O . ASP B 1 100 ? -7.852 -14.93 -12.82 1 98.06 100 ASP B O 1
ATOM 2958 N N . ILE B 1 101 ? -6.012 -13.953 -12.25 1 98.56 101 ILE B N 1
ATOM 2959 C CA . ILE B 1 101 ? -5.371 -15.141 -11.703 1 98.56 101 ILE B CA 1
ATOM 2960 C C . ILE B 1 101 ? -6.25 -15.75 -10.609 1 98.56 101 ILE B C 1
ATOM 2962 O O . ILE B 1 101 ? -6.148 -16.938 -10.305 1 98.56 101 ILE B O 1
ATOM 2966 N N . THR B 1 102 ? -7.145 -14.922 -10 1 98.75 102 THR B N 1
ATOM 2967 C CA . THR B 1 102 ? -7.984 -15.406 -8.914 1 98.75 102 THR B CA 1
ATOM 2968 C C . THR B 1 102 ? -9.086 -16.328 -9.445 1 98.75 102 THR B C 1
ATOM 2970 O O . THR B 1 102 ? -9.789 -16.969 -8.664 1 98.75 102 THR B O 1
ATOM 2973 N N . ARG B 1 103 ? -9.164 -16.406 -10.742 1 98.75 103 ARG B N 1
ATOM 2974 C CA . ARG B 1 103 ? -10.148 -17.281 -11.375 1 98.75 103 ARG B CA 1
ATOM 2975 C C . ARG B 1 103 ? -9.555 -18.656 -11.664 1 98.75 103 ARG B C 1
ATOM 2977 O O . ARG B 1 103 ? -10.273 -19.578 -12.023 1 98.75 103 ARG B O 1
ATOM 2984 N N . LEU B 1 104 ? -8.352 -18.859 -11.547 1 98.75 104 LEU B N 1
ATOM 2985 C CA . LEU B 1 104 ? -7.648 -20.047 -12.023 1 98.75 104 LEU B CA 1
ATOM 2986 C C . LEU B 1 104 ? -7.75 -21.188 -11.016 1 98.75 104 LEU B C 1
ATOM 2988 O O . LEU B 1 104 ? -7.426 -21 -9.836 1 98.75 104 LEU B O 1
ATOM 2992 N N . ARG B 1 105 ? -8.258 -22.266 -11.469 1 98.75 105 ARG B N 1
ATOM 2993 C CA . ARG B 1 105 ? -8.219 -23.516 -10.695 1 98.75 105 ARG B CA 1
ATOM 2994 C C . ARG B 1 105 ? -6.973 -24.328 -11.031 1 98.75 105 ARG B C 1
ATOM 2996 O O . ARG B 1 105 ? -6.938 -25.031 -12.039 1 98.75 105 ARG B O 1
ATOM 3003 N N . ALA B 1 106 ? -5.969 -24.266 -10.273 1 98.81 106 ALA B N 1
ATOM 3004 C CA . ALA B 1 106 ? -4.695 -24.984 -10.305 1 98.81 106 ALA B CA 1
ATOM 3005 C C . ALA B 1 106 ? -4.27 -25.406 -8.906 1 98.81 106 ALA B C 1
ATOM 3007 O O . ALA B 1 106 ? -4.91 -25.047 -7.914 1 98.81 106 ALA B O 1
ATOM 3008 N N . ASP B 1 107 ? -3.242 -26.234 -8.805 1 98.88 107 ASP B N 1
ATOM 3009 C CA . ASP B 1 107 ? -2.764 -26.625 -7.48 1 98.88 107 ASP B CA 1
ATOM 3010 C C . ASP B 1 107 ? -2.225 -25.406 -6.723 1 98.88 107 ASP B C 1
ATOM 3012 O O . ASP B 1 107 ? -2.434 -25.281 -5.512 1 98.88 107 ASP B O 1
ATOM 3016 N N . ALA B 1 108 ? -1.545 -24.5 -7.453 1 98.94 108 ALA B N 1
ATOM 3017 C CA . ALA B 1 108 ? -1.04 -23.297 -6.797 1 98.94 108 ALA B CA 1
ATOM 3018 C C . ALA B 1 108 ? -1.02 -22.125 -7.758 1 98.94 108 ALA B C 1
ATOM 3020 O O . ALA B 1 108 ? -0.767 -22.281 -8.953 1 98.94 108 ALA B O 1
ATOM 3021 N N . ILE B 1 109 ? -1.312 -20.938 -7.207 1 98.94 109 ILE B N 1
ATOM 3022 C CA . ILE B 1 109 ? -0.991 -19.688 -7.875 1 98.94 109 ILE B CA 1
ATOM 3023 C C . ILE B 1 109 ? 0.081 -18.938 -7.082 1 98.94 109 ILE B C 1
ATOM 3025 O O . ILE B 1 109 ? 0.192 -19.109 -5.863 1 98.94 109 ILE B O 1
ATOM 3029 N N . VAL B 1 110 ? 0.886 -18.156 -7.785 1 98.94 110 VAL B N 1
ATOM 3030 C CA . VAL B 1 110 ? 1.984 -17.453 -7.129 1 98.94 110 VAL B CA 1
ATOM 3031 C C . VAL B 1 110 ? 1.592 -16 -6.879 1 98.94 110 VAL B C 1
ATOM 3033 O O . VAL B 1 110 ? 1.067 -15.328 -7.773 1 98.94 110 VAL B O 1
ATOM 3036 N N . ASN B 1 111 ? 1.783 -15.516 -5.699 1 98.62 111 ASN B N 1
ATOM 3037 C CA . ASN B 1 111 ? 1.599 -14.133 -5.289 1 98.62 111 ASN B CA 1
ATOM 3038 C C . ASN B 1 111 ? 2.932 -13.391 -5.188 1 98.62 111 ASN B C 1
ATOM 3040 O O . ASN B 1 111 ? 3.855 -13.859 -4.523 1 98.62 111 ASN B O 1
ATOM 3044 N N . ALA B 1 112 ? 3.016 -12.297 -5.93 1 97.31 112 ALA B N 1
ATOM 3045 C CA . ALA B 1 112 ? 4.129 -11.383 -5.684 1 97.31 112 ALA B CA 1
ATOM 3046 C C . ALA B 1 112 ? 3.898 -10.57 -4.414 1 97.31 112 ALA B C 1
ATOM 3048 O O . ALA B 1 112 ? 3.268 -9.508 -4.453 1 97.31 112 ALA B O 1
ATOM 3049 N N . ALA B 1 113 ? 4.469 -11.031 -3.283 1 95.38 113 ALA B N 1
ATOM 3050 C CA . ALA B 1 113 ? 4.23 -10.453 -1.961 1 95.38 113 ALA B CA 1
ATOM 3051 C C . ALA B 1 113 ? 5.289 -9.414 -1.621 1 95.38 113 ALA B C 1
ATOM 3053 O O . ALA B 1 113 ? 6.293 -9.281 -2.328 1 95.38 113 ALA B O 1
ATOM 3054 N N . ASN B 1 114 ? 5.012 -8.656 -0.582 1 89.5 114 ASN B N 1
ATOM 3055 C CA . ASN B 1 114 ? 6.059 -7.867 0.058 1 89.5 114 ASN B CA 1
ATOM 3056 C C . ASN B 1 114 ? 6.738 -8.648 1.182 1 89.5 114 ASN B C 1
ATOM 3058 O O . ASN B 1 114 ? 6.328 -9.758 1.506 1 89.5 114 ASN B O 1
ATOM 3062 N N . SER B 1 115 ? 7.766 -8.062 1.713 1 89.12 115 SER B N 1
ATOM 3063 C CA . SER B 1 115 ? 8.586 -8.797 2.666 1 89.12 115 SER B CA 1
ATOM 3064 C C . SER B 1 115 ? 7.844 -9.031 3.979 1 89.12 115 SER B C 1
ATOM 3066 O O . SER B 1 115 ? 8.195 -9.922 4.75 1 89.12 115 SER B O 1
ATOM 3068 N N . GLN B 1 116 ? 6.871 -8.156 4.289 1 88 116 GLN B N 1
ATOM 3069 C CA . GLN B 1 116 ? 6.094 -8.336 5.508 1 88 116 GLN B CA 1
ATOM 3070 C C . GLN B 1 116 ? 5.188 -9.562 5.406 1 88 116 GLN B C 1
ATOM 3072 O O . GLN B 1 116 ? 4.797 -10.141 6.422 1 88 116 GLN B O 1
ATOM 3077 N N . MET B 1 117 ? 4.75 -9.914 4.203 1 94.5 117 MET B N 1
ATOM 3078 C CA . MET B 1 117 ? 3.955 -11.109 3.918 1 94.5 117 MET B CA 1
ATOM 3079 C C . MET B 1 117 ? 2.551 -10.977 4.5 1 94.5 117 MET B C 1
ATOM 3081 O O . MET B 1 117 ? 1.964 -11.961 4.949 1 94.5 117 MET B O 1
ATOM 3085 N N . LEU B 1 118 ? 2.029 -9.797 4.582 1 93 118 LEU B N 1
ATOM 3086 C CA . LEU B 1 118 ? 0.713 -9.617 5.18 1 93 118 LEU B CA 1
ATOM 3087 C C . LEU B 1 118 ? -0.284 -9.086 4.152 1 93 118 LEU B C 1
ATOM 3089 O O . LEU B 1 118 ? -1.378 -8.648 4.516 1 93 118 LEU B O 1
ATOM 3093 N N . GLY B 1 119 ? 0.149 -9.102 2.906 1 93.94 119 GLY B N 1
ATOM 3094 C CA . GLY B 1 119 ? -0.713 -8.562 1.867 1 93.94 119 GLY B CA 1
ATOM 3095 C C . GLY B 1 119 ? -0.642 -7.055 1.756 1 93.94 119 GLY B C 1
ATOM 3096 O O . GLY B 1 119 ? 0.119 -6.406 2.48 1 93.94 119 GLY B O 1
ATOM 3097 N N . CYS B 1 120 ? -1.356 -6.504 0.878 1 92.06 120 CYS B N 1
ATOM 3098 C CA . CYS B 1 120 ? -1.421 -5.066 0.641 1 92.06 120 CYS B CA 1
ATOM 3099 C C . CYS B 1 120 ? -2.516 -4.422 1.482 1 92.06 120 CYS B C 1
ATOM 3101 O O . CYS B 1 120 ? -3.672 -4.848 1.433 1 92.06 120 CYS B O 1
ATOM 3103 N N . PHE B 1 121 ? -2.258 -3.326 2.139 1 89 121 PHE B N 1
ATOM 3104 C CA . PHE B 1 121 ? -3.197 -2.709 3.066 1 89 121 PHE B CA 1
ATOM 3105 C C . PHE B 1 121 ? -3.867 -1.495 2.434 1 89 121 PHE B C 1
ATOM 3107 O O . PHE B 1 121 ? -4.695 -0.834 3.066 1 89 121 PHE B O 1
ATOM 3114 N N . VAL B 1 122 ? -3.479 -1.17 1.244 1 87.5 122 VAL B N 1
ATOM 3115 C CA . VAL B 1 122 ? -4.074 -0.038 0.542 1 87.5 122 VAL B CA 1
ATOM 3116 C C . VAL B 1 122 ? -5.43 -0.442 -0.032 1 87.5 122 VAL B C 1
ATOM 3118 O O . VAL B 1 122 ? -5.52 -1.377 -0.831 1 87.5 122 VAL B O 1
ATOM 3121 N N . PRO B 1 123 ? -6.52 0.255 0.376 1 87.44 123 PRO B N 1
ATOM 3122 C CA . PRO B 1 123 ? -7.855 -0.117 -0.092 1 87.44 123 PRO B CA 1
ATOM 3123 C C . PRO B 1 123 ? -7.961 -0.157 -1.615 1 87.44 123 PRO B C 1
ATOM 3125 O O . PRO B 1 123 ? -7.617 0.819 -2.287 1 87.44 123 PRO B O 1
ATOM 3128 N N . CYS B 1 124 ? -8.359 -1.317 -2.129 1 88.81 124 CYS B N 1
ATOM 3129 C CA . CYS B 1 124 ? -8.68 -1.544 -3.531 1 88.81 124 CYS B CA 1
ATOM 3130 C C . CYS B 1 124 ? -7.477 -1.277 -4.422 1 88.81 124 CYS B C 1
ATOM 3132 O O . CYS B 1 124 ? -7.625 -0.874 -5.574 1 88.81 124 CYS B O 1
ATOM 3134 N N . HIS B 1 125 ? -6.266 -1.393 -3.865 1 90.5 125 HIS B N 1
ATOM 3135 C CA . HIS B 1 125 ? -5.047 -1.212 -4.648 1 90.5 125 HIS B CA 1
ATOM 3136 C C . HIS B 1 125 ? -5.004 -2.176 -5.828 1 90.5 125 HIS B C 1
ATOM 3138 O O . HIS B 1 125 ? -5.438 -3.324 -5.715 1 90.5 125 HIS B O 1
ATOM 3144 N N . GLY B 1 126 ? -4.48 -1.714 -6.938 1 90.56 126 GLY B N 1
ATOM 3145 C CA . GLY B 1 126 ? -4.48 -2.488 -8.164 1 90.56 126 GLY B CA 1
ATOM 3146 C C . GLY B 1 126 ? -3.287 -3.418 -8.281 1 90.56 126 GLY B C 1
ATOM 3147 O O . GLY B 1 126 ? -2.787 -3.66 -9.383 1 90.56 126 GLY B O 1
ATOM 3148 N N . CYS B 1 127 ? -2.787 -3.967 -7.191 1 92.38 127 CYS B N 1
ATOM 3149 C CA . CYS B 1 127 ? -1.661 -4.895 -7.246 1 92.38 127 CYS B CA 1
ATOM 3150 C C . CYS B 1 127 ? -2.129 -6.332 -7.055 1 92.38 127 CYS B C 1
ATOM 3152 O O . CYS B 1 127 ? -3.209 -6.57 -6.512 1 92.38 127 CYS B O 1
ATOM 3154 N N . ILE B 1 128 ? -1.345 -7.289 -7.52 1 96.56 128 ILE B N 1
ATOM 3155 C CA . ILE B 1 128 ? -1.688 -8.703 -7.488 1 96.56 128 ILE B CA 1
ATOM 3156 C C . ILE B 1 128 ? -1.813 -9.172 -6.039 1 96.56 128 ILE B C 1
ATOM 3158 O O . ILE B 1 128 ? -2.643 -10.031 -5.727 1 96.56 128 ILE B O 1
ATOM 3162 N N . ASP B 1 129 ? -1.002 -8.648 -5.137 1 96.75 129 ASP B N 1
ATOM 3163 C CA . ASP B 1 129 ? -1.045 -8.992 -3.717 1 96.75 129 ASP B CA 1
ATOM 3164 C C . ASP B 1 129 ? -2.41 -8.664 -3.115 1 96.75 129 ASP B C 1
ATOM 3166 O O . ASP B 1 129 ? -2.977 -9.477 -2.379 1 96.75 129 ASP B O 1
ATOM 3170 N N . ASN B 1 130 ? -2.967 -7.539 -3.451 1 96.5 130 ASN B N 1
ATOM 3171 C CA . ASN B 1 130 ? -4.297 -7.137 -3 1 96.5 130 ASN B CA 1
ATOM 3172 C C . ASN B 1 130 ? -5.383 -8.023 -3.604 1 96.5 130 ASN B C 1
ATOM 3174 O O . ASN B 1 130 ? -6.293 -8.461 -2.9 1 96.5 130 ASN B O 1
ATOM 3178 N N . ALA B 1 131 ? -5.27 -8.281 -4.867 1 97.69 131 ALA B N 1
ATOM 3179 C CA . ALA B 1 131 ? -6.258 -9.078 -5.582 1 97.69 131 ALA B CA 1
ATOM 3180 C C . ALA B 1 131 ? -6.379 -10.477 -4.973 1 97.69 131 ALA B C 1
ATOM 3182 O O . ALA B 1 131 ? -7.488 -10.945 -4.711 1 97.69 131 ALA B O 1
ATOM 3183 N N . ILE B 1 132 ? -5.27 -11.078 -4.727 1 98.69 132 ILE B N 1
ATOM 3184 C CA . ILE B 1 132 ? -5.258 -12.453 -4.242 1 98.69 132 ILE B CA 1
ATOM 3185 C C . ILE B 1 132 ? -5.766 -12.5 -2.805 1 98.69 132 ILE B C 1
ATOM 3187 O O . ILE B 1 132 ? -6.617 -13.328 -2.467 1 98.69 132 ILE B O 1
ATOM 3191 N N . HIS B 1 133 ? -5.332 -11.625 -2.006 1 98.5 133 HIS B N 1
ATOM 3192 C CA . HIS B 1 133 ? -5.793 -11.594 -0.621 1 98.5 133 HIS B CA 1
ATOM 3193 C C . HIS B 1 133 ? -7.285 -11.297 -0.541 1 98.5 133 HIS B C 1
ATOM 3195 O O . HIS B 1 133 ? -7.992 -11.867 0.294 1 98.5 133 HIS B O 1
ATOM 3201 N N . SER B 1 134 ? -7.723 -10.398 -1.372 1 98.12 134 SER B N 1
ATOM 3202 C CA . SER B 1 134 ? -9.133 -10.023 -1.379 1 98.12 134 SER B CA 1
ATOM 3203 C C . SER B 1 134 ? -10.016 -11.211 -1.775 1 98.12 134 SER B C 1
ATOM 3205 O O . SER B 1 134 ? -11.094 -11.406 -1.212 1 98.12 134 SER B O 1
ATOM 3207 N N . ALA B 1 135 ? -9.578 -11.961 -2.725 1 98.62 135 ALA B N 1
ATOM 3208 C CA . ALA B 1 135 ? -10.359 -13.094 -3.225 1 98.62 135 ALA B CA 1
ATOM 3209 C C . ALA B 1 135 ? -10.266 -14.281 -2.273 1 98.62 135 ALA B C 1
ATOM 3211 O O . ALA B 1 135 ? -11.219 -15.055 -2.152 1 98.62 135 ALA B O 1
ATOM 3212 N N . ALA B 1 136 ? -9.18 -14.43 -1.589 1 98.75 136 ALA B N 1
ATOM 3213 C CA . ALA B 1 136 ? -8.953 -15.57 -0.703 1 98.75 136 ALA B CA 1
ATOM 3214 C C . ALA B 1 136 ? -9.742 -15.422 0.594 1 98.75 136 ALA B C 1
ATOM 3216 O O . ALA B 1 136 ? -10.172 -16.422 1.184 1 98.75 136 ALA B O 1
ATOM 3217 N N . GLY B 1 137 ? -9.852 -14.156 1.044 1 98.5 137 GLY B N 1
ATOM 3218 C CA . GLY B 1 137 ? -10.477 -13.898 2.334 1 98.5 137 GLY B CA 1
ATOM 3219 C C . GLY B 1 137 ? -9.469 -13.609 3.432 1 98.5 137 GLY B C 1
ATOM 3220 O O . GLY B 1 137 ? -8.266 -13.781 3.238 1 98.5 137 GLY B O 1
ATOM 3221 N N . ILE B 1 138 ? -9.984 -13.258 4.605 1 97.19 138 ILE B N 1
ATOM 3222 C CA . ILE B 1 138 ? -9.133 -12.75 5.684 1 97.19 138 ILE B CA 1
ATOM 3223 C C . ILE B 1 138 ? -8.273 -13.883 6.234 1 97.19 138 ILE B C 1
ATOM 3225 O O . ILE B 1 138 ? -7.277 -13.633 6.922 1 97.19 138 ILE B O 1
ATOM 3229 N N . GLN B 1 139 ? -8.641 -15.141 5.914 1 98 139 GLN B N 1
ATOM 3230 C CA . GLN B 1 139 ? -7.906 -16.312 6.398 1 98 139 GLN B CA 1
ATOM 3231 C C . GLN B 1 139 ? -6.477 -16.328 5.859 1 98 139 GLN B C 1
ATOM 3233 O O . GLN B 1 139 ? -5.555 -16.766 6.547 1 98 139 GLN B O 1
ATOM 3238 N N . LEU B 1 140 ? -6.367 -15.875 4.668 1 98.56 140 LEU B N 1
ATOM 3239 C CA . LEU B 1 140 ? -5.043 -15.922 4.055 1 98.56 140 LEU B CA 1
ATOM 3240 C C . LEU B 1 140 ? -4.055 -15.055 4.824 1 98.56 140 LEU B C 1
ATOM 3242 O O . LEU B 1 140 ? -2.953 -15.492 5.156 1 98.56 140 LEU B O 1
ATOM 3246 N N . ARG B 1 141 ? -4.434 -13.82 5.094 1 97.06 141 ARG B N 1
ATOM 3247 C CA . ARG B 1 141 ? -3.582 -12.914 5.852 1 97.06 141 ARG B CA 1
ATOM 3248 C C . ARG B 1 141 ? -3.283 -13.469 7.238 1 97.06 141 ARG B C 1
ATOM 3250 O O . ARG B 1 141 ? -2.168 -13.328 7.746 1 97.06 141 ARG B O 1
ATOM 3257 N N . ASN B 1 142 ? -4.273 -14.062 7.891 1 97.19 142 ASN B N 1
ATOM 3258 C CA . ASN B 1 142 ? -4.074 -14.664 9.203 1 97.19 142 ASN B CA 1
ATOM 3259 C C . ASN B 1 142 ? -3.021 -15.766 9.164 1 97.19 142 ASN B C 1
ATOM 3261 O O . ASN B 1 142 ? -2.174 -15.852 10.055 1 97.19 142 ASN B O 1
ATOM 3265 N N . GLU B 1 143 ? -3.141 -16.609 8.141 1 98.31 143 GLU B N 1
ATOM 3266 C CA . GLU B 1 143 ? -2.156 -17.688 8.008 1 98.31 143 GLU B CA 1
ATOM 3267 C C . GLU B 1 143 ? -0.757 -17.125 7.777 1 98.31 143 GLU B C 1
ATOM 3269 O O . GLU B 1 143 ? 0.211 -17.578 8.383 1 98.31 143 GLU B O 1
ATOM 3274 N N . CYS B 1 144 ? -0.658 -16.109 6.969 1 97.94 144 CYS B N 1
ATOM 3275 C CA . CYS B 1 144 ? 0.624 -15.461 6.73 1 97.94 144 CYS B CA 1
ATOM 3276 C C . CYS B 1 144 ? 1.184 -14.875 8.016 1 97.94 144 CYS B C 1
ATOM 3278 O O . CYS B 1 144 ? 2.369 -15.023 8.312 1 97.94 144 CYS B O 1
ATOM 3280 N N . ALA B 1 145 ? 0.353 -14.195 8.75 1 95 145 ALA B N 1
ATOM 3281 C CA . ALA B 1 145 ? 0.768 -13.555 9.992 1 95 145 ALA B CA 1
ATOM 3282 C C . ALA B 1 145 ? 1.365 -14.57 10.961 1 95 145 ALA B C 1
ATOM 3284 O O . ALA B 1 145 ? 2.391 -14.305 11.594 1 95 145 ALA B O 1
ATOM 3285 N N . ARG B 1 146 ? 0.692 -15.711 11.078 1 96.56 146 ARG B N 1
ATOM 3286 C CA . ARG B 1 146 ? 1.191 -16.766 11.961 1 96.56 146 ARG B CA 1
ATOM 3287 C C . ARG B 1 146 ? 2.561 -17.25 11.5 1 96.56 146 ARG B C 1
ATOM 3289 O O . ARG B 1 146 ? 3.463 -17.438 12.32 1 96.56 146 ARG B O 1
ATOM 3296 N N . MET B 1 147 ? 2.686 -17.469 10.188 1 97.25 147 MET B N 1
ATOM 3297 C CA . MET B 1 147 ? 3.957 -17.922 9.633 1 97.25 147 MET B CA 1
ATOM 3298 C C . MET B 1 147 ? 5.07 -16.922 9.938 1 97.25 147 MET B C 1
ATOM 3300 O O . MET B 1 147 ? 6.176 -17.312 10.312 1 97.25 147 MET B O 1
ATOM 3304 N N . MET B 1 148 ? 4.773 -15.688 9.836 1 93.5 148 MET B N 1
ATOM 3305 C CA . MET B 1 148 ? 5.785 -14.648 10 1 93.5 148 MET B CA 1
ATOM 3306 C C . MET B 1 148 ? 6.145 -14.461 11.469 1 93.5 148 MET B C 1
ATOM 3308 O O . MET B 1 148 ? 7.301 -14.18 11.797 1 93.5 148 MET B O 1
ATOM 3312 N N . GLU B 1 149 ? 5.113 -14.523 12.289 1 90.44 149 GLU B N 1
ATOM 3313 C CA . GLU B 1 149 ? 5.375 -14.477 13.727 1 90.44 149 GLU B CA 1
ATOM 3314 C C . GLU B 1 149 ? 6.348 -15.57 14.148 1 90.44 149 GLU B C 1
ATOM 3316 O O . GLU B 1 149 ? 7.281 -15.32 14.914 1 90.44 149 GLU B O 1
ATOM 3321 N N . GLU B 1 150 ? 6.121 -16.719 13.633 1 94.19 150 GLU B N 1
ATOM 3322 C CA . GLU B 1 150 ? 6.984 -17.859 13.945 1 94.19 150 GLU B CA 1
ATOM 3323 C C . GLU B 1 150 ? 8.391 -17.641 13.391 1 94.19 150 GLU B C 1
ATOM 3325 O O . GLU B 1 150 ? 9.383 -17.969 14.055 1 94.19 150 GLU B O 1
ATOM 3330 N N . GLN B 1 151 ? 8.445 -17.125 12.211 1 91.25 151 GLN B N 1
ATOM 3331 C CA . GLN B 1 151 ? 9.734 -16.891 11.562 1 91.25 151 GLN B CA 1
ATOM 3332 C C . GLN B 1 151 ? 10.516 -15.797 12.273 1 91.25 151 GLN B C 1
ATOM 3334 O O . GLN B 1 151 ? 11.742 -15.875 12.398 1 91.25 151 GLN B O 1
ATOM 3339 N N . GLY B 1 152 ? 9.828 -14.68 12.68 1 85.62 152 GLY B N 1
ATOM 3340 C CA . GLY B 1 152 ? 10.422 -13.664 13.531 1 85.62 152 GLY B CA 1
ATOM 3341 C C . GLY B 1 152 ? 11.172 -12.594 12.75 1 85.62 152 GLY B C 1
ATOM 3342 O O . GLY B 1 152 ? 11.836 -11.742 13.344 1 85.62 152 GLY B O 1
ATOM 3343 N N . HIS B 1 153 ? 11.219 -12.688 11.398 1 82.75 153 HIS B N 1
ATOM 3344 C CA . HIS B 1 153 ? 11.844 -11.68 10.539 1 82.75 153 HIS B CA 1
ATOM 3345 C C . HIS B 1 153 ? 11.156 -11.617 9.18 1 82.75 153 HIS B C 1
ATOM 3347 O O . HIS B 1 153 ? 10.398 -12.523 8.82 1 82.75 153 HIS B O 1
ATOM 3353 N N . GLU B 1 154 ? 11.367 -10.586 8.445 1 87.38 154 GLU B N 1
ATOM 3354 C CA . GLU B 1 154 ? 10.742 -10.398 7.137 1 87.38 154 GLU B CA 1
ATOM 3355 C C . GLU B 1 154 ? 11.164 -11.484 6.156 1 87.38 154 GLU B C 1
ATOM 3357 O O . GLU B 1 154 ? 12.258 -12.047 6.273 1 87.38 154 GLU B O 1
ATOM 3362 N N . GLU B 1 155 ? 10.312 -11.797 5.277 1 91.81 155 GLU B N 1
ATOM 3363 C CA . GLU B 1 155 ? 10.633 -12.797 4.258 1 91.81 155 GLU B CA 1
ATOM 3364 C C . GLU B 1 155 ? 11.688 -12.273 3.285 1 91.81 155 GLU B C 1
ATOM 3366 O O . GLU B 1 155 ? 11.539 -11.188 2.723 1 91.81 155 GLU B O 1
ATOM 3371 N N . PRO B 1 156 ? 12.703 -13.055 3.045 1 89.19 156 PRO B N 1
ATOM 3372 C CA . PRO B 1 156 ? 13.766 -12.594 2.145 1 89.19 156 PRO B CA 1
ATOM 3373 C C . PRO B 1 156 ? 13.352 -12.648 0.674 1 89.19 156 PRO B C 1
ATOM 3375 O O . PRO B 1 156 ? 12.523 -13.477 0.289 1 89.19 156 PRO B O 1
ATOM 3378 N N . THR B 1 157 ? 13.969 -11.781 -0.09 1 90.94 157 THR B N 1
ATOM 3379 C CA . THR B 1 157 ? 13.773 -11.781 -1.536 1 90.94 157 THR B CA 1
ATOM 3380 C C . THR B 1 157 ? 14.156 -13.133 -2.133 1 90.94 157 THR B C 1
ATOM 3382 O O . THR B 1 157 ? 15.172 -13.719 -1.751 1 90.94 157 THR B O 1
ATOM 3385 N N . GLY B 1 158 ? 13.344 -13.609 -2.99 1 93.69 158 GLY B N 1
ATOM 3386 C CA . GLY B 1 158 ? 13.68 -14.812 -3.738 1 93.69 158 GLY B CA 1
ATOM 3387 C C . GLY B 1 158 ? 13.227 -16.094 -3.055 1 93.69 158 GLY B C 1
ATOM 3388 O O . GLY B 1 158 ? 13.281 -17.172 -3.646 1 93.69 158 GLY B O 1
ATOM 3389 N N . LYS B 1 159 ? 12.812 -16.016 -1.849 1 95 159 LYS B N 1
ATOM 3390 C CA . LYS B 1 159 ? 12.289 -17.172 -1.137 1 95 159 LYS B CA 1
ATOM 3391 C C . LYS B 1 159 ? 10.797 -17.359 -1.399 1 95 159 LYS B C 1
ATOM 3393 O O . LYS B 1 159 ? 10.172 -16.516 -2.051 1 95 159 LYS B O 1
ATOM 3398 N N . ALA B 1 160 ? 10.305 -18.484 -0.982 1 97.5 160 ALA B N 1
ATOM 3399 C CA . ALA B 1 160 ? 8.898 -18.797 -1.231 1 97.5 160 ALA B CA 1
ATOM 3400 C C . ALA B 1 160 ? 8.25 -19.438 -0.004 1 97.5 160 ALA B C 1
ATOM 3402 O O . ALA B 1 160 ? 8.883 -20.219 0.701 1 97.5 160 ALA B O 1
ATOM 3403 N N . LYS B 1 161 ? 7.027 -19.078 0.244 1 98.31 161 LYS B N 1
ATOM 3404 C CA . LYS B 1 161 ? 6.18 -19.688 1.269 1 98.31 161 LYS B CA 1
ATOM 3405 C C . LYS B 1 161 ? 4.836 -20.109 0.687 1 98.31 161 LYS B C 1
ATOM 3407 O O . LYS B 1 161 ? 4.359 -19.531 -0.289 1 98.31 161 LYS B O 1
ATOM 3412 N N . ILE B 1 162 ? 4.258 -21.172 1.337 1 98.81 162 ILE B N 1
ATOM 3413 C CA . ILE B 1 162 ? 3.021 -21.703 0.783 1 98.81 162 ILE B CA 1
ATOM 3414 C C . ILE B 1 162 ? 1.903 -21.594 1.816 1 98.81 162 ILE B C 1
ATOM 3416 O O . ILE B 1 162 ? 2.127 -21.828 3.008 1 98.81 162 ILE B O 1
ATOM 3420 N N . THR B 1 163 ? 0.757 -21.188 1.434 1 98.81 163 THR B N 1
ATOM 3421 C CA . THR B 1 163 ? -0.464 -21.172 2.232 1 98.81 163 THR B CA 1
ATOM 3422 C C . THR B 1 163 ? -1.585 -21.922 1.517 1 98.81 163 THR B C 1
ATOM 3424 O O . THR B 1 163 ? -1.425 -22.344 0.368 1 98.81 163 THR B O 1
ATOM 3427 N N . GLN B 1 164 ? -2.67 -22.141 2.271 1 98.75 164 GLN B N 1
ATOM 3428 C CA . GLN B 1 164 ? -3.887 -22.594 1.608 1 98.75 164 GLN B CA 1
ATOM 3429 C C . GLN B 1 164 ? -4.457 -21.5 0.7 1 98.75 164 GLN B C 1
ATOM 3431 O O . GLN B 1 164 ? -4.094 -20.328 0.824 1 98.75 164 GLN B O 1
ATOM 3436 N N . GLY B 1 165 ? -5.34 -21.906 -0.198 1 98.75 165 GLY B N 1
ATOM 3437 C CA . GLY B 1 165 ? -5.957 -20.953 -1.107 1 98.75 165 GLY B CA 1
ATOM 3438 C C . GLY B 1 165 ? -7.258 -20.391 -0.582 1 98.75 165 GLY B C 1
ATOM 3439 O O . GLY B 1 165 ? -7.73 -19.359 -1.068 1 98.75 165 GLY B O 1
ATOM 3440 N N . TYR B 1 166 ? -7.93 -21.219 0.408 1 98.56 166 TYR B N 1
ATOM 3441 C CA . TYR B 1 166 ? -9.18 -20.812 1.036 1 98.56 166 TYR B CA 1
ATOM 3442 C C . TYR B 1 166 ? -10.281 -20.641 -0.003 1 98.56 166 TYR B C 1
ATOM 3444 O O . TYR B 1 166 ? -10.648 -21.594 -0.688 1 98.56 166 TYR B O 1
ATOM 3452 N N . ASN B 1 167 ? -10.727 -19.406 -0.303 1 98.75 167 ASN B N 1
ATOM 3453 C CA . ASN B 1 167 ? -11.891 -19.234 -1.169 1 98.75 167 ASN B CA 1
ATOM 3454 C C . ASN B 1 167 ? -11.484 -19.109 -2.635 1 98.75 167 ASN B C 1
ATOM 3456 O O . ASN B 1 167 ? -12.336 -18.922 -3.504 1 98.75 167 ASN B O 1
ATOM 3460 N N . LEU B 1 168 ? -10.25 -19.188 -2.918 1 98.81 168 LEU B N 1
ATOM 3461 C CA . LEU B 1 168 ? -9.766 -19.219 -4.293 1 98.81 168 LEU B CA 1
ATOM 3462 C C . LEU B 1 168 ? -10.055 -20.578 -4.938 1 98.81 168 LEU B C 1
ATOM 3464 O O . LEU B 1 168 ? -10.102 -21.594 -4.25 1 98.81 168 LEU B O 1
ATOM 3468 N N . PRO B 1 169 ? -10.219 -20.547 -6.309 1 98.81 169 PRO B N 1
ATOM 3469 C CA . PRO B 1 169 ? -10.258 -21.844 -7 1 98.81 169 PRO B CA 1
ATOM 3470 C C . PRO B 1 169 ? -8.953 -22.625 -6.867 1 98.81 169 PRO B C 1
ATOM 3472 O O . PRO B 1 169 ? -8.953 -23.844 -6.914 1 98.81 169 PRO B O 1
ATOM 3475 N N . ALA B 1 170 ? -7.82 -21.953 -6.738 1 98.88 170 ALA B N 1
ATOM 3476 C CA . ALA B 1 170 ? -6.531 -22.609 -6.527 1 98.88 170 ALA B CA 1
ATOM 3477 C C . ALA B 1 170 ? -6.441 -23.203 -5.125 1 98.88 170 ALA B C 1
ATOM 3479 O O . ALA B 1 170 ? -6.898 -22.594 -4.152 1 98.88 170 ALA B O 1
ATOM 3480 N N . SER B 1 171 ? -5.824 -24.344 -5 1 98.88 171 SER B N 1
ATOM 3481 C CA . SER B 1 171 ? -5.73 -25.031 -3.717 1 98.88 171 SER B CA 1
ATOM 3482 C C . SER B 1 171 ? -4.77 -24.312 -2.775 1 98.88 171 SER B C 1
ATOM 3484 O O . SER B 1 171 ? -4.973 -24.312 -1.559 1 98.88 171 SER B O 1
ATOM 3486 N N . HIS B 1 172 ? -3.719 -23.75 -3.375 1 98.94 172 HIS B N 1
ATOM 3487 C CA . HIS B 1 172 ? -2.674 -23.109 -2.588 1 98.94 172 HIS B CA 1
ATOM 3488 C C . HIS B 1 172 ? -2.252 -21.781 -3.211 1 98.94 172 HIS B C 1
ATOM 3490 O O . HIS B 1 172 ? -2.479 -21.547 -4.402 1 98.94 172 HIS B O 1
ATOM 3496 N N . VAL B 1 173 ? -1.762 -20.922 -2.371 1 98.94 173 VAL B N 1
ATOM 3497 C CA . VAL B 1 173 ? -1.029 -19.75 -2.82 1 98.94 173 VAL B CA 1
ATOM 34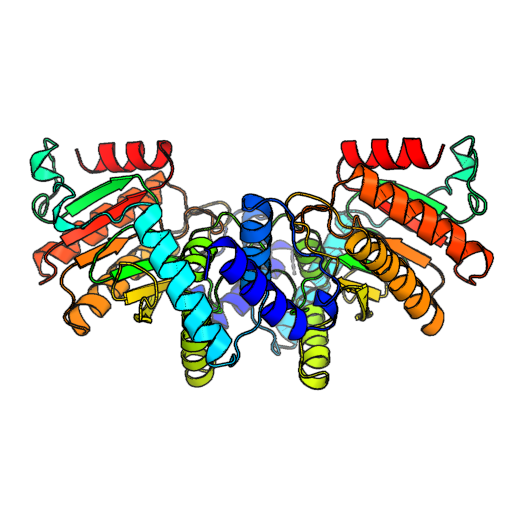98 C C . VAL B 1 173 ? 0.436 -19.859 -2.406 1 98.94 173 VAL B C 1
ATOM 3500 O O . VAL B 1 173 ? 0.739 -20.141 -1.244 1 98.94 173 VAL B O 1
ATOM 3503 N N . ILE B 1 174 ? 1.326 -19.766 -3.348 1 98.94 174 ILE B N 1
ATOM 3504 C CA . ILE B 1 174 ? 2.748 -19.656 -3.041 1 98.94 174 ILE B CA 1
ATOM 3505 C C . ILE B 1 174 ? 3.174 -18.188 -3.129 1 98.94 174 ILE B C 1
ATOM 3507 O O . ILE B 1 174 ? 2.98 -17.547 -4.16 1 98.94 174 ILE B O 1
ATOM 3511 N N . HIS B 1 175 ? 3.67 -17.688 -2.002 1 98.75 175 HIS B N 1
ATOM 3512 C CA . HIS B 1 175 ? 4.09 -16.297 -1.906 1 98.75 175 HIS B CA 1
ATOM 3513 C C . HIS B 1 175 ? 5.598 -16.172 -2.078 1 98.75 175 HIS B C 1
ATOM 3515 O O . HIS B 1 175 ? 6.363 -16.938 -1.489 1 98.75 175 HIS B O 1
ATOM 3521 N N . THR B 1 176 ? 5.996 -15.195 -2.906 1 97.75 176 THR B N 1
ATOM 3522 C CA . THR B 1 176 ? 7.414 -14.898 -3.062 1 97.75 176 THR B CA 1
ATOM 3523 C C . THR B 1 176 ? 7.648 -13.391 -3.1 1 97.75 176 THR B C 1
ATOM 3525 O O . THR B 1 176 ? 6.758 -12.625 -3.48 1 97.75 176 THR B O 1
ATOM 3528 N N . VAL B 1 177 ? 8.789 -13.047 -2.623 1 94.75 177 VAL B N 1
ATOM 3529 C CA . VAL B 1 177 ? 9.18 -11.641 -2.609 1 94.75 177 VAL B CA 1
ATOM 3530 C C . VAL B 1 177 ? 10.188 -11.375 -3.729 1 94.75 177 VAL B C 1
ATOM 3532 O O . VAL B 1 177 ? 11.312 -11.867 -3.693 1 94.75 177 VAL B O 1
ATOM 3535 N N . GLY B 1 178 ? 9.758 -10.602 -4.66 1 93.62 178 GLY B N 1
ATOM 3536 C CA . GLY B 1 178 ? 10.633 -10.25 -5.77 1 93.62 178 GLY B CA 1
ATOM 3537 C C . GLY B 1 178 ? 11.594 -9.125 -5.441 1 93.62 178 GLY B C 1
ATOM 3538 O O . GLY B 1 178 ? 11.438 -8.438 -4.43 1 93.62 178 GLY B O 1
ATOM 3539 N N . PRO B 1 179 ? 12.578 -8.969 -6.309 1 89.88 179 PRO B N 1
ATOM 3540 C CA . PRO B 1 179 ? 13.523 -7.871 -6.109 1 89.88 179 PRO B CA 1
ATOM 3541 C C . PRO B 1 179 ? 12.906 -6.504 -6.406 1 89.88 179 PRO B C 1
ATOM 3543 O O . PRO B 1 179 ? 12.109 -6.371 -7.336 1 89.88 179 PRO B O 1
ATOM 3546 N N . ILE B 1 180 ? 13.281 -5.586 -5.652 1 85.56 180 ILE B N 1
ATOM 3547 C CA . ILE B 1 180 ? 12.898 -4.199 -5.891 1 85.56 180 ILE B CA 1
ATOM 3548 C C . ILE B 1 180 ? 13.953 -3.512 -6.754 1 85.56 180 ILE B C 1
ATOM 3550 O O . ILE B 1 180 ? 15.133 -3.504 -6.41 1 85.56 180 ILE B O 1
ATOM 3554 N N . VAL B 1 181 ? 13.43 -2.949 -7.836 1 80.56 181 VAL B N 1
ATOM 3555 C CA . VAL B 1 181 ? 14.367 -2.381 -8.797 1 80.56 181 VAL B CA 1
ATOM 3556 C C . VAL B 1 181 ? 14.391 -0.859 -8.656 1 80.56 181 VAL B C 1
ATOM 3558 O O . VAL B 1 181 ? 13.336 -0.222 -8.578 1 80.56 181 VAL B O 1
ATOM 3561 N N . GLY B 1 182 ? 15.523 -0.397 -8.602 1 70.25 182 GLY B N 1
ATOM 3562 C CA . GLY B 1 182 ? 15.688 1.043 -8.727 1 70.25 182 GLY B CA 1
ATOM 3563 C C . GLY B 1 182 ? 15.68 1.524 -10.164 1 70.25 182 GLY B C 1
ATOM 3564 O O . GLY B 1 182 ? 14.75 1.234 -10.922 1 70.25 182 GLY B O 1
ATOM 3565 N N . LEU B 1 183 ? 16.609 2.162 -10.742 1 65.69 183 LEU B N 1
ATOM 3566 C CA . LEU B 1 183 ? 16.625 2.676 -12.102 1 65.69 183 LEU B CA 1
ATOM 3567 C C . LEU B 1 183 ? 17.047 1.589 -13.086 1 65.69 183 LEU B C 1
ATOM 3569 O O . LEU B 1 183 ? 16.5 1.488 -14.18 1 65.69 183 LEU B O 1
ATOM 3573 N N . GLU B 1 184 ? 18.109 0.764 -12.664 1 76.31 184 GLU B N 1
ATOM 3574 C CA . GLU B 1 184 ? 18.562 -0.306 -13.547 1 76.31 184 GLU B CA 1
ATOM 3575 C C . GLU B 1 184 ? 18.562 -1.651 -12.828 1 76.31 184 GLU B C 1
ATOM 3577 O O . GLU B 1 184 ? 18.797 -1.711 -11.617 1 76.31 184 GLU B O 1
ATOM 3582 N N . VAL B 1 185 ? 18.438 -2.602 -13.633 1 86 185 VAL B N 1
ATOM 3583 C CA . VAL B 1 185 ? 18.422 -3.961 -13.094 1 86 185 VAL B CA 1
ATOM 3584 C C . VAL B 1 185 ? 19.859 -4.469 -12.961 1 86 185 VAL B C 1
ATOM 3586 O O . VAL B 1 185 ? 20.641 -4.395 -13.906 1 86 185 VAL B O 1
ATOM 3589 N N . THR B 1 186 ? 20.203 -5.02 -11.875 1 83.94 186 THR B N 1
ATOM 3590 C CA . THR B 1 186 ? 21.531 -5.594 -11.641 1 83.94 186 THR B CA 1
ATOM 3591 C C . THR B 1 186 ? 21.516 -7.102 -11.883 1 83.94 186 THR B C 1
ATOM 3593 O O . THR B 1 186 ? 20.453 -7.707 -11.992 1 83.94 186 THR B O 1
ATOM 3596 N N . GLN B 1 187 ? 22.703 -7.641 -12.039 1 88.31 187 GLN B N 1
ATOM 3597 C CA . GLN B 1 187 ? 22.812 -9.086 -12.203 1 88.31 187 GLN B CA 1
ATOM 3598 C C . GLN B 1 187 ? 22.234 -9.812 -10.984 1 88.31 187 GLN B C 1
ATOM 3600 O O . GLN B 1 187 ? 21.609 -10.859 -11.125 1 88.31 187 GLN B O 1
ATOM 3605 N N . ARG B 1 188 ? 22.469 -9.336 -9.891 1 85.12 188 ARG B N 1
ATOM 3606 C CA . ARG B 1 188 ? 21.969 -9.945 -8.664 1 85.12 188 ARG B CA 1
ATOM 3607 C C . ARG B 1 188 ? 20.438 -9.961 -8.656 1 85.12 188 ARG B C 1
ATOM 3609 O O . ARG B 1 188 ? 19.828 -10.953 -8.25 1 85.12 188 ARG B O 1
ATOM 3616 N N . GLN B 1 189 ? 19.875 -8.867 -9.055 1 88.31 189 GLN B N 1
ATOM 3617 C CA . GLN B 1 189 ? 18.422 -8.781 -9.117 1 88.31 189 GLN B CA 1
ATOM 3618 C C . GLN B 1 189 ? 17.859 -9.766 -10.133 1 88.31 189 GLN B C 1
ATOM 3620 O O . GLN B 1 189 ? 16.766 -10.32 -9.93 1 88.31 189 GLN B O 1
ATOM 3625 N N . LYS B 1 190 ? 18.578 -9.898 -11.18 1 93.5 190 LYS B N 1
ATOM 3626 C CA . LYS B 1 190 ? 18.188 -10.93 -12.141 1 93.5 190 LYS B CA 1
ATOM 3627 C C . LYS B 1 190 ? 18.188 -12.312 -11.484 1 93.5 190 LYS B C 1
ATOM 3629 O O . LYS B 1 190 ? 17.266 -13.094 -11.672 1 93.5 190 LYS B O 1
ATOM 3634 N N . GLU B 1 191 ? 19.203 -12.547 -10.727 1 94.12 191 GLU B N 1
ATOM 3635 C CA . GLU B 1 191 ? 19.328 -13.836 -10.039 1 94.12 191 GLU B CA 1
ATOM 3636 C C . GLU B 1 191 ? 18.25 -13.984 -8.977 1 94.12 191 GLU B C 1
ATOM 3638 O O . GLU B 1 191 ? 17.75 -15.086 -8.75 1 94.12 191 GLU B O 1
ATOM 3643 N N . GLU B 1 192 ? 17.953 -12.938 -8.359 1 92.81 192 GLU B N 1
ATOM 3644 C CA . GLU B 1 192 ? 16.891 -12.961 -7.359 1 92.81 192 GLU B CA 1
ATOM 3645 C C . GLU B 1 192 ? 15.539 -13.297 -7.996 1 92.81 192 GLU B C 1
ATOM 3647 O O . GLU B 1 192 ? 14.773 -14.086 -7.445 1 92.81 192 GLU B O 1
ATOM 3652 N N . LEU B 1 193 ? 15.289 -12.633 -9.078 1 96.19 193 LEU B N 1
ATOM 3653 C CA . LEU B 1 193 ? 14.055 -12.945 -9.781 1 96.19 193 LEU B CA 1
ATOM 3654 C C . LEU B 1 193 ? 14.016 -14.406 -10.203 1 96.19 193 LEU B C 1
ATOM 3656 O O . LEU B 1 193 ? 12.984 -15.07 -10.062 1 96.19 193 LEU B O 1
ATOM 3660 N N . LYS B 1 194 ? 15.164 -14.883 -10.695 1 97.75 194 LYS B N 1
ATOM 3661 C CA . LYS B 1 194 ? 15.289 -16.297 -11.023 1 97.75 194 LYS B CA 1
ATOM 3662 C C . LYS B 1 194 ? 14.969 -17.172 -9.812 1 97.75 194 LYS B C 1
ATOM 3664 O O . LYS B 1 194 ? 14.25 -18.172 -9.93 1 97.75 194 LYS B O 1
ATOM 3669 N N . SER B 1 195 ? 15.477 -16.766 -8.703 1 97.25 195 SER B N 1
ATOM 3670 C CA . SER B 1 195 ? 15.305 -17.531 -7.473 1 97.25 195 SER B CA 1
ATOM 3671 C C . SER B 1 195 ? 13.836 -17.578 -7.066 1 97.25 195 SER B C 1
ATOM 3673 O O . SER B 1 195 ? 13.383 -18.578 -6.5 1 97.25 195 SER B O 1
ATOM 3675 N N . CYS B 1 196 ? 13.133 -16.5 -7.277 1 97.69 196 CYS B N 1
ATOM 3676 C CA . CYS B 1 196 ? 11.703 -16.5 -7 1 97.69 196 CYS B CA 1
ATOM 3677 C C . CYS B 1 196 ? 11.016 -17.641 -7.734 1 97.69 196 CYS B C 1
ATOM 3679 O O . CYS B 1 196 ? 10.305 -18.453 -7.121 1 97.69 196 CYS B O 1
ATOM 3681 N N . TYR B 1 197 ? 11.242 -17.781 -9.008 1 98.75 197 TYR B N 1
ATOM 3682 C CA . TYR B 1 197 ? 10.609 -18.812 -9.82 1 98.75 197 TYR B CA 1
ATOM 3683 C C . TYR B 1 197 ? 11.078 -20.203 -9.391 1 98.75 197 TYR B C 1
ATOM 3685 O O . TYR B 1 197 ? 10.266 -21.109 -9.227 1 98.75 197 TYR B O 1
ATOM 3693 N N . LEU B 1 198 ? 12.367 -20.344 -9.188 1 98.75 198 LEU B N 1
ATOM 3694 C CA . LEU B 1 198 ? 12.938 -21.641 -8.812 1 98.75 198 LEU B CA 1
ATOM 3695 C C . LEU B 1 198 ? 12.375 -22.125 -7.477 1 98.75 198 LEU B C 1
ATOM 3697 O O . LEU B 1 198 ? 11.93 -23.266 -7.359 1 98.75 198 LEU B O 1
ATOM 3701 N N . ASN B 1 199 ? 12.383 -21.266 -6.523 1 98.62 199 ASN B N 1
ATOM 3702 C CA . ASN B 1 199 ? 11.977 -21.672 -5.18 1 98.62 199 ASN B CA 1
ATOM 3703 C C . ASN B 1 199 ? 10.477 -21.922 -5.102 1 98.62 199 ASN B C 1
ATOM 3705 O O . ASN B 1 199 ? 10.023 -22.797 -4.348 1 98.62 199 ASN B O 1
ATOM 3709 N N . CYS B 1 200 ? 9.711 -21.188 -5.883 1 98.88 200 CYS B N 1
ATOM 3710 C CA . CYS B 1 200 ? 8.281 -21.469 -5.965 1 98.88 200 CYS B CA 1
ATOM 3711 C C . CYS B 1 200 ? 8.039 -22.859 -6.547 1 98.88 200 CYS B C 1
ATOM 3713 O O . CYS B 1 200 ? 7.227 -23.625 -6.016 1 98.88 200 CYS B O 1
ATOM 3715 N N . MET B 1 201 ? 8.727 -23.188 -7.594 1 98.88 201 MET B N 1
ATOM 3716 C CA . MET B 1 201 ? 8.539 -24.484 -8.227 1 98.88 201 MET B CA 1
ATOM 3717 C C . MET B 1 201 ? 9.047 -25.609 -7.328 1 98.88 201 MET B C 1
ATOM 3719 O O . MET B 1 201 ? 8.398 -26.656 -7.199 1 98.88 201 MET B O 1
ATOM 3723 N N . LYS B 1 202 ? 10.18 -25.422 -6.672 1 98.75 202 LYS B N 1
ATOM 3724 C CA . LYS B 1 202 ? 10.711 -26.406 -5.738 1 98.75 202 LYS B CA 1
ATOM 3725 C C . LYS B 1 202 ? 9.727 -26.688 -4.605 1 98.75 202 LYS B C 1
ATOM 3727 O O . LYS B 1 202 ? 9.508 -27.844 -4.234 1 98.75 202 LYS B O 1
ATOM 3732 N N . LEU B 1 203 ? 9.227 -25.625 -4.121 1 98.75 203 LEU B N 1
ATOM 3733 C CA . LEU B 1 203 ? 8.273 -25.766 -3.027 1 98.75 203 LEU B CA 1
ATOM 3734 C C . LEU B 1 203 ? 7.012 -26.484 -3.486 1 98.75 203 LEU B C 1
ATOM 3736 O O . LEU B 1 203 ? 6.484 -27.328 -2.76 1 98.75 203 LEU B O 1
ATOM 3740 N N . ALA B 1 204 ? 6.523 -26.156 -4.637 1 98.69 204 ALA B N 1
ATOM 3741 C CA . ALA B 1 204 ? 5.371 -26.859 -5.195 1 98.69 204 ALA B CA 1
ATOM 3742 C C . ALA B 1 204 ? 5.637 -28.359 -5.293 1 98.69 204 ALA B C 1
ATOM 3744 O O . ALA B 1 204 ? 4.797 -29.172 -4.898 1 98.69 204 ALA B O 1
ATOM 3745 N N . GLU B 1 205 ? 6.75 -28.719 -5.742 1 98.12 205 GLU B N 1
ATOM 3746 C CA . GLU B 1 205 ? 7.113 -30.125 -5.875 1 98.12 205 GLU B CA 1
ATOM 3747 C C . GLU B 1 205 ? 7.207 -30.797 -4.512 1 98.12 205 GLU B C 1
ATOM 3749 O O . GLU B 1 205 ? 6.75 -31.938 -4.344 1 98.12 205 GLU B O 1
ATOM 3754 N N . LYS B 1 206 ? 7.879 -30.094 -3.658 1 98.19 206 LYS B N 1
ATOM 3755 C CA . LYS B 1 206 ? 8.023 -30.625 -2.307 1 98.19 206 LYS B CA 1
ATOM 3756 C C . LYS B 1 206 ? 6.664 -30.969 -1.701 1 98.19 206 LYS B C 1
ATOM 3758 O O . LYS B 1 206 ? 6.535 -31.938 -0.958 1 98.19 206 LYS B O 1
ATOM 3763 N N . GLU B 1 207 ? 5.672 -30.203 -2.033 1 98.25 207 GLU B N 1
ATOM 3764 C CA . GLU B 1 207 ? 4.332 -30.391 -1.484 1 98.25 207 GLU B CA 1
ATOM 3765 C C . GLU B 1 207 ? 3.502 -31.328 -2.348 1 98.25 207 GLU B C 1
ATOM 3767 O O . GLU B 1 207 ? 2.311 -31.516 -2.098 1 98.25 207 GLU B O 1
ATOM 3772 N N . GLY B 1 208 ? 4.098 -31.812 -3.396 1 98.12 208 GLY B N 1
ATOM 3773 C CA . GLY B 1 208 ? 3.451 -32.812 -4.242 1 98.12 208 GLY B CA 1
ATOM 3774 C C . GLY B 1 208 ? 2.453 -32.188 -5.211 1 98.12 208 GLY B C 1
ATOM 3775 O O . GLY B 1 208 ? 1.539 -32.875 -5.68 1 98.12 208 GLY B O 1
ATOM 3776 N N . LEU B 1 209 ? 2.557 -30.953 -5.504 1 98.62 209 LEU B N 1
ATOM 3777 C CA . LEU B 1 209 ? 1.658 -30.266 -6.426 1 98.62 209 LEU B CA 1
ATOM 3778 C C . LEU B 1 209 ? 2.051 -30.547 -7.875 1 98.62 209 LEU B C 1
ATOM 3780 O O . LEU B 1 209 ? 3.211 -30.859 -8.156 1 98.62 209 LEU B O 1
ATOM 3784 N N . LYS B 1 210 ? 1.119 -30.422 -8.789 1 98.44 210 LYS B N 1
ATOM 3785 C CA . LYS B 1 210 ? 1.354 -30.781 -10.188 1 98.44 210 LYS B CA 1
ATOM 3786 C C . LYS B 1 210 ? 1.284 -29.547 -11.094 1 98.44 210 LYS B C 1
ATOM 3788 O O . LYS B 1 210 ? 1.84 -29.547 -12.195 1 98.44 210 LYS B O 1
ATOM 3793 N N . SER B 1 211 ? 0.548 -28.516 -10.664 1 98.88 211 SER B N 1
ATOM 3794 C CA . SER B 1 211 ? 0.366 -27.328 -11.492 1 98.88 211 SER B CA 1
ATOM 3795 C C . SER B 1 211 ? 0.613 -26.047 -10.688 1 98.88 211 SER B C 1
ATOM 3797 O O . SER B 1 211 ? 0.261 -25.984 -9.508 1 98.88 211 SER B O 1
ATOM 3799 N N . ILE B 1 212 ? 1.274 -25.109 -11.336 1 98.94 212 ILE B N 1
ATOM 3800 C CA . ILE B 1 212 ? 1.586 -23.844 -10.695 1 98.94 212 ILE B CA 1
ATOM 3801 C C . ILE B 1 212 ? 1.439 -22.703 -11.703 1 98.94 212 ILE B C 1
ATOM 3803 O O . ILE B 1 212 ? 1.876 -22.828 -12.852 1 98.94 212 ILE B O 1
ATOM 3807 N N . ALA B 1 213 ? 0.742 -21.625 -11.336 1 98.94 213 ALA B N 1
ATOM 3808 C CA . ALA B 1 213 ? 0.575 -20.453 -12.18 1 98.94 213 ALA B CA 1
ATOM 3809 C C . ALA B 1 213 ? 1.321 -19.25 -11.609 1 98.94 213 ALA B C 1
ATOM 3811 O O . ALA B 1 213 ? 1.116 -18.891 -10.445 1 98.94 213 ALA B O 1
ATOM 3812 N N . PHE B 1 214 ? 2.143 -18.672 -12.43 1 98.88 214 PHE B N 1
ATOM 3813 C CA . PHE B 1 214 ? 2.943 -17.531 -12.023 1 98.88 214 PHE B CA 1
ATOM 3814 C C . PHE B 1 214 ? 2.311 -16.234 -12.516 1 98.88 214 PHE B C 1
ATOM 3816 O O . PHE B 1 214 ? 1.977 -16.094 -13.695 1 98.88 214 PHE B O 1
ATOM 3823 N N . CYS B 1 215 ? 2.158 -15.25 -11.594 1 98.25 215 CYS B N 1
ATOM 3824 C CA . CYS B 1 215 ? 1.97 -13.875 -12.031 1 98.25 215 CYS B CA 1
ATOM 3825 C C . CYS B 1 215 ? 3.287 -13.266 -12.5 1 98.25 215 CYS B C 1
ATOM 3827 O O . CYS B 1 215 ? 4.324 -13.938 -12.492 1 98.25 215 CYS B O 1
ATOM 3829 N N . CYS B 1 216 ? 3.225 -12.023 -12.992 1 95.81 216 CYS B N 1
ATOM 3830 C CA . CYS B 1 216 ? 4.449 -11.297 -13.312 1 95.81 216 CYS B CA 1
ATOM 3831 C C . CYS B 1 216 ? 5.109 -10.766 -12.047 1 95.81 216 CYS B C 1
ATOM 3833 O O . CYS B 1 216 ? 4.711 -9.727 -11.516 1 95.81 216 CYS B O 1
ATOM 3835 N N . ILE B 1 217 ? 6.098 -11.414 -11.633 1 95.81 217 ILE B N 1
ATOM 3836 C CA . ILE B 1 217 ? 6.746 -11.086 -10.367 1 95.81 217 ILE B CA 1
ATOM 3837 C C . ILE B 1 217 ? 7.609 -9.836 -10.539 1 95.81 217 ILE B C 1
ATOM 3839 O O . ILE B 1 217 ? 8.406 -9.758 -11.477 1 95.81 217 ILE B O 1
ATOM 3843 N N . SER B 1 218 ? 7.5 -8.836 -9.648 1 90.19 218 SER B N 1
ATOM 3844 C CA . SER B 1 218 ? 8.344 -7.656 -9.469 1 90.19 218 SER B CA 1
ATOM 3845 C C . SER B 1 218 ? 8.094 -6.633 -10.57 1 90.19 218 SER B C 1
ATOM 3847 O O . SER B 1 218 ? 8.773 -5.605 -10.633 1 90.19 218 SER B O 1
ATOM 3849 N N . THR B 1 219 ? 7.137 -6.789 -11.406 1 87.69 219 THR B N 1
ATOM 3850 C CA . THR B 1 219 ? 7.039 -5.941 -12.586 1 87.69 219 THR B CA 1
ATOM 3851 C C . THR B 1 219 ? 6.031 -4.816 -12.367 1 87.69 219 THR B C 1
ATOM 3853 O O . THR B 1 219 ? 5.867 -3.943 -13.219 1 87.69 219 THR B O 1
ATOM 3856 N N . GLY B 1 220 ? 5.336 -4.793 -11.289 1 84.06 220 GLY B N 1
ATOM 3857 C CA . GLY B 1 220 ? 4.43 -3.715 -10.93 1 84.06 220 GLY B CA 1
ATOM 3858 C C . GLY B 1 220 ? 5.031 -2.729 -9.945 1 84.06 220 GLY B C 1
ATOM 3859 O O . GLY B 1 220 ? 5.836 -1.876 -10.328 1 84.06 220 GLY B O 1
ATOM 3860 N N . GLU B 1 221 ? 4.828 -2.865 -8.742 1 75.62 221 GLU B N 1
ATOM 3861 C CA . GLU B 1 221 ? 5.223 -1.958 -7.668 1 75.62 221 GLU B CA 1
ATOM 3862 C C . GLU B 1 221 ? 6.734 -1.988 -7.449 1 75.62 221 GLU B C 1
ATOM 3864 O O . GLU B 1 221 ? 7.312 -1.015 -6.965 1 75.62 221 GLU B O 1
ATOM 3869 N N . PHE B 1 222 ? 7.344 -3.096 -7.934 1 77.56 222 PHE B N 1
ATOM 3870 C CA . PHE B 1 222 ? 8.766 -3.248 -7.648 1 77.56 222 PHE B CA 1
ATOM 3871 C C . PHE B 1 222 ? 9.602 -2.883 -8.867 1 77.56 222 PHE B C 1
ATOM 3873 O O . PHE B 1 222 ? 10.836 -2.904 -8.805 1 77.56 222 PHE B O 1
ATOM 3880 N N . HIS B 1 223 ? 9.055 -2.586 -9.969 1 80.88 223 HIS B N 1
ATOM 3881 C CA . HIS B 1 223 ? 9.57 -1.84 -11.109 1 80.88 223 HIS B CA 1
ATOM 3882 C C . HIS B 1 223 ? 10.609 -2.654 -11.883 1 80.88 223 HIS B C 1
ATOM 3884 O O . HIS B 1 223 ? 11.5 -2.09 -12.516 1 80.88 223 HIS B O 1
ATOM 3890 N N . PHE B 1 224 ? 10.594 -3.938 -11.781 1 88.06 224 PHE B N 1
ATOM 3891 C CA . PHE B 1 224 ? 11.391 -4.758 -12.688 1 88.06 224 PHE B CA 1
ATOM 3892 C C . PHE B 1 224 ? 10.906 -4.621 -14.125 1 88.06 224 PHE B C 1
ATOM 3894 O O . PHE B 1 224 ? 9.703 -4.699 -14.383 1 88.06 224 PHE B O 1
ATOM 3901 N N . PRO B 1 225 ? 11.852 -4.363 -15.07 1 91.5 225 PRO B N 1
ATOM 3902 C CA . PRO B 1 225 ? 11.398 -4.199 -16.453 1 91.5 225 PRO B CA 1
ATOM 3903 C C . PRO B 1 225 ? 10.672 -5.43 -16.984 1 91.5 225 PRO B C 1
ATOM 3905 O O . PRO B 1 225 ? 11.203 -6.543 -16.922 1 91.5 225 PRO B O 1
ATOM 3908 N N . ASN B 1 226 ? 9.539 -5.254 -17.641 1 95 226 ASN B N 1
ATOM 3909 C CA . ASN B 1 226 ? 8.633 -6.336 -18 1 95 226 ASN B CA 1
ATOM 3910 C C . ASN B 1 226 ? 9.297 -7.324 -18.953 1 95 226 ASN B C 1
ATOM 3912 O O . ASN B 1 226 ? 9.211 -8.539 -18.766 1 95 226 ASN B O 1
ATOM 3916 N N . LYS B 1 227 ? 9.945 -6.797 -20 1 96.19 227 LYS B N 1
ATOM 3917 C CA . LYS B 1 227 ? 10.531 -7.668 -21.016 1 96.19 227 LYS B CA 1
ATOM 3918 C C . LYS B 1 227 ? 11.633 -8.547 -20.422 1 96.19 227 LYS B C 1
ATOM 3920 O O . LYS B 1 227 ? 11.68 -9.75 -20.672 1 96.19 227 LYS B O 1
ATOM 3925 N N . LEU B 1 228 ? 12.477 -7.906 -19.656 1 96.56 228 LEU B N 1
ATOM 3926 C CA . LEU B 1 228 ? 13.57 -8.633 -19.031 1 96.56 228 LEU B CA 1
ATOM 3927 C C . LEU B 1 228 ? 13.047 -9.641 -18.016 1 96.56 228 LEU B C 1
ATOM 3929 O O . LEU B 1 228 ? 13.555 -10.758 -17.922 1 96.56 228 LEU B O 1
ATOM 3933 N N . ALA B 1 229 ? 12.094 -9.234 -17.266 1 97.56 229 ALA B N 1
ATOM 3934 C CA . ALA B 1 229 ? 11.477 -10.133 -16.281 1 97.56 229 ALA B CA 1
ATOM 3935 C C . ALA B 1 229 ? 10.883 -11.359 -16.969 1 97.56 229 ALA B C 1
ATOM 3937 O O . ALA B 1 229 ? 11.047 -12.484 -16.484 1 97.56 229 ALA B O 1
ATOM 3938 N N . ALA B 1 230 ? 10.203 -11.133 -18.062 1 98.25 230 ALA B N 1
ATOM 3939 C CA . ALA B 1 230 ? 9.586 -12.227 -18.797 1 98.25 230 ALA B CA 1
ATOM 3940 C C . ALA B 1 230 ? 10.641 -13.18 -19.344 1 98.25 230 ALA B C 1
ATOM 3942 O O . ALA B 1 230 ? 10.461 -14.398 -19.312 1 98.25 230 ALA B O 1
ATOM 3943 N N . GLN B 1 231 ? 11.695 -12.656 -19.859 1 98 231 GLN B N 1
ATOM 3944 C CA . GLN B 1 231 ? 12.789 -13.477 -20.375 1 98 231 GLN B CA 1
ATOM 3945 C C . GLN B 1 231 ? 13.352 -14.383 -19.281 1 98 231 GLN B C 1
ATOM 3947 O O . GLN B 1 231 ? 13.539 -15.586 -19.484 1 98 231 GLN B O 1
ATOM 3952 N N . ILE B 1 232 ? 13.602 -13.789 -18.156 1 98.12 232 ILE B N 1
ATOM 3953 C CA . ILE B 1 232 ? 14.133 -14.539 -17.016 1 98.12 232 ILE B CA 1
ATOM 3954 C C . ILE B 1 232 ? 13.133 -15.609 -16.594 1 98.12 232 ILE B C 1
ATOM 3956 O O . ILE B 1 232 ? 13.516 -16.75 -16.344 1 98.12 232 ILE B O 1
ATOM 3960 N N . ALA B 1 233 ? 11.891 -15.289 -16.547 1 98.69 233 ALA B N 1
ATOM 3961 C CA . ALA B 1 233 ? 10.836 -16.219 -16.156 1 98.69 233 ALA B CA 1
ATOM 3962 C C . ALA B 1 233 ? 10.789 -17.422 -17.078 1 98.69 233 ALA B C 1
ATOM 3964 O O . ALA B 1 233 ? 10.867 -18.562 -16.625 1 98.69 233 ALA B O 1
ATOM 3965 N N . VAL B 1 234 ? 10.695 -17.156 -18.375 1 98.38 234 VAL B N 1
ATOM 3966 C CA . VAL B 1 234 ? 10.547 -18.203 -19.375 1 98.38 234 VAL B CA 1
ATOM 3967 C C . VAL B 1 234 ? 11.773 -19.125 -19.359 1 98.38 234 VAL B C 1
ATOM 3969 O O . VAL B 1 234 ? 11.648 -20.344 -19.328 1 98.38 234 VAL B O 1
ATOM 3972 N N . GLU B 1 235 ? 12.93 -18.516 -19.312 1 98.19 235 GLU B N 1
ATOM 3973 C CA . GLU B 1 235 ? 14.164 -19.297 -19.312 1 98.19 235 GLU B CA 1
ATOM 3974 C C . GLU B 1 235 ? 14.266 -20.156 -18.062 1 98.19 235 GLU B C 1
ATOM 3976 O O . GLU B 1 235 ? 14.625 -21.344 -18.141 1 98.19 235 GLU B O 1
ATOM 3981 N N . THR B 1 236 ? 13.977 -19.562 -16.938 1 98.69 236 THR B N 1
ATOM 3982 C CA . THR B 1 236 ? 14.094 -20.266 -15.664 1 98.69 236 THR B CA 1
ATOM 3983 C C . THR B 1 236 ? 13.109 -21.438 -15.594 1 98.69 236 THR B C 1
ATOM 3985 O O . THR B 1 236 ? 13.477 -22.547 -15.219 1 98.69 236 THR B O 1
ATOM 3988 N N . VAL B 1 237 ? 11.883 -21.203 -15.977 1 98.75 237 VAL B N 1
ATOM 3989 C CA . VAL B 1 237 ? 10.836 -22.203 -15.914 1 98.75 237 VAL B CA 1
ATOM 3990 C C . VAL B 1 237 ? 11.164 -23.344 -16.875 1 98.75 237 VAL B C 1
ATOM 3992 O O . VAL B 1 237 ? 11.102 -24.516 -16.516 1 98.75 237 VAL B O 1
ATOM 3995 N N . ASP B 1 238 ? 11.5 -23 -18.125 1 98.5 238 ASP B N 1
ATOM 3996 C CA . ASP B 1 238 ? 11.797 -24.016 -19.125 1 98.5 238 ASP B CA 1
ATOM 3997 C C . ASP B 1 238 ? 12.969 -24.906 -18.688 1 98.5 238 ASP B C 1
ATOM 3999 O O . ASP B 1 238 ? 12.906 -26.125 -18.797 1 98.5 238 ASP B O 1
ATOM 4003 N N . ARG B 1 239 ? 13.992 -24.297 -18.156 1 98.19 239 ARG B N 1
ATOM 4004 C CA . ARG B 1 239 ? 15.164 -25.031 -17.703 1 98.19 239 ARG B CA 1
ATOM 4005 C C . ARG B 1 239 ? 14.805 -25.953 -16.531 1 98.19 239 ARG B C 1
ATOM 4007 O O . ARG B 1 239 ? 15.219 -27.109 -16.5 1 98.19 239 ARG B O 1
ATOM 4014 N N . TYR B 1 240 ? 14.062 -25.469 -15.641 1 98.56 240 TYR B N 1
ATOM 4015 C CA . TYR B 1 240 ? 13.711 -26.25 -14.445 1 98.56 240 TYR B CA 1
ATOM 4016 C C . TYR B 1 240 ? 12.812 -27.422 -14.805 1 98.56 240 TYR B C 1
ATOM 4018 O O . TYR B 1 240 ? 12.953 -28.516 -14.234 1 98.56 240 TYR B O 1
ATOM 4026 N N . LEU B 1 241 ? 11.914 -27.25 -15.695 1 98.12 241 LEU B N 1
ATOM 4027 C CA . LEU B 1 241 ? 10.898 -28.234 -16.031 1 98.12 241 LEU B CA 1
ATOM 4028 C C . LEU B 1 241 ? 11.531 -29.484 -16.609 1 98.12 241 LEU B C 1
ATOM 4030 O O . LEU B 1 241 ? 10.961 -30.578 -16.531 1 98.12 241 LEU B O 1
ATOM 4034 N N . SER B 1 242 ? 12.711 -29.375 -17.203 1 97.31 242 SER B N 1
ATOM 4035 C CA . SER B 1 242 ? 13.367 -30.5 -17.859 1 97.31 242 SER B CA 1
ATOM 4036 C C . SER B 1 242 ? 13.672 -31.609 -16.859 1 97.31 242 SER B C 1
ATOM 4038 O O . SER B 1 242 ? 13.75 -32.781 -17.25 1 97.31 242 SER B O 1
ATOM 4040 N N . SER B 1 243 ? 13.758 -31.281 -15.633 1 96.94 243 SER B N 1
ATOM 4041 C CA . SER B 1 243 ? 14.039 -32.281 -14.617 1 96.94 243 SER B CA 1
ATOM 4042 C C . SER B 1 243 ? 12.977 -32.281 -13.523 1 96.94 243 SER B C 1
ATOM 4044 O O . SER B 1 243 ? 13.203 -32.812 -12.438 1 96.94 243 SER B O 1
ATOM 4046 N N . SER B 1 244 ? 11.93 -31.688 -13.766 1 97 244 SER B N 1
ATOM 4047 C CA . SER B 1 244 ? 10.891 -31.469 -12.766 1 97 244 SER B CA 1
ATOM 4048 C C . SER B 1 244 ? 9.734 -32.438 -12.961 1 97 244 SER B C 1
ATOM 4050 O O . SER B 1 244 ? 9.539 -32.969 -14.055 1 97 244 SER B O 1
ATOM 4052 N N . LYS B 1 245 ? 9.055 -32.688 -11.883 1 96.62 245 LYS B N 1
ATOM 4053 C CA . LYS B 1 245 ? 7.867 -33.562 -11.93 1 96.62 245 LYS B CA 1
ATOM 4054 C C . LYS B 1 245 ? 6.605 -32.719 -12.133 1 96.62 245 LYS B C 1
ATOM 4056 O O . LYS B 1 245 ? 5.508 -33.25 -12.273 1 96.62 245 LYS B O 1
ATOM 4061 N N . LEU B 1 246 ? 6.719 -31.438 -12.172 1 98.31 246 LEU B N 1
ATOM 4062 C CA . LEU B 1 246 ? 5.574 -30.578 -12.414 1 98.31 246 LEU B CA 1
ATOM 4063 C C . LEU B 1 246 ? 4.957 -30.859 -13.781 1 98.31 246 LEU B C 1
ATOM 4065 O O . LEU B 1 246 ? 5.676 -31.047 -14.766 1 98.31 246 LEU B O 1
ATOM 4069 N N . GLU B 1 247 ? 3.654 -30.891 -13.828 1 98.44 247 GLU B N 1
ATOM 4070 C CA . GLU B 1 247 ? 2.957 -31.25 -15.055 1 98.44 247 GLU B CA 1
ATOM 4071 C C . GLU B 1 247 ? 2.59 -30.016 -15.867 1 98.44 247 GLU B C 1
ATOM 4073 O O . GLU B 1 247 ? 2.436 -30.094 -17.094 1 98.44 247 GLU B O 1
ATOM 4078 N N . ARG B 1 248 ? 2.408 -28.906 -15.133 1 98.75 248 ARG B N 1
ATOM 4079 C CA . ARG B 1 248 ? 1.999 -27.703 -15.844 1 98.75 248 ARG B CA 1
ATOM 4080 C C . ARG B 1 248 ? 2.5 -26.453 -15.125 1 98.75 248 ARG B C 1
ATOM 4082 O O . ARG B 1 248 ? 2.359 -26.328 -13.914 1 98.75 248 ARG B O 1
ATOM 4089 N N . VAL B 1 249 ? 3.105 -25.578 -15.906 1 98.88 249 VAL B N 1
ATOM 4090 C CA . VAL B 1 249 ? 3.408 -24.219 -15.453 1 98.88 249 VAL B CA 1
ATOM 4091 C C . VAL B 1 249 ? 2.678 -23.203 -16.328 1 98.88 249 VAL B C 1
ATOM 4093 O O . VAL B 1 249 ? 2.766 -23.266 -17.562 1 98.88 249 VAL B O 1
ATOM 4096 N N . ILE B 1 250 ? 1.92 -22.328 -15.734 1 98.94 250 ILE B N 1
ATOM 4097 C CA . ILE B 1 250 ? 1.153 -21.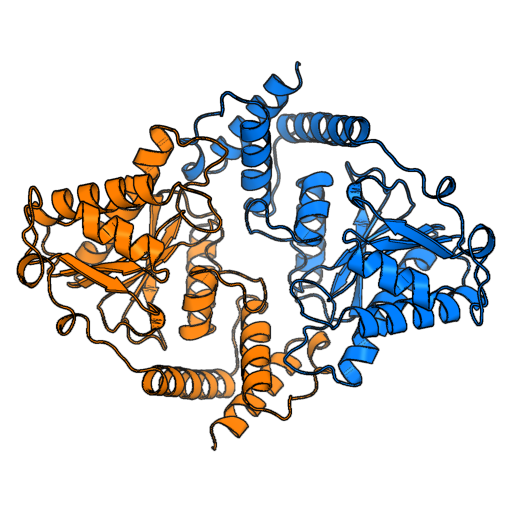328 -16.453 1 98.94 250 ILE B CA 1
ATOM 4098 C C . ILE B 1 250 ? 1.74 -19.938 -16.188 1 98.94 250 ILE B C 1
ATOM 4100 O O . ILE B 1 250 ? 1.87 -19.516 -15.039 1 98.94 250 ILE B O 1
ATOM 4104 N N . PHE B 1 251 ? 2.168 -19.266 -17.25 1 98.81 251 PHE B N 1
ATOM 4105 C CA . PHE B 1 251 ? 2.434 -17.844 -17.141 1 98.81 251 PHE B CA 1
ATOM 4106 C C . PHE B 1 251 ? 1.142 -17.031 -17.25 1 98.81 251 PHE B C 1
ATOM 4108 O O . PHE B 1 251 ? 0.497 -17.016 -18.297 1 98.81 251 PHE B O 1
ATOM 4115 N N . ASN B 1 252 ? 0.789 -16.406 -16.156 1 98.75 252 ASN B N 1
ATOM 4116 C CA . ASN B 1 252 ? -0.408 -15.57 -16.125 1 98.75 252 ASN B CA 1
ATOM 4117 C C . ASN B 1 252 ? -0.065 -14.086 -16.281 1 98.75 252 ASN B C 1
ATOM 4119 O O . ASN B 1 252 ? 0.829 -13.586 -15.594 1 98.75 252 ASN B O 1
ATOM 4123 N N . VAL B 1 253 ? -0.753 -13.43 -17.219 1 97.88 253 VAL B N 1
ATOM 4124 C CA . VAL B 1 253 ? -0.616 -11.984 -17.406 1 97.88 253 VAL B CA 1
ATOM 4125 C C . VAL B 1 253 ? -1.994 -11.328 -17.391 1 97.88 253 VAL B C 1
ATOM 4127 O O . VAL B 1 253 ? -3.002 -11.977 -17.688 1 97.88 253 VAL B O 1
ATOM 4130 N N . PHE B 1 254 ? -2.029 -10.062 -16.984 1 95.12 254 PHE B N 1
ATOM 4131 C CA . PHE B 1 254 ? -3.295 -9.336 -16.953 1 95.12 254 PHE B CA 1
ATOM 4132 C C . PHE B 1 254 ? -3.393 -8.352 -18.109 1 95.12 254 PHE B C 1
ATOM 4134 O O . PHE B 1 254 ? -4.418 -8.281 -18.781 1 95.12 254 PHE B O 1
ATOM 4141 N N . LYS B 1 255 ? -2.285 -7.637 -18.375 1 93.5 255 LYS B N 1
ATOM 4142 C CA . LYS B 1 255 ? -2.264 -6.602 -19.406 1 93.5 255 LYS B CA 1
ATOM 4143 C C . LYS B 1 255 ? -1.928 -7.191 -20.766 1 93.5 255 LYS B C 1
ATOM 4145 O O . LYS B 1 255 ? -1.13 -8.125 -20.875 1 93.5 255 LYS B O 1
ATOM 4150 N N . GLU B 1 256 ? -2.438 -6.594 -21.766 1 95.38 256 GLU B N 1
ATOM 4151 C CA . GLU B 1 256 ? -2.182 -7.031 -23.141 1 95.38 256 GLU B CA 1
ATOM 4152 C C . GLU B 1 256 ? -0.707 -6.875 -23.5 1 95.38 256 GLU B C 1
ATOM 4154 O O . GLU B 1 256 ? -0.145 -7.711 -24.219 1 95.38 256 GLU B O 1
ATOM 4159 N N . GLU B 1 257 ? -0.156 -5.871 -23.047 1 95.44 257 GLU B N 1
ATOM 4160 C CA . GLU B 1 257 ? 1.257 -5.637 -23.328 1 95.44 257 GLU B CA 1
ATOM 4161 C C . GLU B 1 257 ? 2.119 -6.789 -22.828 1 95.44 257 GLU B C 1
ATOM 4163 O O . GLU B 1 257 ? 3.041 -7.23 -23.516 1 95.44 257 GLU B O 1
ATOM 4168 N N . ASP B 1 258 ? 1.84 -7.23 -21.656 1 96.56 258 ASP B N 1
ATOM 4169 C CA . ASP B 1 258 ? 2.592 -8.352 -21.094 1 96.56 258 ASP B CA 1
ATOM 4170 C C . ASP B 1 258 ? 2.32 -9.641 -21.875 1 96.56 258 ASP B C 1
ATOM 4172 O O . ASP B 1 258 ? 3.223 -10.453 -22.062 1 96.56 258 ASP B O 1
ATOM 4176 N N . TYR B 1 259 ? 1.082 -9.797 -22.266 1 97.5 259 TYR B N 1
ATOM 4177 C CA . TYR B 1 259 ? 0.749 -10.961 -23.078 1 97.5 259 TYR B CA 1
ATOM 4178 C C . TYR B 1 259 ? 1.607 -11.008 -24.344 1 97.5 259 TYR B C 1
ATOM 4180 O O . TYR B 1 259 ? 2.146 -12.062 -24.688 1 97.5 259 TYR B O 1
ATOM 4188 N N . ASN B 1 260 ? 1.711 -9.906 -24.969 1 97.31 260 ASN B N 1
ATOM 4189 C CA . ASN B 1 260 ? 2.484 -9.828 -26.203 1 97.31 260 ASN B CA 1
ATOM 4190 C C . ASN B 1 260 ? 3.963 -10.117 -25.953 1 97.31 260 ASN B C 1
ATOM 4192 O O . ASN B 1 260 ? 4.617 -10.758 -26.781 1 97.31 260 ASN B O 1
ATOM 4196 N N . ILE B 1 261 ? 4.453 -9.656 -24.875 1 97.56 261 ILE B N 1
ATOM 4197 C CA . ILE B 1 261 ? 5.844 -9.898 -24.516 1 97.56 261 ILE B CA 1
ATOM 4198 C C . ILE B 1 261 ? 6.082 -11.398 -24.359 1 97.56 261 ILE B C 1
ATOM 4200 O O . ILE B 1 261 ? 7 -11.961 -24.969 1 97.56 261 ILE B O 1
ATOM 4204 N N . TYR B 1 262 ? 5.242 -12.047 -23.594 1 97.69 262 TYR B N 1
ATOM 4205 C CA . TYR B 1 262 ? 5.402 -13.477 -23.344 1 97.69 262 TYR B CA 1
ATOM 4206 C C . TYR B 1 262 ? 5.188 -14.273 -24.641 1 97.69 262 TYR B C 1
ATOM 4208 O O . TYR B 1 262 ? 5.91 -15.234 -24.906 1 97.69 262 TYR B O 1
ATOM 4216 N N . LYS B 1 263 ? 4.18 -13.852 -25.375 1 96.62 263 LYS B N 1
ATOM 4217 C CA . LYS B 1 263 ? 3.895 -14.531 -26.641 1 96.62 263 LYS B CA 1
ATOM 4218 C C . LYS B 1 263 ? 5.117 -14.531 -27.547 1 96.62 263 LYS B C 1
ATOM 4220 O O . LYS B 1 263 ? 5.469 -15.57 -28.109 1 96.62 263 LYS B O 1
ATOM 4225 N N . LYS B 1 264 ? 5.75 -13.461 -27.672 1 95.88 264 LYS B N 1
ATOM 4226 C CA . LYS B 1 264 ? 6.934 -13.344 -28.516 1 95.88 264 LYS B CA 1
ATOM 4227 C C . LYS B 1 264 ? 8.062 -14.234 -28.016 1 95.88 264 LYS B C 1
ATOM 4229 O O . LYS B 1 264 ? 8.789 -14.836 -28.812 1 95.88 264 LYS B O 1
ATOM 4234 N N . LEU B 1 265 ? 8.242 -14.305 -26.734 1 96.12 265 LEU B N 1
ATOM 4235 C CA . LEU B 1 265 ? 9.312 -15.094 -26.125 1 96.12 265 LEU B CA 1
ATOM 4236 C C . LEU B 1 265 ? 9.047 -16.594 -26.297 1 96.12 265 LEU B C 1
ATOM 4238 O O . LEU B 1 265 ? 9.984 -17.391 -26.391 1 96.12 265 LEU B O 1
ATOM 4242 N N . LEU B 1 266 ? 7.781 -16.938 -26.375 1 95.81 266 LEU B N 1
ATOM 4243 C CA . LEU B 1 266 ? 7.406 -18.344 -26.359 1 95.81 266 LEU B CA 1
ATOM 4244 C C . LEU B 1 266 ? 7.27 -18.891 -27.766 1 95.81 266 LEU B C 1
ATOM 4246 O O . LEU B 1 266 ? 7.199 -20.109 -27.969 1 95.81 266 LEU B O 1
ATOM 4250 N N . GLN B 1 267 ? 7.266 -18 -28.734 1 91.44 267 GLN B N 1
ATOM 4251 C CA . GLN B 1 267 ? 7.223 -18.391 -30.141 1 91.44 267 GLN B CA 1
ATOM 4252 C C . GLN B 1 267 ? 8.625 -18.578 -30.703 1 91.44 267 GLN B C 1
ATOM 4254 O O . GLN B 1 267 ? 9.57 -17.906 -30.281 1 91.44 267 GLN B O 1
#

pLDDT: mean 92.63, std 9.07, range [51.03, 98.94]

Secondary structure (DSSP, 8-state):
--HHHHHHHHHHHHHHHSGGGTT-PPPSSHHHHHHHHHHHHHHPPS----HHHHHHHHHHHHHHHHHH--EEGGGSPBGGGTS--SS-TTTTTEEEEES-GGGEESSEEEEEE-TT-S---STT-SSHHHHHHHHH-HHHHHHHHHHHHHH-SPPPTT-EEEEE-TTSSSSEEEEEEPPPP-SS--HHHHHHHHHHHHHHHHHHHHTT--EEEE--TTSSTT---HHHHHHHHHHHHHHHHTT----EEEEEE-SHHHHHHHHHHH-/--HHHHHHHHHHHHHHHSGGGTT-PPPSSHHHHHHHHHHHHHHPPS----HHHHHHHHHHHHHHHHHH--EEGGGSPBHHHHS--SS-TTTTSEEEEES-GGGEESSEEEEEE-TT-S---STT-SSHHHHHHHHH-HHHHHHHHHHHHHH-SPPPTT-EEEEE-TTSSSSEEEEEEPPPP-SS--HHHHHHHHHHHHHHHHHHHHTT--EEEE--TTSSTT---HHHHHHHHHHHHHHHHTT----EEEEEE-SHHHHHHHHHHH-

Solvent-accessible surface area (backbone atoms only — not comparable to full-atom values): 27581 Å² total; per-residue (Å²): 128,56,70,66,56,50,53,50,52,50,38,53,51,59,16,64,74,32,75,34,35,54,51,60,67,79,55,88,51,65,70,26,36,51,49,37,41,47,26,56,58,28,50,51,71,76,68,89,75,53,67,67,52,53,53,52,49,46,53,50,36,38,50,49,38,56,72,73,43,68,42,51,55,87,76,52,61,32,40,52,80,75,39,74,55,58,92,56,86,46,30,82,32,32,26,71,45,77,49,67,72,65,26,35,32,36,46,22,36,41,36,53,37,58,39,75,45,58,62,45,54,54,42,78,46,94,45,67,28,30,51,48,42,63,46,26,33,73,63,46,37,34,53,34,44,54,55,37,61,72,66,69,56,68,52,38,39,16,38,56,45,77,47,68,17,76,33,30,59,15,56,20,33,34,36,23,15,45,42,73,37,43,76,65,84,42,73,45,40,53,50,30,44,41,33,28,56,51,37,43,52,51,49,37,50,74,71,68,40,44,32,40,32,36,53,71,62,23,44,63,77,25,48,32,56,59,67,61,46,46,52,46,49,53,52,48,51,43,61,51,51,77,79,45,83,59,58,36,40,31,46,37,28,72,51,66,69,55,43,52,51,49,50,58,68,56,52,128,58,70,67,55,49,53,48,52,50,38,52,53,58,16,63,75,32,75,33,37,54,51,58,67,78,55,88,50,64,70,25,35,50,47,38,41,47,26,55,58,28,49,52,71,75,66,89,74,54,68,68,52,53,54,52,50,44,53,51,37,39,50,49,38,56,71,72,44,67,41,51,54,86,75,51,62,32,40,51,80,75,38,75,54,57,91,56,87,46,29,81,33,32,26,72,45,77,48,65,72,66,28,36,31,36,45,22,36,42,36,53,36,57,40,74,42,58,62,44,55,56,42,78,45,94,45,66,29,30,52,47,42,65,46,25,34,73,62,47,36,35,54,34,45,54,53,35,62,72,65,71,56,68,52,37,40,16,39,55,47,75,46,68,18,74,35,30,58,14,57,20,32,35,37,25,17,46,41,72,38,43,76,66,84,44,72,46,40,52,50,30,44,41,31,27,57,52,38,42,53,51,49,37,50,74,70,67,40,42,33,41,32,35,53,71,64,24,44,64,77,26,47,32,57,60,66,61,46,47,51,46,48,54,53,49,51,44,60,50,50,77,78,45,83,59,59,35,39,31,47,36,28,73,52,68,69,55,43,52,50,50,51,58,68,56,53

Nearest PDB structures (foldseek):
  4iqy-assembly2_B  TM=8.412E-01  e=2.513E-21  Homo sapiens
  4iqy-assembly1_A  TM=8.421E-01  e=3.735E-21  Homo sapiens
  6y4y-assembly1_A  TM=8.600E-01  e=1.297E-20  Escherichia coli K-12
  6y4z-assembly2_B  TM=8.536E-01  e=1.928E-20  Escherichia coli K-12
  6y73-assembly8_H  TM=8.353E-01  e=2.917E-19  Homo sapiens

Radius of gyration: 24.47 Å; Cα contacts (8 Å, |Δi|>4): 1076; chains: 2; bounding box: 61×73×57 Å

Organism: Clostridium scindens (strain ATCC 35704 / DSM 5676 / VPI 13733 / 19) (NCBI:txid411468)

Foldseek 3Di:
DPLQVLLVVLQCQLLVVDVVSNPPDQDPDSVVSLLSSLLSLLQDDADDGDPVNVVSLLVNLLVVLVVVAADEPVPFAFQVVPDDFDPFPPSRFEGEAADQCLRYQFQEEEAQDAQLQQFHNHRPDPGNSSSQDSSQDSVNSNVSNVVCVVVVGTHDQLAWDKDASHSGSHGIYIYHHAAADDPDDDPVSLVSLLSNLVNSQVVCVVVPGAEYEYEQHCVPPRPDPLLSSLLSNSVSVSVVVVPGNHRHYYYYYHDPVSSVSNSVNRD/DPLQVLLVVLQCQLLVVDVVSNPPDQDDDSVVSLLSSLLSLLQDDADDGDPVNVVSLLVNLLVVLVVVAADEPVPFAFQVVPDPFDPFPPSRFEGEAADQCLRYQFQEEEAQDAQQQQFHNHRPDPGRSSSQDSSQDSVNSNVSNVVCVVVVGTHDQLAWDKDASHSGSHGIYIYHHAAADDPDADPVSLVSLLSNLVNSQVVCVVVPGAEYEYEQHCVPPRPDPLLSSLLSNSVSVSVVVVPGNHRHYYYYYHDPVSSVSNSVNRD

InterPro domains:
  IPR002589 Macro domain [PF01661] (110-233)
  IPR002589 Macro domain [PS51154] (81-267)
  IPR002589 Macro domain [SM00506] (93-233)
  IPR043472 Macro domain-like [G3DSA:3.40.220.10] (54-267)
  IPR043472 Macro domain-like [SSF52949] (89-267)

Sequence (534 aa):
MIREERVDSLIRYLKNENDGYASIREPINYDEKRRLLRSLMNVRWPGEASEEFMTGQDEFLTEEAEEKGIVDYEDIPVIGDIYTCIGIKNMDRISLWRGDITRLRADAIVNAANSQMLGCFVPCHGCIDNAIHSAAGIQLRNECARMMEEQGHEEPTGKAKITQGYNLPASHVIHTVGPIVGLEVTQRQKEELKSCYLNCMKLAEKEGLKSIAFCCISTGEFHFPNKLAAQIAVETVDRYLSSSKLERVIFNVFKEEDYNIYKKLLQMIREERVDSLIRYLKNENDGYASIREPINYDEKRRLLRSLMNVRWPGEASEEFMTGQDEFLTEEAEEKGIVDYEDIPVIGDIYTCIGIKNMDRISLWRGDITRLRADAIVNAANSQMLGCFVPCHGCIDNAIHSAAGIQLRNECARMMEEQGHEEPTGKAKITQGYNLPASHVIHTVGPIVGLEVTQRQKEELKSCYLNCMKLAEKEGLKSIAFCCISTGEFHFPNKLAAQIAVETVDRYLSSSKLERVIFNVFKEEDYNIYKKLLQ